Protein AF-A0A9Q1DG17-F1 (afdb_monomer_lite)

Sequence (621 aa):
MLDINISHFNMEKKSSQDHLMRNLKEKDRQLHSLRHVEMKLKMVTDSLADTQFQHNKVKSQRDAMPPRDEALQRRNELQKEVEHLRRNLMHEQSLTEEETRMVEQSQEQEHELMKESHHWRDELHHLICLTQIKADEKEQKSHELITAEQRYIRVKEELKGKALIILDHKKLSQEAQARLNVFAKLYDVIKGERNKCVNLIQMATQRTSEMREEWEILENDTEIIRNSVICKDKQLQKSRMKRVHSEYIRDSLKKDISKTLHTLHEMEEKRAEQNLKIGKLTSMINFNEENLLQLRKNYDNAVQSRNDRGVQLLERENEICIFHERVNVQEGLIQQGNMEIQAMEEEMGLLNMLATKEKREIELSRKLLPDKRDLEDQITTLQIQLSEGKDQRLTLEKAVEDQQSRVRRLEGTDPPPDQLVSKIEKLERSLADQEELLLEKELVYDQVSQLTQQISAKAEDGKEDTLNLAKKVNELQSQLKDTTRKLMSKVSEVSMEQAKVITLQQEVKDKEQHLDSCQRRLEQGLTPSEEMEQAWQRALKAEQQQLADQQEQEMRAEEEERSQLPNGGITTAEARPNAYVPENDPLPIPRPYGALAPFKPTELGSNIRHIRKPQPQPVEI

InterPro domains:
  IPR049270 Cilia- and flagella-associated protein 58, central coiled coil [PF21771] (76-361)

Structure (mmCIF, N/CA/C/O backbone):
data_AF-A0A9Q1DG17-F1
#
_entry.id   AF-A0A9Q1DG17-F1
#
loop_
_atom_site.group_PDB
_atom_site.id
_atom_site.type_symbol
_atom_site.label_atom_id
_atom_site.label_alt_id
_atom_site.label_comp_id
_atom_site.label_asym_id
_atom_site.label_entity_id
_atom_site.label_seq_id
_atom_site.pdbx_PDB_ins_code
_atom_site.Cartn_x
_atom_site.Cartn_y
_atom_site.Cartn_z
_atom_site.occupancy
_atom_site.B_iso_or_equiv
_atom_site.auth_seq_id
_atom_site.auth_comp_id
_atom_site.auth_asym_id
_atom_site.auth_atom_id
_atom_site.pdbx_PDB_model_num
ATOM 1 N N . MET A 1 1 ? 132.501 28.810 -78.915 1.00 54.75 1 MET A N 1
ATOM 2 C CA . MET A 1 1 ? 131.637 29.740 -79.676 1.00 54.75 1 MET A CA 1
ATOM 3 C C . MET A 1 1 ? 132.299 30.064 -81.014 1.00 54.75 1 MET A C 1
ATOM 5 O O . MET A 1 1 ? 132.751 31.185 -81.198 1.00 54.75 1 MET A O 1
ATOM 9 N N . LEU A 1 2 ? 132.413 29.086 -81.922 1.00 51.16 2 LEU A N 1
ATOM 10 C CA . LEU A 1 2 ? 133.073 29.286 -83.225 1.00 51.16 2 LEU A CA 1
ATOM 11 C C . LEU A 1 2 ? 132.225 28.792 -84.415 1.00 51.16 2 LEU A C 1
ATOM 13 O O . LEU A 1 2 ? 132.334 29.324 -85.514 1.00 51.16 2 LEU A O 1
ATOM 17 N N . ASP A 1 3 ? 131.340 27.823 -84.183 1.00 56.88 3 ASP A N 1
ATOM 18 C CA . ASP A 1 3 ? 130.780 26.977 -85.247 1.00 56.88 3 ASP A CA 1
ATOM 19 C C . ASP A 1 3 ? 129.475 27.503 -85.873 1.00 56.88 3 ASP A C 1
ATOM 21 O O . ASP A 1 3 ? 129.160 27.183 -87.017 1.00 56.88 3 ASP A O 1
ATOM 25 N N . ILE A 1 4 ? 128.720 28.350 -85.163 1.00 60.31 4 ILE A N 1
ATOM 26 C CA . ILE A 1 4 ? 127.399 28.824 -85.623 1.00 60.31 4 ILE A CA 1
ATOM 27 C C . ILE A 1 4 ? 127.520 29.835 -86.781 1.00 60.31 4 ILE A C 1
ATOM 29 O O . ILE A 1 4 ? 126.751 29.771 -87.740 1.00 60.31 4 ILE A O 1
ATOM 33 N N . ASN A 1 5 ? 128.521 30.724 -86.757 1.00 58.69 5 ASN A N 1
ATOM 34 C CA . ASN A 1 5 ? 128.671 31.772 -87.779 1.00 58.69 5 ASN A CA 1
ATOM 35 C C . ASN A 1 5 ? 129.196 31.247 -89.131 1.00 58.69 5 ASN A C 1
ATOM 37 O O . ASN A 1 5 ? 128.998 31.894 -90.158 1.00 58.69 5 ASN A O 1
ATOM 41 N N . ILE A 1 6 ? 129.843 30.076 -89.156 1.00 60.69 6 ILE A N 1
ATOM 42 C CA . ILE A 1 6 ? 130.453 29.507 -90.373 1.00 60.69 6 ILE A CA 1
ATOM 43 C C . ILE A 1 6 ? 129.383 28.981 -91.349 1.00 60.69 6 ILE A C 1
ATOM 45 O O . ILE A 1 6 ? 129.593 28.989 -92.564 1.00 60.69 6 ILE A O 1
ATOM 49 N N . SER A 1 7 ? 128.214 28.569 -90.847 1.00 60.41 7 SER A N 1
ATOM 50 C CA . SER A 1 7 ? 127.148 27.989 -91.676 1.00 60.41 7 SER A CA 1
ATOM 51 C C . SER A 1 7 ? 126.462 29.014 -92.595 1.00 60.41 7 SER A C 1
ATOM 53 O O . SER A 1 7 ? 126.209 28.727 -93.764 1.00 60.41 7 SER A O 1
ATOM 55 N N . HIS A 1 8 ? 126.213 30.239 -92.112 1.00 59.81 8 HIS A N 1
ATOM 56 C CA . HIS A 1 8 ? 125.411 31.228 -92.848 1.00 59.81 8 HIS A CA 1
ATOM 57 C C . HIS A 1 8 ? 126.124 31.763 -94.104 1.00 59.81 8 HIS A C 1
ATOM 59 O O . HIS A 1 8 ? 125.554 31.791 -95.194 1.00 59.81 8 HIS A O 1
ATOM 65 N N . PHE A 1 9 ? 127.397 32.150 -93.975 1.00 59.62 9 PHE A N 1
ATOM 66 C CA . PHE A 1 9 ? 128.129 32.857 -95.038 1.00 59.62 9 PHE A CA 1
ATOM 67 C C . PHE A 1 9 ? 128.473 31.973 -96.253 1.00 59.62 9 PHE A C 1
ATOM 69 O O . PHE A 1 9 ? 128.700 32.469 -97.357 1.00 59.62 9 PHE A O 1
ATOM 76 N N . ASN A 1 10 ? 128.502 30.649 -96.070 1.00 59.97 10 ASN A N 1
ATOM 77 C CA . ASN A 1 10 ? 128.794 29.702 -97.148 1.00 59.97 10 ASN A CA 1
ATOM 78 C C . ASN A 1 10 ? 127.627 29.521 -98.135 1.00 59.97 10 ASN A C 1
ATOM 80 O O . ASN A 1 10 ? 127.859 29.105 -99.271 1.00 59.97 10 ASN A O 1
ATOM 84 N N . MET A 1 11 ? 126.387 29.828 -97.734 1.00 60.34 11 MET A N 1
ATOM 85 C CA . MET A 1 11 ? 125.211 29.536 -98.560 1.00 60.34 11 MET A CA 1
ATOM 86 C C . MET A 1 11 ? 124.927 30.624 -99.608 1.00 60.34 11 MET A C 1
ATOM 88 O O . MET A 1 11 ? 124.597 30.297 -100.747 1.00 60.34 11 MET A O 1
ATOM 92 N N . GLU A 1 12 ? 125.140 31.903 -99.281 1.00 58.91 12 GLU A N 1
ATOM 93 C CA . GLU A 1 12 ? 124.903 33.019 -100.214 1.00 58.91 12 GLU A CA 1
ATOM 94 C C . GLU A 1 12 ? 125.887 33.020 -101.393 1.00 58.91 12 GLU A C 1
ATOM 96 O O . GLU A 1 12 ? 125.478 33.106 -102.553 1.00 58.91 12 GLU A O 1
ATOM 101 N N . LYS A 1 13 ? 127.193 32.858 -101.121 1.00 64.25 13 LYS A N 1
ATOM 102 C CA . LYS A 1 13 ? 128.251 32.975 -102.144 1.00 64.25 13 LYS A CA 1
ATOM 103 C C . LYS A 1 13 ? 128.091 31.983 -103.304 1.00 64.25 13 LYS A C 1
ATOM 105 O O . LYS A 1 13 ? 128.495 32.289 -104.424 1.00 64.25 13 LYS A O 1
ATOM 110 N N . LYS A 1 14 ? 127.503 30.808 -103.053 1.00 64.69 14 LYS A N 1
ATOM 111 C CA . LYS A 1 14 ? 127.316 29.762 -104.069 1.00 64.69 14 LYS A CA 1
ATOM 112 C C . LYS A 1 14 ? 126.234 30.118 -105.099 1.00 64.69 14 LYS A C 1
ATOM 114 O O . LYS A 1 14 ? 126.339 29.694 -106.243 1.00 64.69 14 LYS A O 1
ATOM 119 N N . SER A 1 15 ? 125.238 30.922 -104.718 1.00 61.06 15 SER A N 1
ATOM 120 C CA . SER A 1 15 ? 124.108 31.297 -105.582 1.00 61.06 15 SER A CA 1
ATOM 121 C C . SER A 1 15 ? 124.532 32.185 -106.761 1.00 61.06 15 SER A C 1
ATOM 123 O O . SER A 1 15 ? 124.166 31.941 -107.912 1.00 61.06 15 SER A O 1
ATOM 125 N N . SER A 1 16 ? 125.363 33.198 -106.498 1.00 63.41 16 SER A N 1
ATOM 126 C CA . SER A 1 16 ? 125.660 34.261 -107.469 1.00 63.41 16 SER A CA 1
ATOM 127 C C . SER A 1 16 ? 126.511 33.820 -108.666 1.00 63.41 16 SER A C 1
ATOM 129 O O . SER A 1 16 ? 126.499 34.487 -109.701 1.00 63.41 16 SER A O 1
ATOM 131 N N . GLN A 1 17 ? 127.275 32.729 -108.549 1.00 64.38 17 GLN A N 1
ATOM 132 C CA . GLN A 1 17 ? 128.297 32.375 -109.544 1.00 64.38 17 GLN A CA 1
ATOM 133 C C . GLN A 1 17 ? 127.750 31.523 -110.710 1.00 64.38 17 GLN A C 1
ATOM 135 O O . GLN A 1 17 ? 128.218 31.670 -111.841 1.00 64.38 17 GLN A O 1
ATOM 140 N N . ASP A 1 18 ? 126.693 30.732 -110.484 1.00 68.12 18 ASP A N 1
ATOM 141 C CA . ASP A 1 18 ? 126.030 29.902 -111.512 1.00 68.12 18 ASP A CA 1
ATOM 142 C C . ASP A 1 18 ? 125.244 30.716 -112.562 1.00 68.12 18 ASP A C 1
ATOM 144 O O . ASP A 1 18 ? 124.853 30.189 -113.612 1.00 68.12 18 ASP A O 1
ATOM 148 N N . HIS A 1 19 ? 124.991 32.000 -112.292 1.00 69.88 19 HIS A N 1
ATOM 149 C CA . HIS A 1 19 ? 124.203 32.868 -113.169 1.00 69.88 19 HIS A CA 1
ATOM 150 C C . HIS A 1 19 ? 125.014 33.390 -114.370 1.00 69.88 19 HIS A C 1
ATOM 152 O O . HIS A 1 19 ? 124.488 33.497 -115.476 1.00 69.88 19 HIS A O 1
ATOM 158 N N . LEU A 1 20 ? 126.310 33.672 -114.181 1.00 72.06 20 LEU A N 1
ATOM 159 C CA . LEU A 1 20 ? 127.132 34.391 -115.167 1.00 72.06 20 LEU A CA 1
ATOM 160 C C . LEU A 1 20 ? 127.433 33.565 -116.434 1.00 72.06 20 LEU A C 1
ATOM 162 O O . LEU A 1 20 ? 127.458 34.096 -117.543 1.00 72.06 20 LEU A O 1
ATOM 166 N N . MET A 1 21 ? 127.646 32.255 -116.280 1.00 70.12 21 MET A N 1
ATOM 167 C CA . MET A 1 21 ? 128.138 31.373 -117.354 1.00 70.12 21 MET A CA 1
ATOM 168 C C . MET A 1 21 ? 127.092 31.008 -118.420 1.00 70.12 21 MET A C 1
ATOM 170 O O . MET A 1 21 ? 127.452 30.448 -119.456 1.00 70.12 21 MET A O 1
ATOM 174 N N . ARG A 1 22 ? 125.804 31.305 -118.202 1.00 73.69 22 ARG A N 1
ATOM 175 C CA . ARG A 1 22 ? 124.733 30.975 -119.163 1.00 73.69 22 ARG A CA 1
ATOM 176 C C . ARG A 1 22 ? 124.756 31.916 -120.370 1.00 73.69 22 ARG A C 1
ATOM 178 O O . ARG A 1 22 ? 124.751 31.450 -121.508 1.00 73.69 22 ARG A O 1
ATOM 185 N N . ASN A 1 23 ? 124.894 33.218 -120.116 1.00 73.62 23 ASN A N 1
ATOM 186 C CA . ASN A 1 23 ? 124.793 34.282 -121.124 1.00 73.62 23 ASN A CA 1
ATOM 187 C C . ASN A 1 23 ? 125.866 34.192 -122.227 1.00 73.62 23 ASN A C 1
ATOM 189 O O . ASN A 1 23 ? 125.650 34.655 -123.345 1.00 73.62 23 ASN A O 1
ATOM 193 N N . LEU A 1 24 ? 127.015 33.570 -121.942 1.00 70.38 24 LEU A N 1
ATOM 194 C CA . LEU A 1 24 ? 128.126 33.446 -122.892 1.00 70.38 24 LEU A CA 1
ATOM 195 C C . LEU A 1 24 ? 127.821 32.519 -124.086 1.00 70.38 24 LEU A C 1
ATOM 197 O O . LEU A 1 24 ? 128.429 32.679 -125.139 1.00 70.38 24 LEU A O 1
ATOM 201 N N . LYS A 1 25 ? 126.874 31.576 -123.960 1.00 70.38 25 LYS A N 1
ATOM 202 C CA . LYS A 1 25 ? 126.554 30.597 -125.022 1.00 70.38 25 LYS A CA 1
ATOM 203 C C . LYS A 1 25 ? 125.602 31.109 -126.110 1.00 70.38 25 LYS A C 1
ATOM 205 O O . LYS A 1 25 ? 125.483 30.466 -127.150 1.00 70.38 25 LYS A O 1
ATOM 210 N N . GLU A 1 26 ? 124.917 32.228 -125.883 1.00 75.25 26 GLU A N 1
ATOM 211 C CA . GLU A 1 26 ? 123.878 32.738 -126.793 1.00 75.25 26 GLU A CA 1
ATOM 212 C C . GLU A 1 26 ? 124.485 33.476 -128.005 1.00 75.25 26 GLU A C 1
ATOM 214 O O . GLU A 1 26 ? 124.064 33.287 -129.147 1.00 75.25 26 GLU A O 1
ATOM 219 N N . LYS A 1 27 ? 125.520 34.293 -127.757 1.00 81.12 27 LYS A N 1
ATOM 220 C CA . LYS A 1 27 ? 126.036 35.301 -128.701 1.00 81.12 27 LYS A CA 1
ATOM 221 C C . LYS A 1 27 ? 126.651 34.707 -129.976 1.00 81.12 27 LYS A C 1
ATOM 223 O O . LYS A 1 27 ? 126.482 35.262 -131.058 1.00 81.12 27 LYS A O 1
ATOM 228 N N . ASP A 1 28 ? 127.374 33.592 -129.873 1.00 72.88 28 ASP A N 1
ATOM 229 C CA . ASP A 1 28 ? 128.158 33.062 -131.002 1.00 72.88 28 ASP A CA 1
ATOM 230 C C . ASP A 1 28 ? 127.306 32.350 -132.070 1.00 72.88 28 ASP A C 1
ATOM 232 O O . ASP A 1 28 ? 127.733 32.226 -133.218 1.00 72.88 28 ASP A O 1
ATOM 236 N N . ARG A 1 29 ? 126.062 31.957 -131.751 1.00 75.75 29 ARG A N 1
ATOM 237 C CA . ARG A 1 29 ? 125.137 31.347 -132.727 1.00 75.75 29 ARG A CA 1
ATOM 238 C C . ARG A 1 29 ? 124.710 32.307 -133.840 1.00 75.75 29 ARG A C 1
ATOM 240 O O . ARG A 1 29 ? 124.470 31.866 -134.961 1.00 75.75 29 ARG A O 1
ATOM 247 N N . GLN A 1 30 ? 124.614 33.605 -133.550 1.00 77.06 30 GLN A N 1
ATOM 248 C CA . GLN A 1 30 ? 124.063 34.597 -134.483 1.00 77.06 30 GLN A CA 1
ATOM 249 C C . GLN A 1 30 ? 125.034 34.988 -135.612 1.00 77.06 30 GLN A C 1
ATOM 251 O O . GLN A 1 30 ? 124.602 35.486 -136.647 1.00 77.06 30 GLN A O 1
ATOM 256 N N . LEU A 1 31 ? 126.340 34.742 -135.452 1.00 75.25 31 LEU A N 1
ATOM 257 C CA . LEU A 1 31 ? 127.375 35.234 -136.373 1.00 75.25 31 LEU A CA 1
ATOM 258 C C . LEU A 1 31 ? 127.535 34.395 -137.659 1.00 75.25 31 LEU A C 1
ATOM 260 O O . LEU A 1 31 ? 128.145 34.857 -138.623 1.00 75.25 31 LEU A O 1
ATOM 264 N N . HIS A 1 32 ? 127.009 33.166 -137.692 1.00 69.62 32 HIS A N 1
ATOM 265 C CA . HIS A 1 32 ? 127.260 32.225 -138.793 1.00 69.62 32 HIS A CA 1
ATOM 266 C C . HIS A 1 32 ? 126.271 32.302 -139.968 1.00 69.62 32 HIS A C 1
ATOM 268 O O . HIS A 1 32 ? 126.655 31.951 -141.083 1.00 69.62 32 HIS A O 1
ATOM 274 N N . SER A 1 33 ? 125.027 32.748 -139.764 1.00 65.12 33 SER A N 1
ATOM 275 C CA . SER A 1 33 ? 123.989 32.706 -140.811 1.00 65.12 33 SER A CA 1
ATOM 276 C C . SER A 1 33 ? 124.183 33.751 -141.917 1.00 65.12 33 SER A C 1
ATOM 278 O O . SER A 1 33 ? 123.910 33.467 -143.083 1.00 65.12 33 SER A O 1
ATOM 280 N N . LEU A 1 34 ? 124.684 34.942 -141.569 1.00 72.62 34 LEU A N 1
ATOM 281 C CA . LEU A 1 34 ? 124.719 36.110 -142.460 1.00 72.62 34 LEU A CA 1
ATOM 282 C C . LEU A 1 34 ? 125.520 35.868 -143.756 1.00 72.62 34 LEU A C 1
ATOM 284 O O . LEU A 1 34 ? 125.097 36.259 -144.840 1.00 72.62 34 LEU A O 1
ATOM 288 N N . ARG A 1 35 ? 126.664 35.177 -143.654 1.00 74.81 35 ARG A N 1
ATOM 289 C CA . ARG A 1 35 ? 127.659 35.046 -144.739 1.00 74.81 35 ARG A CA 1
ATOM 290 C C . ARG A 1 35 ? 127.235 34.159 -145.918 1.00 74.81 35 ARG A C 1
ATOM 292 O O . ARG A 1 35 ? 127.952 34.112 -146.912 1.00 74.81 35 ARG A O 1
ATOM 299 N N . HIS A 1 36 ? 126.126 33.421 -145.829 1.00 72.38 36 HIS A N 1
ATOM 300 C CA . HIS A 1 36 ? 125.742 32.476 -146.889 1.00 72.38 36 HIS A CA 1
ATOM 301 C C . HIS A 1 36 ? 124.964 33.123 -148.051 1.00 72.38 36 HIS A C 1
ATOM 303 O O . HIS A 1 36 ? 124.968 32.594 -149.163 1.00 72.38 36 HIS A O 1
ATOM 309 N N . VAL A 1 37 ? 124.287 34.252 -147.814 1.00 70.50 37 VAL A N 1
ATOM 310 C CA . VAL A 1 37 ? 123.297 34.804 -148.760 1.00 70.50 37 VAL A CA 1
ATOM 311 C C . VAL A 1 37 ? 123.941 35.640 -149.872 1.00 70.50 37 VAL A C 1
ATOM 313 O O . VAL A 1 37 ? 123.549 35.526 -151.033 1.00 70.50 37 VAL A O 1
ATOM 316 N N . GLU A 1 38 ? 124.959 36.439 -149.544 1.00 69.56 38 GLU A N 1
ATOM 317 C CA . GLU A 1 38 ? 125.523 37.471 -150.433 1.00 69.56 38 GLU A CA 1
ATOM 318 C C . GLU A 1 38 ? 126.141 36.913 -151.730 1.00 69.56 38 GLU A C 1
ATOM 320 O O . GLU A 1 38 ? 126.129 37.576 -152.767 1.00 69.56 38 GLU A O 1
ATOM 325 N N . MET A 1 39 ? 126.654 35.678 -151.708 1.00 75.69 39 MET A N 1
ATOM 326 C CA . MET A 1 39 ? 127.440 35.124 -152.819 1.00 75.69 39 MET A CA 1
ATOM 327 C C . MET A 1 39 ? 126.610 34.784 -154.071 1.00 75.69 39 MET A C 1
ATOM 329 O O . MET A 1 39 ? 127.155 34.763 -155.172 1.00 75.69 39 MET A O 1
ATOM 333 N N . LYS A 1 40 ? 125.300 34.525 -153.940 1.00 65.94 40 LYS A N 1
ATOM 334 C CA . LYS A 1 40 ? 124.466 34.035 -155.060 1.00 65.94 40 LYS A CA 1
ATOM 335 C C . LYS A 1 40 ? 124.055 35.112 -156.067 1.00 65.94 40 LYS A C 1
ATOM 337 O O . LYS A 1 40 ? 123.753 34.782 -157.209 1.00 65.94 40 LYS A O 1
ATOM 342 N N . LEU A 1 41 ? 124.031 36.385 -155.669 1.00 66.50 41 LEU A N 1
ATOM 343 C CA . LEU A 1 41 ? 123.426 37.456 -156.474 1.00 66.50 41 LEU A CA 1
ATOM 344 C C . LEU A 1 41 ? 124.308 37.899 -157.660 1.00 66.50 41 LEU A C 1
ATOM 346 O O . LEU A 1 41 ? 123.813 38.477 -158.622 1.00 66.50 41 LEU A O 1
ATOM 350 N N . LYS A 1 42 ? 125.612 37.599 -157.616 1.00 73.75 42 LYS A N 1
ATOM 351 C CA . LYS A 1 42 ? 126.627 38.186 -158.507 1.00 73.75 42 LYS A CA 1
ATOM 352 C C . LYS A 1 42 ? 126.834 37.476 -159.854 1.00 73.75 42 LYS A C 1
ATOM 354 O O . LYS A 1 42 ? 127.613 37.960 -160.659 1.00 73.75 42 LYS A O 1
ATOM 359 N N . MET A 1 43 ? 126.194 36.329 -160.096 1.00 67.94 43 MET A N 1
ATOM 360 C CA . MET A 1 43 ? 126.442 35.508 -161.300 1.00 67.94 43 MET A CA 1
ATOM 361 C C . MET A 1 43 ? 125.502 35.798 -162.483 1.00 67.94 43 MET A C 1
ATOM 363 O O . MET A 1 43 ? 125.731 35.288 -163.574 1.00 67.94 43 MET A O 1
ATOM 367 N N . VAL A 1 44 ? 124.425 36.562 -162.278 1.00 69.50 44 VAL A N 1
ATOM 368 C CA . VAL A 1 44 ? 123.348 36.714 -163.279 1.00 69.50 44 VAL A CA 1
ATOM 369 C C . VAL A 1 44 ? 123.602 37.881 -164.245 1.00 69.50 44 VAL A C 1
ATOM 371 O O . VAL A 1 44 ? 123.221 37.810 -165.413 1.00 69.50 44 VAL A O 1
ATOM 374 N N . THR A 1 45 ? 124.266 38.943 -163.781 1.00 69.06 45 THR A N 1
ATOM 375 C CA . THR A 1 45 ? 124.411 40.228 -164.492 1.00 69.06 45 THR A CA 1
ATOM 376 C C . THR A 1 45 ? 125.227 40.160 -165.778 1.00 69.06 45 THR A C 1
ATOM 378 O O . THR A 1 45 ? 124.941 40.890 -166.725 1.00 69.06 45 THR A O 1
ATOM 381 N N . ASP A 1 46 ? 126.232 39.291 -165.825 1.00 67.94 46 ASP A N 1
ATOM 382 C CA . ASP A 1 46 ? 127.335 39.434 -166.783 1.00 67.94 46 ASP A CA 1
ATOM 383 C C . ASP A 1 46 ? 127.006 38.817 -168.159 1.00 67.94 46 ASP A C 1
ATOM 385 O O . ASP A 1 46 ? 127.684 39.077 -169.149 1.00 67.94 46 ASP A O 1
ATOM 389 N N . SER A 1 47 ? 125.920 38.041 -168.242 1.00 62.16 47 SER A N 1
ATOM 390 C CA . SER A 1 47 ? 125.495 37.302 -169.443 1.00 62.16 47 SER A CA 1
ATOM 391 C C . SER A 1 47 ? 124.835 38.152 -170.542 1.00 62.16 47 SER A C 1
ATOM 393 O O . SER A 1 47 ? 124.666 37.681 -171.665 1.00 62.16 47 SER A O 1
ATOM 395 N N . LEU A 1 48 ? 124.447 39.398 -170.244 1.00 59.28 48 LEU A N 1
ATOM 396 C CA . LEU A 1 48 ? 123.592 40.209 -171.123 1.00 59.28 48 LEU A CA 1
ATOM 397 C C . LEU A 1 48 ? 124.365 41.031 -172.179 1.00 59.28 48 LEU A C 1
ATOM 399 O O . LEU A 1 48 ? 123.774 41.475 -173.164 1.00 59.28 48 LEU A O 1
ATOM 403 N N . ALA A 1 49 ? 125.671 41.248 -171.991 1.00 67.19 49 ALA A N 1
ATOM 404 C CA . ALA A 1 49 ? 126.436 42.251 -172.742 1.00 67.19 49 ALA A CA 1
ATOM 405 C C . ALA A 1 49 ? 126.797 41.852 -174.192 1.00 67.19 49 ALA A C 1
ATOM 407 O O . ALA A 1 49 ? 126.745 42.694 -175.089 1.00 67.19 49 ALA A O 1
ATOM 408 N N . ASP A 1 50 ? 127.135 40.582 -174.445 1.00 58.06 50 ASP A N 1
ATOM 409 C CA . ASP A 1 50 ? 127.751 40.147 -175.716 1.00 58.06 50 ASP A CA 1
ATOM 410 C C . ASP A 1 50 ? 126.841 40.285 -176.950 1.00 58.06 50 ASP A C 1
ATOM 412 O O . ASP A 1 50 ? 127.315 40.457 -178.077 1.00 58.06 50 ASP A O 1
ATOM 416 N N . THR A 1 51 ? 125.519 40.232 -176.769 1.00 57.47 51 THR A N 1
ATOM 417 C CA . THR A 1 51 ? 124.564 40.182 -177.893 1.00 57.47 51 THR A CA 1
ATOM 418 C C . THR A 1 51 ? 124.474 41.485 -178.696 1.00 57.47 51 THR A C 1
ATOM 420 O O . THR A 1 51 ? 124.082 41.458 -179.863 1.00 57.47 51 THR A O 1
ATOM 423 N N . GLN A 1 52 ? 124.873 42.626 -178.124 1.00 55.22 52 GLN A N 1
ATOM 424 C CA . GLN A 1 52 ? 124.687 43.943 -178.752 1.00 55.22 52 GLN A CA 1
ATOM 425 C C . GLN A 1 52 ? 125.747 44.289 -179.817 1.00 55.22 52 GLN A C 1
ATOM 427 O O . GLN A 1 52 ? 125.524 45.171 -180.647 1.00 55.22 52 GLN A O 1
ATOM 432 N N . PHE A 1 53 ? 126.890 43.593 -179.848 1.00 65.69 53 PHE A N 1
ATOM 433 C CA . PHE A 1 53 ? 128.021 43.946 -180.719 1.00 65.69 53 PHE A CA 1
ATOM 434 C C . PHE A 1 53 ? 127.807 43.604 -182.211 1.00 65.69 53 PHE A C 1
ATOM 436 O O . PHE A 1 53 ? 128.338 44.281 -183.092 1.00 65.69 53 PHE A O 1
ATOM 443 N N . GLN A 1 54 ? 127.012 42.572 -182.517 1.00 56.09 54 GLN A N 1
ATOM 444 C CA . GLN A 1 54 ? 126.901 41.988 -183.868 1.00 56.09 54 GLN A CA 1
ATOM 445 C C . GLN A 1 54 ? 126.244 42.917 -184.914 1.00 56.09 54 GLN A C 1
ATOM 447 O O . GLN A 1 54 ? 126.575 42.847 -186.099 1.00 56.09 54 GLN A O 1
ATOM 452 N N . HIS A 1 55 ? 125.315 43.792 -184.511 1.00 53.47 55 HIS A N 1
ATOM 453 C CA . HIS A 1 55 ? 124.412 44.480 -185.448 1.00 53.47 55 HIS A CA 1
ATOM 454 C C . HIS A 1 55 ? 125.090 45.557 -186.321 1.00 53.47 55 HIS A C 1
ATOM 456 O O . HIS A 1 55 ? 124.709 45.767 -187.473 1.00 53.47 55 HIS A O 1
ATOM 462 N N . ASN A 1 56 ? 126.130 46.227 -185.815 1.00 50.59 56 ASN A N 1
ATOM 463 C CA . ASN A 1 56 ? 126.691 47.431 -186.450 1.00 50.59 56 ASN A CA 1
ATOM 464 C C . ASN A 1 56 ? 127.510 47.178 -187.735 1.00 50.59 56 ASN A C 1
ATOM 466 O O . ASN A 1 56 ? 127.919 48.130 -188.397 1.00 50.59 56 ASN A O 1
ATOM 470 N N . LYS A 1 57 ? 127.762 45.918 -188.113 1.00 44.66 57 LYS A N 1
ATOM 471 C CA . LYS A 1 57 ? 128.722 45.563 -189.177 1.00 44.66 57 LYS A CA 1
ATOM 472 C C . LYS A 1 57 ? 128.183 45.685 -190.614 1.00 44.66 57 LYS A C 1
ATOM 474 O O . LYS A 1 57 ? 128.973 45.765 -191.548 1.00 44.66 57 LYS A O 1
ATOM 479 N N . VAL A 1 58 ? 126.861 45.683 -190.809 1.00 51.56 58 VAL A N 1
ATOM 480 C CA . VAL A 1 58 ? 126.232 45.455 -192.134 1.00 51.56 58 VAL A CA 1
ATOM 481 C C . VAL A 1 58 ? 125.928 46.748 -192.916 1.00 51.56 58 VAL A C 1
ATOM 483 O O . VAL A 1 58 ? 125.730 46.713 -194.127 1.00 51.56 58 VAL A O 1
ATOM 486 N N . LYS A 1 59 ? 125.910 47.917 -192.265 1.00 40.12 59 LYS A N 1
ATOM 487 C CA . LYS A 1 59 ? 125.319 49.147 -192.837 1.00 40.12 59 LYS A CA 1
ATOM 488 C C . LYS A 1 59 ? 126.217 49.930 -193.820 1.00 40.12 59 LYS A C 1
ATOM 490 O O . LYS A 1 59 ? 125.773 50.937 -194.361 1.00 40.12 59 LYS A O 1
ATOM 495 N N . SER A 1 60 ? 127.453 49.488 -194.064 1.00 40.22 60 SER A N 1
ATOM 496 C CA . SER A 1 60 ? 128.541 50.350 -194.577 1.00 40.22 60 SER A CA 1
ATOM 497 C C . SER A 1 60 ? 129.025 50.061 -196.012 1.00 40.22 60 SER A C 1
ATOM 499 O O . SER A 1 60 ? 130.136 50.454 -196.355 1.00 40.22 60 SER A O 1
ATOM 501 N N . GLN A 1 61 ? 128.259 49.342 -196.845 1.00 37.94 61 GLN A N 1
ATOM 502 C CA . GLN A 1 61 ? 128.738 48.811 -198.142 1.00 37.94 61 GLN A CA 1
ATOM 503 C C . GLN A 1 61 ? 127.812 49.097 -199.350 1.00 37.94 61 GLN A C 1
ATOM 505 O O . GLN A 1 61 ? 127.583 48.198 -200.158 1.00 37.94 61 GLN A O 1
ATOM 510 N N . ARG A 1 62 ? 127.225 50.302 -199.496 1.00 36.69 62 ARG A N 1
ATOM 511 C CA . ARG A 1 62 ? 126.194 50.526 -200.544 1.00 36.69 62 ARG A CA 1
ATOM 512 C C . ARG A 1 62 ? 126.209 51.847 -201.336 1.00 36.69 62 ARG A C 1
ATOM 514 O O . ARG A 1 62 ? 125.144 52.267 -201.797 1.00 36.69 62 ARG A O 1
ATOM 521 N N . ASP A 1 63 ? 127.382 52.446 -201.538 1.00 35.72 63 ASP A N 1
ATOM 522 C CA . ASP A 1 63 ? 127.568 53.675 -202.333 1.00 35.72 63 ASP A CA 1
ATOM 523 C C . ASP A 1 63 ? 128.336 53.466 -203.659 1.00 35.72 63 ASP A C 1
ATOM 525 O O . ASP A 1 63 ? 129.109 52.522 -203.802 1.00 35.72 63 ASP A O 1
ATOM 529 N N . ALA A 1 64 ? 128.155 54.439 -204.568 1.00 39.34 64 ALA A N 1
ATOM 530 C CA . ALA A 1 64 ? 128.927 54.756 -205.787 1.00 39.34 64 ALA A CA 1
ATOM 531 C C . ALA A 1 64 ? 128.738 53.917 -207.082 1.00 39.34 64 ALA A C 1
ATOM 533 O O . ALA A 1 64 ? 129.405 52.910 -207.295 1.00 39.34 64 ALA A O 1
ATOM 534 N N . MET A 1 65 ? 127.959 54.455 -208.040 1.00 33.50 65 MET A N 1
ATOM 535 C CA . MET A 1 65 ? 128.454 55.022 -209.325 1.00 33.50 65 MET A CA 1
ATOM 536 C C . MET A 1 65 ? 127.314 55.783 -210.085 1.00 33.50 65 MET A C 1
ATOM 538 O O . MET A 1 65 ? 126.148 55.580 -209.745 1.00 33.50 65 MET A O 1
ATOM 542 N N . PRO A 1 66 ? 127.604 56.708 -211.039 1.00 56.59 66 PRO A N 1
ATOM 543 C CA . PRO A 1 66 ? 126.675 57.776 -211.487 1.00 56.59 66 PRO A CA 1
ATOM 544 C C . PRO A 1 66 ? 126.539 57.867 -213.047 1.00 56.59 66 PRO A C 1
ATOM 546 O O . PRO A 1 66 ? 126.907 56.905 -213.717 1.00 56.59 66 PRO A O 1
ATOM 549 N N . PRO A 1 67 ? 126.179 59.008 -213.695 1.00 62.84 67 PRO A N 1
ATOM 550 C CA . PRO A 1 67 ? 125.023 59.915 -213.533 1.00 62.84 67 PRO A CA 1
ATOM 551 C C . PRO A 1 67 ? 124.242 60.218 -214.853 1.00 62.84 67 PRO A C 1
ATOM 553 O O . PRO A 1 67 ? 124.716 59.951 -215.952 1.00 62.84 67 PRO A O 1
ATOM 556 N N . ARG A 1 68 ? 123.160 61.010 -214.711 1.00 37.12 68 ARG A N 1
ATOM 557 C CA . ARG A 1 68 ? 122.567 61.948 -215.706 1.00 37.12 68 ARG A CA 1
ATOM 558 C C . ARG A 1 68 ? 121.719 61.383 -216.863 1.00 37.12 68 ARG A C 1
ATOM 560 O O . ARG A 1 68 ? 121.952 60.309 -217.398 1.00 37.12 68 ARG A O 1
ATOM 567 N N . ASP A 1 69 ? 120.762 62.216 -217.272 1.00 40.84 69 ASP A N 1
ATOM 568 C CA . ASP A 1 69 ? 119.984 62.149 -218.513 1.00 40.84 69 ASP A CA 1
ATOM 569 C C . ASP A 1 69 ? 119.795 63.608 -218.985 1.00 40.84 69 ASP A C 1
ATOM 571 O O . ASP A 1 69 ? 119.587 64.491 -218.147 1.00 40.84 69 ASP A O 1
ATOM 575 N N . GLU A 1 70 ? 119.876 63.888 -220.287 1.00 34.78 70 GLU A N 1
ATOM 576 C CA . GLU A 1 70 ? 119.336 65.124 -220.877 1.00 34.78 70 GLU A CA 1
ATOM 577 C C . GLU A 1 70 ? 118.185 64.709 -221.796 1.00 34.78 70 GLU A C 1
ATOM 579 O O . GLU A 1 70 ? 118.350 63.917 -222.724 1.00 34.78 70 GLU A O 1
ATOM 584 N N . ALA A 1 71 ? 116.975 65.133 -221.433 1.00 57.59 71 ALA A N 1
ATOM 585 C CA . ALA A 1 71 ? 115.773 64.387 -221.775 1.00 57.59 71 ALA A CA 1
ATOM 586 C C . ALA A 1 71 ? 115.172 64.776 -223.131 1.00 57.59 71 ALA A C 1
ATOM 588 O O . ALA A 1 71 ? 114.950 65.955 -223.394 1.00 57.59 71 ALA A O 1
ATOM 589 N N . LEU A 1 72 ? 114.765 63.763 -223.911 1.00 44.94 72 LEU A N 1
ATOM 590 C CA . LEU A 1 72 ? 113.588 63.859 -224.797 1.00 44.94 72 LEU A CA 1
ATOM 591 C C . LEU A 1 72 ? 112.995 62.510 -225.263 1.00 44.94 72 LEU A C 1
ATOM 593 O O . LEU A 1 72 ? 111.873 62.502 -225.759 1.00 44.94 72 LEU A O 1
ATOM 597 N N . GLN A 1 73 ? 113.669 61.366 -225.061 1.00 50.47 73 GLN A N 1
ATOM 598 C CA . GLN A 1 73 ? 113.123 60.036 -225.420 1.00 50.47 73 GLN A CA 1
ATOM 599 C C . GLN A 1 73 ? 112.786 59.115 -224.228 1.00 50.47 73 GLN A C 1
ATOM 601 O O . GLN A 1 73 ? 112.011 58.174 -224.382 1.00 50.47 73 GLN A O 1
ATOM 606 N N . ARG A 1 74 ? 113.286 59.384 -223.015 1.00 52.62 74 ARG A N 1
ATOM 607 C CA . ARG A 1 74 ? 113.304 58.405 -221.905 1.00 52.62 74 ARG A CA 1
ATOM 608 C C . ARG A 1 74 ? 112.027 58.282 -221.056 1.00 52.62 74 ARG A C 1
ATOM 610 O O . ARG A 1 74 ? 112.061 57.725 -219.963 1.00 52.62 74 ARG A O 1
ATOM 617 N N . ARG A 1 75 ? 110.889 58.809 -221.527 1.00 49.69 75 ARG A N 1
ATOM 618 C CA . ARG A 1 75 ? 109.672 58.984 -220.702 1.00 49.69 75 ARG A CA 1
ATOM 619 C C . ARG A 1 75 ? 108.695 57.797 -220.702 1.00 49.69 75 ARG A C 1
ATOM 621 O O . ARG A 1 75 ? 107.856 57.728 -219.812 1.00 49.69 75 ARG A O 1
ATOM 628 N N . ASN A 1 76 ? 108.764 56.888 -221.677 1.00 54.06 76 ASN A N 1
ATOM 629 C CA . ASN A 1 76 ? 107.641 55.980 -221.972 1.00 54.06 76 ASN A CA 1
ATOM 630 C C . ASN A 1 76 ? 107.787 54.530 -221.460 1.00 54.06 76 ASN A C 1
ATOM 632 O O . ASN A 1 76 ? 106.817 53.778 -221.535 1.00 54.06 76 ASN A O 1
ATOM 636 N N . GLU A 1 77 ? 108.951 54.117 -220.949 1.00 57.66 77 GLU A N 1
ATOM 637 C CA . GLU A 1 77 ? 109.206 52.703 -220.594 1.00 57.66 77 GLU A CA 1
ATOM 638 C C . GLU A 1 77 ? 109.086 52.418 -219.085 1.00 57.66 77 GLU A C 1
ATOM 640 O O . GLU A 1 77 ? 108.499 51.408 -218.696 1.00 57.66 77 GLU A O 1
ATOM 645 N N . LEU A 1 78 ? 109.507 53.356 -218.226 1.00 52.44 78 LEU A N 1
ATOM 646 C CA . LEU A 1 78 ? 109.461 53.226 -216.756 1.00 52.44 78 LEU A CA 1
ATOM 647 C C . LEU A 1 78 ? 108.045 53.098 -216.157 1.00 52.44 78 LEU A C 1
ATOM 649 O O . LEU A 1 78 ? 107.900 52.785 -2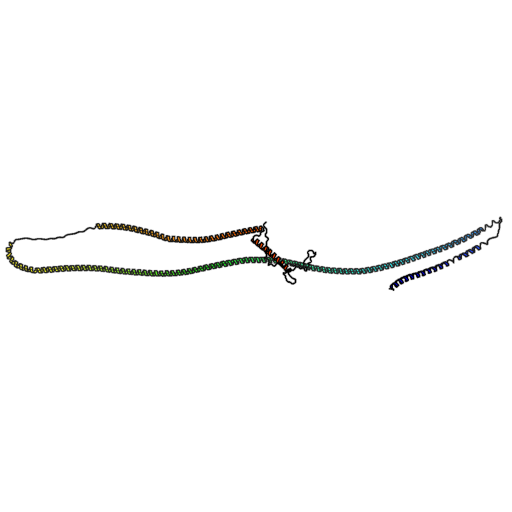14.977 1.00 52.44 78 LEU A O 1
ATOM 653 N N . GLN A 1 79 ? 106.986 53.320 -216.939 1.00 55.12 79 GLN A N 1
ATOM 654 C CA . GLN A 1 79 ? 105.608 53.259 -216.442 1.00 55.12 79 GLN A CA 1
ATOM 655 C C . GLN A 1 79 ? 105.066 51.820 -216.294 1.00 55.12 79 GLN A C 1
ATOM 657 O O . GLN A 1 79 ? 104.010 51.641 -215.693 1.00 55.12 79 GLN A O 1
ATOM 662 N N . LYS A 1 80 ? 105.766 50.787 -216.797 1.00 58.56 80 LYS A N 1
ATOM 663 C CA . LYS A 1 80 ? 105.273 49.391 -216.785 1.00 58.56 80 LYS A CA 1
ATOM 664 C C . LYS A 1 80 ? 105.757 48.518 -215.621 1.00 58.56 80 LYS A C 1
ATOM 666 O O . LYS A 1 80 ? 105.064 47.571 -215.263 1.00 58.56 80 LYS A O 1
ATOM 671 N N . GLU A 1 81 ? 106.898 48.814 -214.999 1.00 57.44 81 GLU A N 1
ATOM 672 C CA . GLU A 1 81 ? 107.440 47.960 -213.921 1.00 57.44 81 GLU A CA 1
ATOM 673 C C . GLU A 1 81 ? 106.708 48.150 -212.576 1.00 57.44 81 GLU A C 1
ATOM 675 O O . GLU A 1 81 ? 106.584 47.216 -211.780 1.00 57.44 81 GLU A O 1
ATOM 680 N N . VAL A 1 82 ? 106.136 49.338 -212.349 1.00 58.50 82 VAL A N 1
ATOM 681 C CA . VAL A 1 82 ? 105.442 49.715 -211.100 1.00 58.50 82 VAL A CA 1
ATOM 682 C C . VAL A 1 82 ? 104.188 48.861 -210.829 1.00 58.50 82 VAL A C 1
ATOM 684 O O . VAL A 1 82 ? 103.816 48.648 -209.673 1.00 58.50 82 VAL A O 1
ATOM 687 N N . GLU A 1 83 ? 103.544 48.320 -211.867 1.00 60.72 83 GLU A N 1
ATOM 688 C CA . GLU A 1 83 ? 102.303 47.535 -211.743 1.00 60.72 83 GLU A CA 1
ATOM 689 C C . GLU A 1 83 ? 102.519 46.049 -211.403 1.00 60.72 83 GLU A C 1
ATOM 691 O O . GLU A 1 83 ? 101.555 45.334 -211.098 1.00 60.72 83 GLU A O 1
ATOM 696 N N . HIS A 1 84 ? 103.762 45.553 -211.438 1.00 60.25 84 HIS A N 1
ATOM 697 C CA . HIS A 1 84 ? 104.048 44.162 -211.081 1.00 60.25 84 HIS A CA 1
ATOM 698 C C . HIS A 1 84 ? 104.228 43.982 -209.567 1.00 60.25 84 HIS A C 1
ATOM 700 O O . HIS A 1 84 ? 103.590 43.106 -208.978 1.00 60.25 84 HIS A O 1
ATOM 706 N N . LEU A 1 85 ? 105.032 44.842 -208.930 1.00 59.06 85 LEU A N 1
ATOM 707 C CA . LEU A 1 85 ? 105.402 44.728 -207.510 1.00 59.06 85 LEU A CA 1
ATOM 708 C C . LEU A 1 85 ? 104.213 44.865 -206.544 1.00 59.06 85 LEU A C 1
ATOM 710 O O . LEU A 1 85 ? 104.241 44.304 -205.451 1.00 59.06 85 LEU A O 1
ATOM 714 N N . ARG A 1 86 ? 103.137 45.556 -206.944 1.00 59.22 86 ARG A N 1
ATOM 715 C CA . ARG A 1 86 ? 101.943 45.759 -206.102 1.00 59.22 86 ARG A CA 1
ATOM 716 C C . ARG A 1 86 ? 101.128 44.496 -205.799 1.00 59.22 86 ARG A C 1
ATOM 718 O O . ARG A 1 86 ? 100.322 44.539 -204.877 1.00 59.22 86 ARG A O 1
ATOM 725 N N . ARG A 1 87 ? 101.290 43.400 -206.551 1.00 61.22 87 ARG A N 1
ATOM 726 C CA . ARG A 1 87 ? 100.453 42.193 -206.384 1.00 61.22 87 ARG A CA 1
ATOM 727 C C . ARG A 1 87 ? 100.957 41.206 -205.331 1.00 61.22 87 ARG A C 1
ATOM 729 O O . ARG A 1 87 ? 100.135 40.536 -204.720 1.00 61.22 87 ARG A O 1
ATOM 736 N N . ASN A 1 88 ? 102.264 41.143 -205.079 1.00 59.38 88 ASN A N 1
ATOM 737 C CA . ASN A 1 88 ? 102.827 40.110 -204.200 1.00 59.38 88 ASN A CA 1
ATOM 738 C C . ASN A 1 88 ? 102.542 40.370 -202.706 1.00 59.38 88 ASN A C 1
ATOM 740 O O . ASN A 1 88 ? 102.437 39.423 -201.937 1.00 59.38 88 ASN A O 1
ATOM 744 N N . LEU A 1 89 ? 102.353 41.634 -202.305 1.00 56.91 89 LEU A N 1
ATOM 745 C CA . LEU A 1 89 ? 102.159 42.027 -200.900 1.00 56.91 89 LEU A CA 1
ATOM 746 C C . LEU A 1 89 ? 100.822 41.547 -200.292 1.00 56.91 89 LEU A C 1
ATOM 748 O O . LEU A 1 89 ? 100.715 41.410 -199.080 1.00 56.91 89 LEU A O 1
ATOM 752 N N . MET A 1 90 ? 99.806 41.285 -201.121 1.00 58.72 90 MET A N 1
ATOM 753 C CA . MET A 1 90 ? 98.461 40.895 -200.665 1.00 58.72 90 MET A CA 1
ATOM 754 C C . MET A 1 90 ? 98.362 39.442 -200.173 1.00 58.72 90 MET A C 1
ATOM 756 O O . MET A 1 90 ? 97.385 39.104 -199.512 1.00 58.72 90 MET A O 1
ATOM 760 N N . HIS A 1 91 ? 99.309 38.560 -200.517 1.00 58.38 91 HIS A N 1
ATOM 761 C CA . HIS A 1 91 ? 99.145 37.126 -200.247 1.00 58.38 91 HIS A CA 1
ATOM 762 C C . HIS A 1 91 ? 99.568 36.725 -198.825 1.00 58.38 91 HIS A C 1
ATOM 764 O O . HIS A 1 91 ? 98.877 35.927 -198.189 1.00 58.38 91 HIS A O 1
ATOM 770 N N . GLU A 1 92 ? 100.655 37.302 -198.304 1.00 56.34 92 GLU A N 1
ATOM 771 C CA . GLU A 1 92 ? 101.233 36.905 -197.008 1.00 56.34 92 GLU A CA 1
ATOM 772 C C . GLU A 1 92 ? 100.355 37.284 -195.803 1.00 56.34 92 GLU A C 1
ATOM 774 O O . GLU A 1 92 ? 100.421 36.622 -194.773 1.00 56.34 92 GLU A O 1
ATOM 779 N N . GLN A 1 93 ? 99.476 38.287 -195.930 1.00 58.19 93 GLN A N 1
ATOM 780 C CA . GLN A 1 93 ? 98.622 38.742 -194.821 1.00 58.19 93 GLN A CA 1
ATOM 781 C C . GLN A 1 93 ? 97.546 37.721 -194.405 1.00 58.19 93 GLN A C 1
ATOM 783 O O . GLN A 1 93 ? 97.125 37.718 -193.253 1.00 58.19 93 GLN A O 1
ATOM 788 N N . SER A 1 94 ? 97.119 36.842 -195.319 1.00 58.84 94 SER A N 1
ATOM 789 C CA . SER A 1 94 ? 96.039 35.873 -195.059 1.00 58.84 94 SER A CA 1
ATOM 790 C C . SER A 1 94 ? 96.442 34.669 -194.198 1.00 58.84 94 SER A C 1
ATOM 792 O O . SER A 1 94 ? 95.577 34.034 -193.608 1.00 58.84 94 SER A O 1
ATOM 794 N N . LEU A 1 95 ? 97.739 34.354 -194.097 1.00 56.50 95 LEU A N 1
ATOM 795 C CA . LEU A 1 95 ? 98.218 33.175 -193.360 1.00 56.50 95 LEU A CA 1
ATOM 796 C C . LEU A 1 95 ? 98.299 33.407 -191.843 1.00 56.50 95 LEU A C 1
ATOM 798 O O . LEU A 1 95 ? 98.118 32.477 -191.064 1.00 56.50 95 LEU A O 1
ATOM 802 N N . THR A 1 96 ? 98.527 34.648 -191.410 1.00 60.06 96 THR A N 1
ATOM 803 C CA . THR A 1 96 ? 98.706 34.995 -189.990 1.00 60.06 96 THR A CA 1
ATOM 804 C C . THR A 1 96 ? 97.414 35.071 -189.170 1.00 60.06 96 THR A C 1
ATOM 806 O O . THR A 1 96 ? 97.485 35.095 -187.944 1.00 60.06 96 THR A O 1
ATOM 809 N N . GLU A 1 97 ? 96.238 35.113 -189.805 1.00 60.78 97 GLU A N 1
ATOM 810 C CA . GLU A 1 97 ? 94.946 35.168 -189.095 1.00 60.78 97 GLU A CA 1
ATOM 811 C C . GLU A 1 97 ? 94.421 33.782 -188.676 1.00 60.78 97 GLU A C 1
ATOM 813 O O . GLU A 1 97 ? 93.539 33.689 -187.824 1.00 60.78 97 GLU A O 1
ATOM 818 N N . GLU A 1 98 ? 94.950 32.697 -189.253 1.00 60.03 98 GLU A N 1
ATOM 819 C CA . GLU A 1 98 ? 94.429 31.342 -189.026 1.00 60.03 98 GLU A CA 1
ATOM 820 C C . GLU A 1 98 ? 95.157 30.607 -187.880 1.00 60.03 98 GLU A C 1
ATOM 822 O O . GLU A 1 98 ? 94.545 29.804 -187.171 1.00 60.03 98 GLU A O 1
ATOM 827 N N . GLU A 1 99 ? 96.429 30.939 -187.619 1.00 60.78 99 GLU A N 1
ATOM 828 C CA . GLU A 1 99 ? 97.216 30.368 -186.512 1.00 60.78 99 GLU A CA 1
ATOM 829 C C . GLU A 1 99 ? 96.759 30.864 -185.126 1.00 60.78 99 GLU A C 1
ATOM 831 O O . GLU A 1 99 ? 96.746 30.094 -184.163 1.00 60.78 99 GLU A O 1
ATOM 836 N N . THR A 1 100 ? 96.345 32.130 -185.005 1.00 61.47 100 THR A N 1
ATOM 837 C CA . THR A 1 100 ? 95.935 32.735 -183.722 1.00 61.47 100 THR A CA 1
ATOM 838 C C . THR A 1 100 ? 94.692 32.064 -183.137 1.00 61.47 100 THR A C 1
ATOM 840 O O . THR A 1 100 ? 94.674 31.721 -181.953 1.00 61.47 100 THR A O 1
ATOM 843 N N . ARG A 1 101 ? 93.684 31.790 -183.977 1.00 68.38 101 ARG A N 1
ATOM 844 C CA . ARG A 1 101 ? 92.397 31.203 -183.564 1.00 68.38 101 ARG A CA 1
ATOM 845 C C . ARG A 1 101 ? 92.526 29.791 -182.978 1.00 68.38 101 ARG A C 1
ATOM 847 O O . ARG A 1 101 ? 91.654 29.356 -182.230 1.00 68.38 101 ARG A O 1
ATOM 854 N N . MET A 1 102 ? 93.591 29.059 -183.311 1.00 62.12 102 MET A N 1
ATOM 855 C CA . MET A 1 102 ? 93.849 27.730 -182.742 1.00 62.12 102 MET A CA 1
ATOM 856 C C . MET A 1 102 ? 94.332 27.801 -181.286 1.00 62.12 102 MET A C 1
ATOM 858 O O . MET A 1 102 ? 93.990 26.928 -180.491 1.00 62.12 102 MET A O 1
ATOM 862 N N . VAL A 1 103 ? 95.090 28.841 -180.920 1.00 65.06 103 VAL A N 1
ATOM 863 C CA . VAL A 1 103 ? 95.656 28.996 -179.567 1.00 65.06 103 VAL A CA 1
ATOM 864 C C . VAL A 1 103 ? 94.562 29.306 -178.541 1.00 65.06 103 VAL A C 1
ATOM 866 O O . VAL A 1 103 ? 94.551 28.723 -177.454 1.00 65.06 103 VAL A O 1
ATOM 869 N N . GLU A 1 104 ? 93.611 30.171 -178.899 1.00 68.44 104 GLU A N 1
ATOM 870 C CA . GLU A 1 104 ? 92.487 30.561 -178.034 1.00 68.44 104 GLU A CA 1
ATOM 871 C C . GLU A 1 104 ? 91.638 29.344 -177.623 1.00 68.44 104 GLU A C 1
ATOM 873 O O . GLU A 1 104 ? 91.351 29.158 -176.439 1.00 68.44 104 GLU A O 1
ATOM 878 N N . GLN A 1 105 ? 91.333 28.446 -178.570 1.00 72.50 105 GLN A N 1
ATOM 879 C CA . GLN A 1 105 ? 90.547 27.233 -178.307 1.00 72.50 105 GLN A CA 1
ATOM 880 C C . GLN A 1 105 ? 91.222 26.283 -177.305 1.00 72.50 105 GLN A C 1
ATOM 882 O O . GLN A 1 105 ? 90.539 25.678 -176.479 1.00 72.50 105 GLN A O 1
ATOM 887 N N . SER A 1 106 ? 92.555 26.169 -177.331 1.00 67.12 106 SER A N 1
ATOM 888 C CA . SER A 1 106 ? 93.289 25.369 -176.339 1.00 67.12 106 SER A CA 1
ATOM 889 C C . SER A 1 106 ? 93.297 25.988 -174.934 1.00 67.12 106 SER A C 1
ATOM 891 O O . SER A 1 106 ? 93.241 25.248 -173.953 1.00 67.12 106 SER A O 1
ATOM 893 N N . GLN A 1 107 ? 93.315 27.321 -174.811 1.00 70.75 107 GLN A N 1
ATOM 894 C CA . GLN A 1 107 ? 93.283 27.987 -173.501 1.00 70.75 107 GLN A CA 1
ATOM 895 C C . GLN A 1 107 ? 91.923 27.842 -172.808 1.00 70.75 107 GLN A C 1
ATOM 897 O O . GLN A 1 107 ? 91.865 27.661 -171.591 1.00 70.75 107 GLN A O 1
ATOM 902 N N . GLU A 1 108 ? 90.826 27.889 -173.566 1.00 74.12 108 GLU A N 1
ATOM 903 C CA . GLU A 1 108 ? 89.481 27.769 -172.998 1.00 74.12 108 GLU A CA 1
ATOM 904 C C . GLU A 1 108 ? 89.236 26.365 -172.406 1.00 74.12 108 GLU A C 1
ATOM 906 O O . GLU A 1 108 ? 88.709 26.252 -171.298 1.00 74.12 108 GLU A O 1
ATOM 911 N N . GLN A 1 109 ? 89.748 25.308 -173.055 1.00 76.75 109 GLN A N 1
ATOM 912 C CA . GLN A 1 109 ? 89.672 23.922 -172.564 1.00 76.75 109 GLN A CA 1
ATOM 913 C C . GLN A 1 109 ? 90.453 23.688 -171.257 1.00 76.75 109 GLN A C 1
ATOM 915 O O . GLN A 1 109 ? 89.923 23.063 -170.335 1.00 76.75 109 GLN A O 1
ATOM 920 N N . GLU A 1 110 ? 91.680 24.215 -171.120 1.00 71.31 110 GLU A N 1
ATOM 921 C CA . GLU A 1 110 ? 92.390 24.178 -169.827 1.00 71.31 110 GLU A CA 1
ATOM 922 C C . GLU A 1 110 ? 91.595 24.910 -168.737 1.00 71.31 110 GLU A C 1
ATOM 924 O O . GLU A 1 110 ? 91.526 24.458 -167.587 1.00 71.31 110 GLU A O 1
ATOM 929 N N . HIS A 1 111 ? 90.955 26.028 -169.091 1.00 77.94 111 HIS A N 1
ATOM 930 C CA . HIS A 1 111 ? 90.210 26.826 -168.131 1.00 77.94 111 HIS A CA 1
ATOM 931 C C . HIS A 1 111 ? 88.920 26.137 -167.650 1.00 77.94 111 HIS A C 1
ATOM 933 O O . HIS A 1 111 ? 88.510 26.367 -166.509 1.00 77.94 111 HIS A O 1
ATOM 939 N N . GLU A 1 112 ? 88.293 25.283 -168.464 1.00 79.75 112 GLU A N 1
ATOM 940 C CA . GLU A 1 112 ? 87.175 24.423 -168.048 1.00 79.75 112 GLU A CA 1
ATOM 941 C C . GLU A 1 112 ? 87.626 23.270 -167.145 1.00 79.75 112 GLU A C 1
ATOM 943 O O . GLU A 1 112 ? 87.101 23.136 -166.037 1.00 79.75 112 GLU A O 1
ATOM 948 N N . LEU A 1 113 ? 88.667 22.523 -167.530 1.00 78.75 113 LEU A N 1
ATOM 949 C CA . LEU A 1 113 ? 89.224 21.434 -166.710 1.00 78.75 113 LEU A CA 1
ATOM 950 C C . LEU A 1 113 ? 89.693 21.922 -165.328 1.00 78.75 113 LEU A C 1
ATOM 952 O O . LEU A 1 113 ? 89.545 21.224 -164.321 1.00 78.75 113 LEU A O 1
ATOM 956 N N . MET A 1 114 ? 90.206 23.153 -165.242 1.00 78.19 114 MET A N 1
ATOM 957 C CA . MET A 1 114 ? 90.521 23.786 -163.960 1.00 78.19 114 MET A CA 1
ATOM 958 C C . MET A 1 114 ? 89.273 24.049 -163.104 1.00 78.19 114 MET A C 1
ATOM 960 O O . MET A 1 114 ? 89.325 23.809 -161.897 1.00 78.19 114 MET A O 1
ATOM 964 N N . LYS A 1 115 ? 88.143 24.483 -163.686 1.00 82.62 115 LYS A N 1
ATOM 965 C CA . LYS A 1 115 ? 86.878 24.678 -162.943 1.00 82.62 115 LYS A CA 1
ATOM 966 C C . LYS A 1 115 ? 86.368 23.351 -162.375 1.00 82.62 115 LYS A C 1
ATOM 968 O O . LYS A 1 115 ? 86.041 23.299 -161.192 1.00 82.62 115 LYS A O 1
ATOM 973 N N . GLU A 1 116 ? 86.382 22.275 -163.165 1.00 83.56 116 GLU A N 1
ATOM 974 C CA . GLU A 1 116 ? 86.022 20.929 -162.688 1.00 83.56 116 GLU A CA 1
ATOM 975 C C . GLU A 1 116 ? 86.955 20.458 -161.564 1.00 83.56 116 GLU A C 1
ATOM 977 O O . GLU A 1 116 ? 86.505 20.006 -160.512 1.00 83.56 116 GLU A O 1
ATOM 982 N N . SER A 1 117 ? 88.269 20.632 -161.739 1.00 80.00 117 SER A N 1
ATOM 983 C CA . SER A 1 117 ? 89.272 20.281 -160.728 1.00 80.00 117 SER A CA 1
ATOM 984 C C . SER A 1 117 ? 89.076 21.034 -159.405 1.00 80.00 117 SER A C 1
ATOM 986 O O . SER A 1 117 ? 89.386 20.492 -158.342 1.00 80.00 117 SER A O 1
ATOM 988 N N . HIS A 1 118 ? 88.574 22.271 -159.442 1.00 82.69 118 HIS A N 1
ATOM 989 C CA . HIS A 1 118 ? 88.182 23.018 -158.246 1.00 82.69 118 HIS A CA 1
ATOM 990 C C . HIS A 1 118 ? 86.864 22.500 -157.649 1.00 82.69 118 HIS A C 1
ATOM 992 O O . HIS A 1 118 ? 86.834 22.197 -156.458 1.00 82.69 118 HIS A O 1
ATOM 998 N N . HIS A 1 119 ? 85.830 22.285 -158.466 1.00 85.44 119 HIS A N 1
ATOM 999 C CA . HIS A 1 119 ? 84.536 21.748 -158.028 1.00 85.44 119 HIS A CA 1
ATOM 1000 C C . HIS A 1 119 ? 84.676 20.418 -157.265 1.00 85.44 119 HIS A C 1
ATOM 1002 O O . HIS A 1 119 ? 84.161 20.299 -156.153 1.00 85.44 119 HIS A O 1
ATOM 1008 N N . TRP A 1 120 ? 85.443 19.455 -157.792 1.00 86.19 120 TRP A N 1
ATOM 1009 C CA . TRP A 1 120 ? 85.687 18.172 -157.118 1.00 86.19 120 TRP A CA 1
ATOM 1010 C C . TRP A 1 120 ? 86.500 18.303 -155.818 1.00 86.19 120 TRP A C 1
ATOM 1012 O O . TRP A 1 120 ? 86.347 17.485 -154.909 1.00 86.19 120 TRP A O 1
ATOM 1022 N N . ARG A 1 121 ? 87.356 19.329 -155.693 1.00 85.00 121 ARG A N 1
ATOM 1023 C CA . ARG A 1 121 ? 88.081 19.627 -154.443 1.00 85.00 121 ARG A CA 1
ATOM 1024 C C . ARG A 1 121 ? 87.154 20.216 -153.380 1.00 85.00 121 ARG A C 1
ATOM 1026 O O . ARG A 1 121 ? 87.257 19.819 -152.219 1.00 85.00 121 ARG A O 1
ATOM 1033 N N . ASP A 1 122 ? 86.234 21.091 -153.774 1.00 86.06 122 ASP A N 1
ATOM 1034 C CA . ASP A 1 122 ? 85.244 21.680 -152.870 1.00 86.06 122 ASP A CA 1
ATOM 1035 C C . ASP A 1 122 ? 84.214 20.633 -152.405 1.00 86.06 122 ASP A C 1
ATOM 1037 O O . ASP A 1 122 ? 83.888 20.581 -151.218 1.00 86.06 122 ASP A O 1
ATOM 1041 N N . GLU A 1 123 ? 83.774 19.724 -153.286 1.00 88.19 123 GLU A N 1
ATOM 1042 C CA . GLU A 1 123 ? 82.929 18.584 -152.895 1.00 88.19 123 GLU A CA 1
ATOM 1043 C C . GLU A 1 123 ? 83.648 17.614 -151.951 1.00 88.19 123 GLU A C 1
ATOM 1045 O O . GLU A 1 123 ? 83.078 17.209 -150.936 1.00 88.19 123 GLU A O 1
ATOM 1050 N N . LEU A 1 124 ? 84.913 17.273 -152.225 1.00 86.81 124 LEU A N 1
ATOM 1051 C CA . LEU A 1 124 ? 85.708 16.431 -151.328 1.00 86.81 124 LEU A CA 1
ATOM 1052 C C . LEU A 1 124 ? 85.868 17.085 -149.946 1.00 86.81 124 LEU A C 1
ATOM 1054 O O . LEU A 1 124 ? 85.734 16.406 -148.926 1.00 86.81 124 LEU A O 1
ATOM 1058 N N . HIS A 1 125 ? 86.104 18.399 -149.893 1.00 88.69 125 HIS A N 1
ATOM 1059 C CA . HIS A 1 125 ? 86.160 19.140 -148.634 1.00 88.69 125 HIS A CA 1
ATOM 1060 C C . HIS A 1 125 ? 84.807 19.132 -147.904 1.00 88.69 125 HIS A C 1
ATOM 1062 O O . HIS A 1 125 ? 84.763 18.842 -146.707 1.00 88.69 125 HIS A O 1
ATOM 1068 N N . HIS A 1 126 ? 83.700 19.358 -148.619 1.00 89.75 126 HIS A N 1
ATOM 1069 C CA . HIS A 1 126 ? 82.349 19.302 -148.059 1.00 89.75 126 HIS A CA 1
ATOM 1070 C C . HIS A 1 126 ? 82.020 17.919 -147.475 1.00 89.75 126 HIS A C 1
ATOM 1072 O O . HIS A 1 126 ? 81.527 17.828 -146.349 1.00 89.75 126 HIS A O 1
ATOM 1078 N N . LEU A 1 127 ? 82.353 16.839 -148.191 1.00 90.25 127 LEU A N 1
ATOM 1079 C CA . LEU A 1 127 ? 82.183 15.464 -147.717 1.00 90.25 127 LEU A CA 1
ATOM 1080 C C . LEU A 1 127 ? 83.034 15.181 -146.472 1.00 90.25 127 LEU A C 1
ATOM 1082 O O . LEU A 1 127 ? 82.521 14.605 -145.514 1.00 90.25 127 LEU A O 1
ATOM 1086 N N . ILE A 1 128 ? 84.293 15.634 -146.432 1.00 87.81 128 ILE A N 1
ATOM 1087 C CA . ILE A 1 128 ? 85.152 15.510 -145.243 1.00 87.81 128 ILE A CA 1
ATOM 1088 C C . ILE A 1 128 ? 84.513 16.227 -144.045 1.00 87.81 128 ILE A C 1
ATOM 1090 O O . ILE A 1 128 ? 84.307 15.600 -143.004 1.00 87.81 128 ILE A O 1
ATOM 1094 N N . CYS A 1 129 ? 84.109 17.492 -144.195 1.00 90.50 129 CYS A N 1
ATOM 1095 C CA . CYS A 1 129 ? 83.425 18.243 -143.138 1.00 90.50 129 CYS A CA 1
ATOM 1096 C C . CYS A 1 129 ? 82.134 17.556 -142.669 1.00 90.50 129 CYS A C 1
ATOM 1098 O O . CYS A 1 129 ? 81.890 17.467 -141.466 1.00 90.50 129 CYS A O 1
ATOM 1100 N N . LEU A 1 130 ? 81.329 17.019 -143.590 1.00 92.56 130 LEU A N 1
ATOM 1101 C CA . LEU A 1 130 ? 80.095 16.312 -143.252 1.00 92.56 130 LEU A CA 1
ATOM 1102 C C . LEU A 1 130 ? 80.371 14.988 -142.519 1.00 92.56 130 LEU A C 1
ATOM 1104 O O . LEU A 1 130 ? 79.669 14.673 -141.559 1.00 92.56 130 LEU A O 1
ATOM 1108 N N . THR A 1 131 ? 81.417 14.240 -142.893 1.00 87.81 131 THR A N 1
ATOM 1109 C CA . THR A 1 131 ? 81.826 13.038 -142.142 1.00 87.81 131 THR A CA 1
ATOM 1110 C C . THR A 1 131 ? 82.345 13.362 -140.742 1.00 87.81 131 THR A C 1
ATOM 1112 O O . THR A 1 131 ? 82.009 12.629 -139.814 1.00 87.81 131 THR A O 1
ATOM 1115 N N . GLN A 1 132 ? 83.067 14.476 -140.555 1.00 90.94 132 GLN A N 1
ATOM 1116 C CA . GLN A 1 132 ? 83.480 14.934 -139.225 1.00 90.94 132 GLN A CA 1
ATOM 1117 C C . GLN A 1 132 ? 82.262 15.306 -138.371 1.00 90.94 132 GLN A C 1
ATOM 1119 O O . GLN A 1 132 ? 82.100 14.757 -137.288 1.00 90.94 132 GLN A O 1
ATOM 1124 N N . ILE A 1 133 ? 81.336 16.120 -138.893 1.00 90.81 133 ILE A N 1
ATOM 1125 C CA . ILE A 1 133 ? 80.096 16.483 -138.184 1.00 90.81 133 ILE A CA 1
ATOM 1126 C C . ILE A 1 133 ? 79.294 15.230 -137.786 1.00 90.81 133 ILE A C 1
ATOM 1128 O O . ILE A 1 133 ? 78.750 15.172 -136.686 1.00 90.81 133 ILE A O 1
ATOM 1132 N N . LYS A 1 134 ? 79.242 14.189 -138.632 1.00 92.25 134 LYS A N 1
ATOM 1133 C CA . LYS A 1 134 ? 78.571 12.922 -138.285 1.00 92.25 134 LYS A CA 1
ATOM 1134 C C . LYS A 1 134 ? 79.362 12.021 -137.329 1.00 92.25 134 LYS A C 1
ATOM 1136 O O . LYS A 1 134 ? 78.743 11.200 -136.650 1.00 92.25 134 LYS A O 1
ATOM 1141 N N . ALA A 1 135 ? 80.680 12.179 -137.219 1.00 89.75 135 ALA A N 1
ATOM 1142 C CA . ALA A 1 135 ? 81.465 11.579 -136.142 1.00 89.75 135 ALA A CA 1
ATOM 1143 C C . ALA A 1 135 ? 81.195 12.297 -134.807 1.00 89.75 135 ALA A C 1
ATOM 1145 O O . ALA A 1 135 ? 80.841 11.637 -133.830 1.00 89.75 135 ALA A O 1
ATOM 1146 N N . ASP A 1 136 ? 81.245 13.631 -134.803 1.00 91.25 136 ASP A N 1
ATOM 1147 C CA . ASP A 1 136 ? 81.012 14.480 -133.630 1.00 91.25 136 ASP A CA 1
ATOM 1148 C C . ASP A 1 136 ? 79.580 14.309 -133.086 1.00 91.25 136 ASP A C 1
ATOM 1150 O O . ASP A 1 136 ? 79.386 14.093 -131.890 1.00 91.25 136 ASP A O 1
ATOM 1154 N N . GLU A 1 137 ? 78.562 14.301 -133.961 1.00 91.81 137 GLU A N 1
ATOM 1155 C CA . GLU A 1 137 ? 77.172 13.985 -133.594 1.00 91.81 137 GLU A CA 1
ATOM 1156 C C . GLU A 1 137 ? 77.061 12.604 -132.933 1.00 91.81 137 GLU A C 1
ATOM 1158 O O . GLU A 1 137 ? 76.361 12.448 -131.931 1.00 91.81 137 GLU A O 1
ATOM 1163 N N . LYS A 1 138 ? 77.742 11.588 -133.476 1.00 92.94 138 LYS A N 1
ATOM 1164 C CA . LYS A 1 138 ? 77.711 10.221 -132.940 1.00 92.94 138 LYS A CA 1
ATOM 1165 C C . LYS A 1 138 ? 78.384 10.143 -131.569 1.00 92.94 138 LYS A C 1
ATOM 1167 O O . LYS A 1 138 ? 77.853 9.479 -130.678 1.00 92.94 138 LYS A O 1
ATOM 1172 N N . GLU A 1 139 ? 79.521 10.807 -131.383 1.00 90.00 139 GLU A N 1
ATOM 1173 C CA . GLU A 1 139 ? 80.228 10.849 -130.100 1.00 90.00 139 GLU A CA 1
ATOM 1174 C C . GLU A 1 139 ? 79.428 11.634 -129.051 1.00 90.00 139 GLU A C 1
ATOM 1176 O O . GLU A 1 139 ? 79.203 11.128 -127.948 1.00 90.00 139 GLU A O 1
ATOM 1181 N N . GLN A 1 140 ? 78.858 12.788 -129.417 1.00 91.50 140 GLN A N 1
ATOM 1182 C CA . GLN A 1 140 ? 77.941 13.530 -128.552 1.00 91.50 140 GLN A CA 1
ATOM 1183 C C . GLN A 1 140 ? 76.728 12.675 -128.153 1.00 91.50 140 GLN A C 1
ATOM 1185 O O . GLN A 1 140 ? 76.394 12.610 -126.970 1.00 91.50 140 GLN A O 1
ATOM 1190 N N . LYS A 1 141 ? 76.078 11.975 -129.095 1.00 93.44 141 LYS A N 1
ATOM 1191 C CA . LYS A 1 141 ? 74.927 11.109 -128.781 1.00 93.44 141 LYS A CA 1
ATOM 1192 C C . LYS A 1 141 ? 75.312 9.888 -127.943 1.00 93.44 141 LYS A C 1
ATOM 1194 O O . LYS A 1 141 ? 74.523 9.477 -127.096 1.00 93.44 141 LYS A O 1
ATOM 1199 N N . SER A 1 142 ? 76.527 9.364 -128.099 1.00 91.50 142 SER A N 1
ATOM 1200 C CA . SER A 1 142 ? 77.089 8.334 -127.216 1.00 91.50 142 SER A CA 1
ATOM 1201 C C . SER A 1 142 ? 77.279 8.858 -125.784 1.00 91.50 142 SER A C 1
ATOM 1203 O O . SER A 1 142 ? 76.852 8.217 -124.824 1.00 91.50 142 SER A O 1
ATOM 1205 N N . HIS A 1 143 ? 77.834 10.062 -125.613 1.00 92.94 143 HIS A N 1
ATOM 1206 C CA . HIS A 1 143 ? 77.970 10.693 -124.296 1.00 92.94 143 HIS A CA 1
ATOM 1207 C C . HIS A 1 143 ? 76.619 11.067 -123.663 1.00 92.94 143 HIS A C 1
ATOM 1209 O O . HIS A 1 143 ? 76.426 10.859 -122.462 1.00 92.94 143 HIS A O 1
ATOM 1215 N N . GLU A 1 144 ? 75.659 11.571 -124.441 1.00 92.56 144 GLU A N 1
ATOM 1216 C CA . GLU A 1 144 ? 74.286 11.808 -123.979 1.00 92.56 144 GLU A CA 1
ATOM 1217 C C . GLU A 1 144 ? 73.620 10.503 -123.511 1.00 92.56 144 GLU A C 1
ATOM 1219 O O . GLU A 1 144 ? 73.025 10.485 -122.434 1.00 92.56 144 GLU A O 1
ATOM 1224 N N . LEU A 1 145 ? 73.784 9.398 -124.251 1.00 93.69 145 LEU A N 1
ATOM 1225 C CA . LEU A 1 145 ? 73.278 8.080 -123.859 1.00 93.69 145 LEU A CA 1
ATOM 1226 C C . LEU A 1 145 ? 73.922 7.592 -122.554 1.00 93.69 145 LEU A C 1
ATOM 1228 O O . LEU A 1 145 ? 73.207 7.324 -121.593 1.00 93.69 145 LEU A O 1
ATOM 1232 N N . ILE A 1 146 ? 75.255 7.555 -122.473 1.00 93.38 146 ILE A N 1
ATOM 1233 C CA . ILE A 1 146 ? 75.982 7.078 -121.282 1.00 93.38 146 ILE A CA 1
ATOM 1234 C C . ILE A 1 146 ? 75.641 7.930 -120.048 1.00 93.38 146 ILE A C 1
ATOM 1236 O O . ILE A 1 146 ? 75.444 7.403 -118.951 1.00 93.38 146 ILE A O 1
ATOM 1240 N N . THR A 1 147 ? 75.529 9.255 -120.195 1.00 93.56 147 THR A N 1
ATOM 1241 C CA . THR A 1 147 ? 75.138 10.123 -119.072 1.00 93.56 147 THR A CA 1
ATOM 1242 C C . THR A 1 147 ? 73.661 9.976 -118.692 1.00 93.56 147 THR A C 1
ATOM 1244 O O . THR A 1 147 ? 73.340 10.075 -117.504 1.00 93.56 147 THR A O 1
ATOM 1247 N N . ALA A 1 148 ? 72.765 9.673 -119.636 1.00 93.00 148 ALA A N 1
ATOM 1248 C CA . ALA A 1 148 ? 71.376 9.316 -119.346 1.00 93.00 148 ALA A CA 1
ATOM 1249 C C . ALA A 1 148 ? 71.260 7.953 -118.637 1.00 93.00 148 ALA A C 1
ATOM 1251 O O . ALA A 1 148 ? 70.536 7.847 -117.647 1.00 93.00 148 ALA A O 1
ATOM 1252 N N . GLU A 1 149 ? 72.018 6.940 -119.063 1.00 92.88 149 GLU A N 1
ATOM 1253 C CA . GLU A 1 149 ? 72.081 5.620 -118.423 1.00 92.88 149 GLU A CA 1
ATOM 1254 C C . GLU A 1 149 ? 72.607 5.713 -116.986 1.00 92.88 149 GLU A C 1
ATOM 1256 O O . GLU A 1 149 ? 71.980 5.191 -116.062 1.00 92.88 149 GLU A O 1
ATOM 1261 N N . GLN A 1 150 ? 73.698 6.452 -116.755 1.00 93.81 150 GLN A N 1
ATOM 1262 C CA . GLN A 1 150 ? 74.219 6.692 -115.405 1.00 93.81 150 GLN A CA 1
ATOM 1263 C C . GLN A 1 150 ? 73.207 7.424 -114.510 1.00 93.81 150 GLN A C 1
ATOM 1265 O O . GLN A 1 150 ? 73.073 7.085 -113.332 1.00 93.81 150 GLN A O 1
ATOM 1270 N N . ARG A 1 151 ? 72.463 8.403 -115.047 1.00 93.06 151 ARG A N 1
ATOM 1271 C CA . ARG A 1 151 ? 71.367 9.071 -114.319 1.00 93.06 151 ARG A CA 1
ATOM 1272 C C . ARG A 1 151 ? 70.234 8.093 -114.000 1.00 93.06 151 ARG A C 1
ATOM 1274 O O . ARG A 1 151 ? 69.776 8.064 -112.861 1.00 93.06 151 ARG A O 1
ATOM 1281 N N . TYR A 1 152 ? 69.822 7.264 -114.959 1.00 93.31 152 TYR A N 1
ATOM 1282 C CA . TYR A 1 152 ? 68.792 6.241 -114.764 1.00 93.31 152 TYR A CA 1
ATOM 1283 C C . TYR A 1 152 ? 69.188 5.223 -113.686 1.00 93.31 152 TYR A C 1
ATOM 1285 O O . TYR A 1 152 ? 68.372 4.920 -112.816 1.00 93.31 152 TYR A O 1
ATOM 1293 N N . ILE A 1 153 ? 70.435 4.738 -113.687 1.00 93.81 153 ILE A N 1
ATOM 1294 C CA . ILE A 1 153 ? 70.948 3.805 -112.671 1.00 93.81 153 ILE A CA 1
ATOM 1295 C C . ILE A 1 153 ? 70.893 4.446 -111.278 1.00 93.81 153 ILE A C 1
ATOM 1297 O O . ILE A 1 153 ? 70.273 3.871 -110.383 1.00 93.81 153 ILE A O 1
ATOM 1301 N N . ARG A 1 154 ? 71.420 5.669 -111.111 1.00 93.94 154 ARG A N 1
ATOM 1302 C CA . ARG A 1 154 ? 71.373 6.395 -109.825 1.00 93.94 154 ARG A CA 1
ATOM 1303 C C . ARG A 1 154 ? 69.940 6.610 -109.333 1.00 93.94 154 ARG A C 1
ATOM 1305 O O . ARG A 1 154 ? 69.635 6.295 -108.189 1.00 93.94 154 ARG A O 1
ATOM 1312 N N . VAL A 1 155 ? 69.030 7.064 -110.200 1.00 93.38 155 VAL A N 1
ATOM 1313 C CA . VAL A 1 155 ? 67.610 7.259 -109.846 1.00 93.38 155 VAL A CA 1
ATOM 1314 C C . VAL A 1 155 ? 66.930 5.930 -109.489 1.00 93.38 155 VAL A C 1
ATOM 1316 O O . VAL A 1 155 ? 66.116 5.882 -108.570 1.00 93.38 155 VAL A O 1
ATOM 1319 N N . LYS A 1 156 ? 67.284 4.825 -110.155 1.00 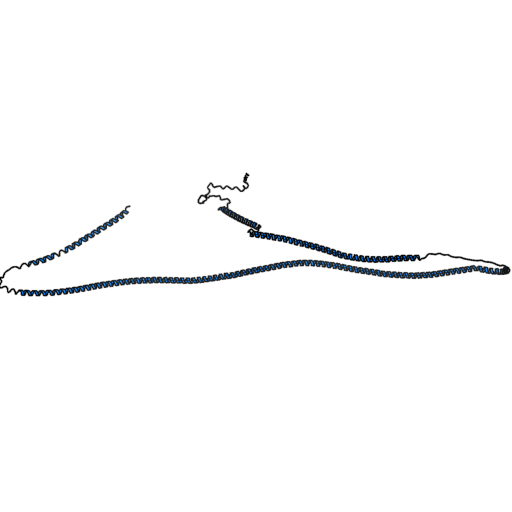94.25 156 LYS A N 1
ATOM 1320 C CA . LYS A 1 156 ? 66.784 3.473 -109.854 1.00 94.25 156 LYS A CA 1
ATOM 1321 C C . LYS A 1 156 ? 67.302 2.941 -108.514 1.00 94.25 156 LYS A C 1
ATOM 1323 O O . LYS A 1 156 ? 66.578 2.221 -107.828 1.00 94.25 156 LYS A O 1
ATOM 1328 N N . GLU A 1 157 ? 68.520 3.297 -108.123 1.00 93.06 157 GLU A N 1
ATOM 1329 C CA . GLU A 1 157 ? 69.101 2.976 -106.814 1.00 93.06 157 GLU A CA 1
ATOM 1330 C C . GLU A 1 157 ? 68.505 3.847 -105.700 1.00 93.06 157 GLU A C 1
ATOM 1332 O O . GLU A 1 157 ? 68.073 3.312 -104.678 1.00 93.06 157 GLU A O 1
ATOM 1337 N N . GLU A 1 158 ? 68.340 5.151 -105.933 1.00 93.38 158 GLU A N 1
ATOM 1338 C CA . GLU A 1 158 ? 67.590 6.041 -105.040 1.00 93.38 158 GLU A CA 1
ATOM 1339 C C . GLU A 1 158 ? 66.144 5.576 -104.835 1.00 93.38 158 GLU A C 1
ATOM 1341 O O . GLU A 1 158 ? 65.649 5.613 -103.711 1.00 93.38 158 GLU A O 1
ATOM 1346 N N . LEU A 1 159 ? 65.457 5.122 -105.890 1.00 93.88 159 LEU A N 1
ATOM 1347 C CA . LEU A 1 159 ? 64.097 4.585 -105.793 1.00 93.88 159 LEU A CA 1
ATOM 1348 C C . LEU A 1 159 ? 64.045 3.311 -104.942 1.00 93.88 159 LEU A C 1
ATOM 1350 O O . LEU A 1 159 ? 63.129 3.175 -104.134 1.00 93.88 159 LEU A O 1
ATOM 1354 N N . LYS A 1 160 ? 65.035 2.412 -105.051 1.00 94.50 160 LYS A N 1
ATOM 1355 C CA . LYS A 1 160 ? 65.159 1.251 -104.147 1.00 94.50 160 LYS A CA 1
ATOM 1356 C C . LYS A 1 160 ? 65.370 1.697 -102.696 1.00 94.50 160 LYS A C 1
ATOM 1358 O O . LYS A 1 160 ? 64.674 1.206 -101.812 1.00 94.50 160 LYS A O 1
ATOM 1363 N N . GLY A 1 161 ? 66.279 2.644 -102.450 1.00 93.19 161 GLY A N 1
ATOM 1364 C CA . GLY A 1 161 ? 66.538 3.180 -101.108 1.00 93.19 161 GLY A CA 1
ATOM 1365 C C . GLY A 1 161 ? 65.302 3.842 -100.491 1.00 93.19 161 GLY A C 1
ATOM 1366 O O . GLY A 1 161 ? 64.908 3.515 -99.374 1.00 93.19 161 GLY A O 1
ATOM 1367 N N . LYS A 1 162 ? 64.620 4.704 -101.253 1.00 93.69 162 LYS A N 1
ATOM 1368 C CA . LYS A 1 162 ? 63.366 5.359 -100.847 1.00 93.69 162 LYS A CA 1
ATOM 1369 C C . LYS A 1 162 ? 62.241 4.342 -100.617 1.00 93.69 162 LYS A C 1
ATOM 1371 O O . LYS A 1 162 ? 61.492 4.494 -99.658 1.00 93.69 162 LYS A O 1
ATOM 1376 N N . ALA A 1 163 ? 62.150 3.275 -101.415 1.00 93.81 163 ALA A N 1
ATOM 1377 C CA . ALA A 1 163 ? 61.181 2.197 -101.199 1.00 93.81 163 ALA A CA 1
ATOM 1378 C C . ALA A 1 163 ? 61.432 1.412 -99.896 1.00 93.81 163 ALA A C 1
ATOM 1380 O O . ALA A 1 163 ? 60.470 1.071 -99.209 1.00 93.81 163 ALA A O 1
ATOM 1381 N N . LEU A 1 164 ? 62.695 1.172 -99.518 1.00 94.50 164 LEU A N 1
ATOM 1382 C CA . LEU A 1 164 ? 63.043 0.570 -98.222 1.00 94.50 164 LEU A CA 1
ATOM 1383 C C . LEU A 1 164 ? 62.675 1.498 -97.053 1.00 94.50 164 LEU A C 1
ATOM 1385 O O . LEU A 1 164 ? 62.016 1.059 -96.115 1.00 94.50 164 LEU A O 1
ATOM 1389 N N . ILE A 1 165 ? 62.990 2.793 -97.151 1.00 95.19 165 ILE A N 1
ATOM 1390 C CA . ILE A 1 165 ? 62.618 3.802 -96.141 1.00 95.19 165 ILE A CA 1
ATOM 1391 C C . ILE A 1 165 ? 61.088 3.878 -95.964 1.00 95.19 165 ILE A C 1
ATOM 1393 O O . ILE A 1 165 ? 60.589 3.900 -94.840 1.00 95.19 165 ILE A O 1
ATOM 1397 N N . ILE A 1 166 ? 60.322 3.850 -97.061 1.00 94.38 166 ILE A N 1
ATOM 1398 C CA . ILE A 1 166 ? 58.849 3.802 -97.025 1.00 94.38 166 ILE A CA 1
ATOM 1399 C C . ILE A 1 166 ? 58.350 2.504 -96.371 1.00 94.38 166 ILE A C 1
ATOM 1401 O O . ILE A 1 166 ? 57.395 2.542 -95.593 1.00 94.38 166 ILE A O 1
ATOM 1405 N N . LEU A 1 167 ? 58.985 1.360 -96.650 1.00 95.75 167 LEU A N 1
ATOM 1406 C CA . LEU A 1 167 ? 58.637 0.079 -96.033 1.00 95.75 167 LEU A CA 1
ATOM 1407 C C . LEU A 1 167 ? 58.873 0.098 -94.515 1.00 95.75 167 LEU A C 1
ATOM 1409 O O . LEU A 1 167 ? 58.012 -0.363 -93.766 1.00 95.75 167 LEU A O 1
ATOM 1413 N N . ASP A 1 168 ? 59.989 0.659 -94.052 1.00 94.31 168 ASP A N 1
ATOM 1414 C CA . ASP A 1 168 ? 60.317 0.713 -92.625 1.00 94.31 168 ASP A CA 1
ATOM 1415 C C . ASP A 1 168 ? 59.468 1.746 -91.869 1.00 94.31 168 ASP A C 1
ATOM 1417 O O . ASP A 1 168 ? 58.945 1.433 -90.799 1.00 94.31 168 ASP A O 1
ATOM 1421 N N . HIS A 1 169 ? 59.182 2.916 -92.451 1.00 94.88 169 HIS A N 1
ATOM 1422 C CA . HIS A 1 169 ? 58.176 3.827 -91.890 1.00 94.88 169 HIS A CA 1
ATOM 1423 C C . HIS A 1 169 ? 56.774 3.197 -91.842 1.00 94.88 169 HIS A C 1
ATOM 1425 O O . HIS A 1 169 ? 56.037 3.419 -90.879 1.00 94.88 169 HIS A O 1
ATOM 1431 N N . LYS A 1 170 ? 56.407 2.361 -92.825 1.00 95.69 170 LYS A N 1
ATOM 1432 C CA . LYS A 1 170 ? 55.142 1.612 -92.803 1.00 95.69 170 LYS A CA 1
ATOM 1433 C C . LYS A 1 170 ? 55.108 0.580 -91.669 1.00 95.69 170 LYS A C 1
ATOM 1435 O O . LYS A 1 170 ? 54.087 0.504 -90.987 1.00 95.69 170 LYS A O 1
ATOM 1440 N N . LYS A 1 171 ? 56.203 -0.150 -91.411 1.00 95.81 171 LYS A N 1
ATOM 1441 C CA . LYS A 1 171 ? 56.326 -1.044 -90.239 1.00 95.81 171 LYS A CA 1
ATOM 1442 C C . LYS A 1 171 ? 56.178 -0.263 -88.932 1.00 95.81 171 LYS A C 1
ATOM 1444 O O . LYS A 1 171 ? 55.333 -0.610 -88.117 1.00 95.81 171 LYS A O 1
ATOM 1449 N N . LEU A 1 172 ? 56.926 0.832 -88.765 1.00 95.75 172 LEU A N 1
ATOM 1450 C CA . LEU A 1 172 ? 56.875 1.675 -87.563 1.00 95.75 172 LEU A CA 1
ATOM 1451 C C . LEU A 1 172 ? 55.472 2.256 -87.317 1.00 95.75 172 LEU A C 1
ATOM 1453 O O . LEU A 1 172 ? 55.007 2.287 -86.180 1.00 95.75 172 LEU A O 1
ATOM 1457 N N . SER A 1 173 ? 54.763 2.658 -88.377 1.00 93.56 173 SER A N 1
ATOM 1458 C CA . SER A 1 173 ? 53.363 3.094 -88.300 1.00 93.56 173 SER A CA 1
ATOM 1459 C C . SER A 1 173 ? 52.421 1.956 -87.880 1.00 93.56 173 SER A C 1
ATOM 1461 O O . SER A 1 173 ? 51.569 2.155 -87.012 1.00 93.56 173 SER A O 1
ATOM 1463 N N . GLN A 1 174 ? 52.600 0.747 -88.424 1.00 95.56 174 GLN A N 1
ATOM 1464 C CA . GLN A 1 174 ? 51.829 -0.438 -88.035 1.00 95.56 174 GLN A CA 1
ATOM 1465 C C . GLN A 1 174 ? 52.097 -0.855 -86.580 1.00 95.56 174 GLN A C 1
ATOM 1467 O O . GLN A 1 174 ? 51.154 -1.168 -85.856 1.00 95.56 174 GLN A O 1
ATOM 1472 N N . GLU A 1 175 ? 53.348 -0.796 -86.117 1.00 94.38 175 GLU A N 1
ATOM 1473 C CA . GLU A 1 175 ? 53.707 -1.023 -84.714 1.00 94.38 175 GLU A CA 1
ATOM 1474 C C . GLU A 1 175 ? 53.102 0.030 -83.782 1.00 94.38 175 GLU A C 1
ATOM 1476 O O . GLU A 1 175 ? 52.550 -0.322 -82.739 1.00 94.38 175 GLU A O 1
ATOM 1481 N N . ALA A 1 176 ? 53.169 1.313 -84.146 1.00 93.69 176 ALA A N 1
ATOM 1482 C CA . ALA A 1 176 ? 52.569 2.392 -83.368 1.00 93.69 176 ALA A CA 1
ATOM 1483 C C . ALA A 1 176 ? 51.046 2.215 -83.253 1.00 93.69 176 ALA A C 1
ATOM 1485 O O . ALA A 1 176 ? 50.502 2.304 -82.151 1.00 93.69 176 ALA A O 1
ATOM 1486 N N . GLN A 1 177 ? 50.366 1.870 -84.353 1.00 94.88 177 GLN A N 1
ATOM 1487 C CA . GLN A 1 177 ? 48.933 1.571 -84.342 1.00 94.88 177 GLN A CA 1
ATOM 1488 C C . GLN A 1 177 ? 48.610 0.319 -83.512 1.00 94.88 177 GLN A C 1
ATOM 1490 O O . GLN A 1 177 ? 47.630 0.315 -82.770 1.00 94.88 177 GLN A O 1
ATOM 1495 N N . ALA A 1 178 ? 49.432 -0.733 -83.582 1.00 94.62 178 ALA A N 1
ATOM 1496 C CA . ALA A 1 178 ? 49.256 -1.931 -82.763 1.00 94.62 178 ALA A CA 1
ATOM 1497 C C . ALA A 1 178 ? 49.393 -1.620 -81.262 1.00 94.62 178 ALA A C 1
ATOM 1499 O O . ALA A 1 178 ? 48.543 -2.035 -80.473 1.00 94.62 178 ALA A O 1
ATOM 1500 N N . ARG A 1 179 ? 50.401 -0.827 -80.869 1.00 94.94 179 ARG A N 1
ATOM 1501 C CA . ARG A 1 179 ? 50.582 -0.354 -79.484 1.00 94.94 179 ARG A CA 1
ATOM 1502 C C . ARG A 1 179 ? 49.401 0.514 -79.034 1.00 94.94 179 ARG A C 1
ATOM 1504 O O . ARG A 1 179 ? 48.864 0.283 -77.955 1.00 94.94 179 ARG A O 1
ATOM 1511 N N . LEU A 1 180 ? 48.938 1.448 -79.868 1.00 94.81 180 LEU A N 1
ATOM 1512 C CA . LEU A 1 180 ? 47.776 2.296 -79.574 1.00 94.81 180 LEU A CA 1
ATOM 1513 C C . LEU A 1 180 ? 46.489 1.469 -79.400 1.00 94.81 180 LEU A C 1
ATOM 1515 O O . LEU A 1 180 ? 45.735 1.703 -78.460 1.00 94.81 180 LEU A O 1
ATOM 1519 N N . ASN A 1 181 ? 46.280 0.440 -80.227 1.00 95.25 181 ASN A N 1
ATOM 1520 C CA . ASN A 1 181 ? 45.156 -0.492 -80.093 1.00 95.25 181 ASN A CA 1
ATOM 1521 C C . ASN A 1 181 ? 45.222 -1.325 -78.794 1.00 95.25 181 ASN A C 1
ATOM 1523 O O . ASN A 1 181 ? 44.179 -1.685 -78.247 1.00 95.25 181 ASN A O 1
ATOM 1527 N N . VAL A 1 182 ? 46.422 -1.636 -78.287 1.00 95.06 182 VAL A N 1
ATOM 1528 C CA . VAL A 1 182 ? 46.607 -2.284 -76.974 1.00 95.06 182 VAL A CA 1
ATOM 1529 C C . VAL A 1 182 ? 46.304 -1.305 -75.835 1.00 95.06 182 VAL A C 1
ATOM 1531 O O . VAL A 1 182 ? 45.562 -1.663 -74.921 1.00 95.06 182 VAL A O 1
ATOM 1534 N N . PHE A 1 183 ? 46.789 -0.062 -75.909 1.00 94.62 183 PHE A N 1
ATOM 1535 C CA . PHE A 1 183 ? 46.484 0.966 -74.906 1.00 94.62 183 PHE A CA 1
ATOM 1536 C C . PHE A 1 183 ? 44.992 1.324 -74.850 1.00 94.62 183 PHE A C 1
ATOM 1538 O O . PHE A 1 183 ? 44.466 1.495 -73.754 1.00 94.62 183 PHE A O 1
ATOM 1545 N N . ALA A 1 184 ? 44.290 1.365 -75.987 1.00 94.56 184 ALA A N 1
ATOM 1546 C CA . ALA A 1 184 ? 42.841 1.571 -76.023 1.00 94.56 184 ALA A CA 1
ATOM 1547 C C . ALA A 1 184 ? 42.089 0.462 -75.261 1.00 94.56 184 ALA A C 1
ATOM 1549 O O . ALA A 1 184 ? 41.285 0.753 -74.379 1.00 94.56 184 ALA A O 1
ATOM 1550 N N . LYS A 1 185 ? 42.427 -0.811 -75.516 1.00 95.81 185 LYS A N 1
ATOM 1551 C CA . LYS A 1 185 ? 41.852 -1.955 -74.785 1.00 95.81 185 LYS A CA 1
ATOM 1552 C C . LYS A 1 185 ? 42.151 -1.901 -73.285 1.00 95.81 185 LYS A C 1
ATOM 1554 O O . LYS A 1 185 ? 41.266 -2.177 -72.481 1.00 95.81 185 LYS A O 1
ATOM 1559 N N . LEU A 1 186 ? 43.377 -1.534 -72.903 1.00 95.06 186 LEU A N 1
ATOM 1560 C CA . LEU A 1 186 ? 43.758 -1.379 -71.497 1.00 95.06 186 LEU A CA 1
ATOM 1561 C C . LEU A 1 186 ? 42.976 -0.240 -70.820 1.00 95.06 186 LEU A C 1
ATOM 1563 O O . LEU A 1 186 ? 42.514 -0.400 -69.694 1.00 95.06 186 LEU A O 1
ATOM 1567 N N . TYR A 1 187 ? 42.774 0.881 -71.517 1.00 96.00 187 TYR A N 1
ATOM 1568 C CA . TYR A 1 187 ? 41.956 1.991 -71.033 1.00 96.00 187 TYR A 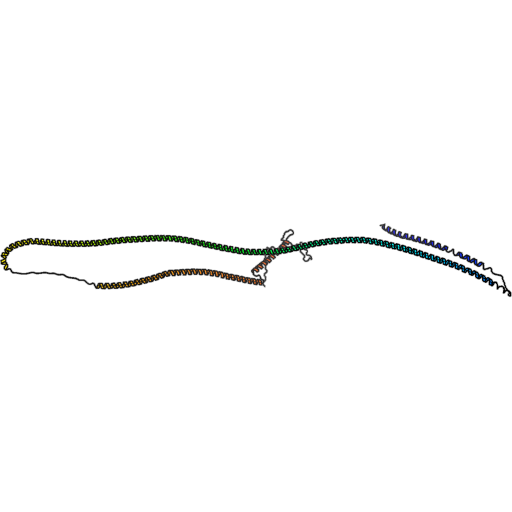CA 1
ATOM 1569 C C . TYR A 1 187 ? 40.492 1.582 -70.821 1.00 96.00 187 TYR A C 1
ATOM 1571 O O . TYR A 1 187 ? 39.920 1.922 -69.788 1.00 96.00 187 TYR A O 1
ATOM 1579 N N . ASP A 1 188 ? 39.894 0.812 -71.736 1.00 95.31 188 ASP A N 1
ATOM 1580 C CA . ASP A 1 188 ? 38.521 0.318 -71.569 1.00 95.31 188 ASP A CA 1
ATOM 1581 C C . ASP A 1 188 ? 38.382 -0.652 -70.381 1.00 95.31 188 ASP A C 1
ATOM 1583 O O . ASP A 1 188 ? 37.393 -0.575 -69.648 1.00 95.31 188 ASP A O 1
ATOM 1587 N N . VAL A 1 189 ? 39.390 -1.497 -70.118 1.00 96.38 189 VAL A N 1
ATOM 1588 C CA . VAL A 1 189 ? 39.447 -2.333 -68.901 1.00 96.38 189 VAL A CA 1
ATOM 1589 C C . VAL A 1 189 ? 39.507 -1.460 -67.644 1.00 96.38 189 VAL A C 1
ATOM 1591 O O . VAL A 1 189 ? 38.638 -1.584 -66.782 1.00 96.38 189 VAL A O 1
ATOM 1594 N N . ILE A 1 190 ? 40.452 -0.515 -67.568 1.00 95.88 190 ILE A N 1
ATOM 1595 C CA . ILE A 1 190 ? 40.613 0.398 -66.418 1.00 95.88 190 ILE A CA 1
ATOM 1596 C C . ILE A 1 190 ? 39.344 1.239 -66.191 1.00 95.88 190 ILE A C 1
ATOM 1598 O O . ILE A 1 190 ? 38.933 1.472 -65.057 1.00 95.88 190 ILE A O 1
ATOM 1602 N N . LYS A 1 191 ? 38.674 1.673 -67.262 1.00 96.00 191 LYS A N 1
ATOM 1603 C CA . LYS A 1 191 ? 37.393 2.393 -67.219 1.00 96.00 191 LYS A CA 1
ATOM 1604 C C . LYS A 1 191 ? 36.257 1.508 -66.695 1.00 96.00 191 LYS A C 1
ATOM 1606 O O . LYS A 1 191 ? 35.430 1.988 -65.917 1.00 96.00 191 LYS A O 1
ATOM 1611 N N . GLY A 1 192 ? 36.230 0.230 -67.075 1.00 95.88 192 GLY A N 1
ATOM 1612 C CA . GLY A 1 192 ? 35.318 -0.776 -66.528 1.00 95.88 192 GLY A CA 1
ATOM 1613 C C . GLY A 1 192 ? 35.542 -1.018 -65.033 1.00 95.88 192 GLY A C 1
ATOM 1614 O O . GLY A 1 192 ? 34.589 -0.970 -64.255 1.00 95.88 192 GLY A O 1
ATOM 1615 N N . GLU A 1 193 ? 36.795 -1.190 -64.612 1.00 95.31 193 GLU A N 1
ATOM 1616 C CA . GLU A 1 193 ? 37.174 -1.345 -63.201 1.00 95.31 193 GLU A CA 1
ATOM 1617 C C . GLU A 1 193 ? 36.843 -0.096 -62.379 1.00 95.31 193 GLU A C 1
ATOM 1619 O O . GLU A 1 193 ? 36.200 -0.206 -61.338 1.00 95.31 193 GLU A O 1
ATOM 1624 N N . ARG A 1 194 ? 37.163 1.104 -62.882 1.00 96.19 194 ARG A N 1
ATOM 1625 C CA . ARG A 1 194 ? 36.772 2.381 -62.268 1.00 96.19 194 ARG A CA 1
ATOM 1626 C C . ARG A 1 194 ? 35.261 2.453 -62.052 1.00 96.19 194 ARG A C 1
ATOM 1628 O O . ARG A 1 194 ? 34.822 2.807 -60.963 1.00 96.19 194 ARG A O 1
ATOM 1635 N N . ASN A 1 195 ? 34.464 2.107 -63.064 1.00 96.19 195 ASN A N 1
ATOM 1636 C CA . ASN A 1 195 ? 33.003 2.114 -62.953 1.00 96.19 195 ASN A CA 1
ATOM 1637 C C . ASN A 1 195 ? 32.504 1.071 -61.937 1.00 96.19 195 ASN A C 1
ATOM 1639 O O . ASN A 1 195 ? 31.620 1.374 -61.142 1.00 96.19 195 ASN A O 1
ATOM 1643 N N . LYS A 1 196 ? 33.107 -0.124 -61.895 1.00 96.88 196 LYS A N 1
ATOM 1644 C CA . LYS A 1 196 ? 32.815 -1.143 -60.875 1.00 96.88 196 LYS A CA 1
ATOM 1645 C C . LYS A 1 196 ? 33.125 -0.633 -59.462 1.00 96.88 196 LYS A C 1
ATOM 1647 O O . LYS A 1 196 ? 32.303 -0.811 -58.569 1.00 96.88 196 LYS A O 1
ATOM 1652 N N . CYS A 1 197 ? 34.260 0.037 -59.263 1.00 96.25 197 CYS A N 1
ATOM 1653 C CA . CYS A 1 197 ? 34.624 0.646 -57.984 1.00 96.25 197 CYS A CA 1
ATOM 1654 C C . CYS A 1 197 ? 33.672 1.785 -57.590 1.00 96.25 197 CYS A C 1
ATOM 1656 O O . CYS A 1 197 ? 33.240 1.822 -56.444 1.00 96.25 197 CYS A O 1
ATOM 1658 N N . VAL A 1 198 ? 33.278 2.661 -58.522 1.00 97.44 198 VAL A N 1
ATOM 1659 C CA . VAL A 1 198 ? 32.276 3.716 -58.270 1.00 97.44 198 VAL A CA 1
ATOM 1660 C C . VAL A 1 198 ? 30.930 3.116 -57.855 1.00 97.44 198 VAL A C 1
ATOM 1662 O O . VAL A 1 198 ? 30.360 3.556 -56.861 1.00 97.44 198 VAL A O 1
ATOM 1665 N N . ASN A 1 199 ? 30.457 2.068 -58.536 1.00 97.00 199 ASN A N 1
ATOM 1666 C CA . ASN A 1 199 ? 29.214 1.385 -58.167 1.00 97.00 199 ASN A CA 1
ATOM 1667 C C . ASN A 1 199 ? 29.313 0.730 -56.776 1.00 97.00 199 ASN A C 1
ATOM 1669 O O . ASN A 1 199 ? 28.380 0.832 -55.984 1.00 97.00 199 ASN A O 1
ATOM 1673 N N . LEU A 1 200 ? 30.445 0.091 -56.451 1.00 97.50 200 LEU A N 1
ATOM 1674 C CA . LEU A 1 200 ? 30.682 -0.491 -55.124 1.00 97.50 200 LEU A CA 1
ATOM 1675 C C . LEU A 1 200 ? 30.735 0.578 -54.023 1.00 97.50 200 LEU A C 1
ATOM 1677 O O . LEU A 1 200 ? 30.173 0.358 -52.953 1.00 97.50 200 LEU A O 1
ATOM 1681 N N . ILE A 1 201 ? 31.349 1.735 -54.291 1.00 96.62 201 ILE A N 1
ATOM 1682 C CA . ILE A 1 201 ? 31.343 2.891 -53.384 1.00 96.62 201 ILE A CA 1
ATOM 1683 C C . ILE A 1 201 ? 29.909 3.386 -53.183 1.00 96.62 201 ILE A C 1
ATOM 1685 O O . ILE A 1 201 ? 29.481 3.498 -52.043 1.00 96.62 201 ILE A O 1
ATOM 1689 N N . GLN A 1 202 ? 29.136 3.597 -54.254 1.00 97.19 202 GLN A N 1
ATOM 1690 C CA . GLN A 1 202 ? 27.743 4.045 -54.157 1.00 97.19 202 GLN A CA 1
ATOM 1691 C C . GLN A 1 202 ? 26.879 3.069 -53.340 1.00 97.19 202 GLN A C 1
ATOM 1693 O O . GLN A 1 202 ? 26.155 3.502 -52.446 1.00 97.19 202 GLN A O 1
ATOM 1698 N N . MET A 1 203 ? 26.994 1.759 -53.585 1.00 97.31 203 MET A N 1
ATOM 1699 C CA . MET A 1 203 ? 26.289 0.731 -52.807 1.00 97.31 203 MET A CA 1
ATOM 1700 C C . MET A 1 203 ? 26.730 0.698 -51.337 1.00 97.31 203 MET A C 1
ATOM 1702 O O . MET A 1 203 ? 25.902 0.477 -50.455 1.00 97.31 203 MET A O 1
ATOM 1706 N N . ALA A 1 204 ? 28.018 0.916 -51.054 1.00 96.75 204 ALA A N 1
ATOM 1707 C CA . ALA A 1 204 ? 28.515 1.002 -49.685 1.00 96.75 204 ALA A CA 1
ATOM 1708 C C . ALA A 1 204 ? 27.995 2.267 -48.981 1.00 96.75 204 ALA A C 1
ATOM 1710 O O . ALA A 1 204 ? 27.511 2.175 -47.855 1.00 96.75 204 ALA A O 1
ATOM 1711 N N . THR A 1 205 ? 28.020 3.426 -49.647 1.00 97.00 205 THR A N 1
ATOM 1712 C CA . THR A 1 205 ? 27.469 4.687 -49.128 1.00 97.00 205 THR A CA 1
ATOM 1713 C C . THR A 1 205 ? 25.974 4.563 -48.846 1.00 97.00 205 THR A C 1
ATOM 1715 O O . THR A 1 205 ? 25.559 4.942 -47.756 1.00 97.00 205 THR A O 1
ATOM 1718 N N . GLN A 1 206 ? 25.199 3.966 -49.759 1.00 97.19 206 GLN A N 1
ATOM 1719 C CA . GLN A 1 206 ? 23.763 3.727 -49.582 1.00 97.19 206 GLN A CA 1
ATOM 1720 C C . GLN A 1 206 ? 23.478 2.836 -48.361 1.00 97.19 206 GLN A C 1
ATOM 1722 O O . GLN A 1 206 ? 22.728 3.246 -47.480 1.00 97.19 206 GLN A O 1
ATOM 1727 N N . ARG A 1 207 ? 24.155 1.686 -48.220 1.00 97.25 207 ARG A N 1
ATOM 1728 C CA . ARG A 1 207 ? 24.032 0.868 -46.996 1.00 97.25 207 ARG A CA 1
ATOM 1729 C C . ARG A 1 207 ? 24.447 1.618 -45.732 1.00 97.25 207 ARG A C 1
ATOM 1731 O O . ARG A 1 207 ? 23.942 1.332 -44.656 1.00 97.25 207 ARG A O 1
ATOM 1738 N N . THR A 1 208 ? 25.375 2.567 -45.845 1.00 97.12 208 THR A N 1
ATOM 1739 C CA . THR A 1 208 ? 25.853 3.377 -44.713 1.00 97.12 208 THR A CA 1
ATOM 1740 C C . THR A 1 208 ? 24.902 4.536 -44.376 1.00 97.12 208 THR A C 1
ATOM 1742 O O . THR A 1 208 ? 25.068 5.152 -43.324 1.00 97.12 208 THR A O 1
ATOM 1745 N N . SER A 1 209 ? 23.923 4.876 -45.225 1.00 97.00 209 SER A N 1
ATOM 1746 C CA . SER A 1 209 ? 22.757 5.690 -44.839 1.00 97.00 209 SER A CA 1
ATOM 1747 C C . SER A 1 209 ? 21.617 4.817 -44.313 1.00 97.00 209 SER A C 1
ATOM 1749 O O . SER A 1 209 ? 21.141 5.091 -43.221 1.00 97.00 209 SER A O 1
ATOM 1751 N N . GLU A 1 210 ? 21.285 3.712 -44.990 1.00 97.00 210 GLU A N 1
ATOM 1752 C CA . GLU A 1 210 ? 20.243 2.758 -44.559 1.00 97.00 210 GLU A CA 1
ATOM 1753 C C . GLU A 1 210 ? 20.496 2.261 -43.119 1.00 97.00 210 GLU A C 1
ATOM 1755 O O . GLU A 1 210 ? 19.654 2.423 -42.245 1.00 97.00 210 GLU A O 1
ATOM 1760 N N . MET A 1 211 ? 21.713 1.787 -42.824 1.00 96.44 211 MET A N 1
ATOM 1761 C CA . MET A 1 211 ? 22.140 1.352 -41.482 1.00 96.44 211 MET A CA 1
ATOM 1762 C C . MET A 1 211 ? 22.181 2.491 -40.441 1.00 96.44 211 MET A C 1
ATOM 1764 O O . MET A 1 211 ? 22.206 2.230 -39.241 1.00 96.44 211 MET A O 1
ATOM 1768 N N . ARG A 1 212 ? 22.217 3.760 -40.873 1.00 97.19 212 ARG A N 1
ATOM 1769 C CA . ARG A 1 212 ? 22.136 4.926 -39.974 1.00 97.19 212 ARG A CA 1
ATOM 1770 C C . ARG A 1 212 ? 20.691 5.259 -39.633 1.00 97.19 212 ARG A C 1
ATOM 1772 O O . ARG A 1 212 ? 20.403 5.475 -38.467 1.00 97.19 212 ARG A O 1
ATOM 1779 N N . GLU A 1 213 ? 19.799 5.219 -40.616 1.00 96.62 213 GLU A N 1
ATOM 1780 C CA . GLU A 1 213 ? 18.355 5.361 -40.410 1.00 96.62 213 GLU A CA 1
ATOM 1781 C C . GLU A 1 213 ? 17.824 4.221 -39.518 1.00 96.62 213 GLU A C 1
ATOM 1783 O O . GLU A 1 213 ? 17.102 4.477 -38.557 1.00 96.62 213 GLU A O 1
ATOM 1788 N N . GLU A 1 214 ? 18.268 2.975 -39.740 1.00 97.94 214 GLU A N 1
ATOM 1789 C CA . GLU A 1 214 ? 17.996 1.842 -38.837 1.00 97.94 214 GLU A CA 1
ATOM 1790 C C . GLU A 1 214 ? 18.531 2.082 -37.413 1.00 97.94 214 GLU A C 1
ATOM 1792 O O . GLU A 1 214 ? 17.841 1.786 -36.435 1.00 97.94 214 GLU A O 1
ATOM 1797 N N . TRP A 1 215 ? 19.739 2.641 -37.270 1.00 96.56 215 TRP A N 1
ATOM 1798 C CA . TRP A 1 215 ? 20.327 2.953 -35.963 1.00 96.56 215 TRP A CA 1
ATOM 1799 C C . TRP A 1 215 ? 19.586 4.085 -35.233 1.00 96.56 215 TRP A C 1
ATOM 1801 O O . TRP A 1 215 ? 19.318 3.952 -34.041 1.00 96.56 215 TRP A O 1
ATOM 1811 N N . GLU A 1 216 ? 19.187 5.149 -35.934 1.00 98.19 216 GLU A N 1
ATOM 1812 C CA . GLU A 1 216 ? 18.390 6.251 -35.376 1.00 98.19 216 GLU A CA 1
ATOM 1813 C C . GLU A 1 216 ? 16.999 5.765 -34.931 1.00 98.19 216 GLU A C 1
ATOM 1815 O O . GLU A 1 216 ? 16.533 6.134 -33.850 1.00 98.19 216 GLU A O 1
ATOM 1820 N N . ILE A 1 217 ? 16.348 4.881 -35.698 1.00 97.88 217 ILE A N 1
ATOM 1821 C CA . ILE A 1 217 ? 15.084 4.238 -35.295 1.00 97.88 217 ILE A CA 1
ATOM 1822 C C . ILE A 1 217 ? 15.287 3.400 -34.024 1.00 97.88 217 ILE A C 1
ATOM 1824 O O . ILE A 1 217 ? 14.524 3.542 -33.067 1.00 97.88 217 ILE A O 1
ATOM 1828 N N . LEU A 1 218 ? 16.337 2.573 -33.974 1.00 97.38 218 LEU A N 1
ATOM 1829 C CA . LEU A 1 218 ? 16.647 1.757 -32.798 1.00 97.38 218 LEU A CA 1
ATOM 1830 C C . LEU A 1 218 ? 17.005 2.606 -31.569 1.00 97.38 218 LEU A C 1
ATOM 1832 O O . LEU A 1 218 ? 16.617 2.249 -30.457 1.00 97.38 218 LEU A O 1
ATOM 1836 N N . GLU A 1 219 ? 17.700 3.735 -31.728 1.00 97.69 219 GLU A N 1
ATOM 1837 C CA . GLU A 1 219 ? 17.983 4.650 -30.617 1.00 97.69 219 GLU A CA 1
ATOM 1838 C C . GLU A 1 219 ? 16.683 5.235 -30.042 1.00 97.69 219 GLU A C 1
ATOM 1840 O O . GLU A 1 219 ? 16.463 5.133 -28.828 1.00 97.69 219 GLU A O 1
ATOM 1845 N N . ASN A 1 220 ? 15.781 5.725 -30.904 1.00 97.94 220 ASN A N 1
ATOM 1846 C CA . ASN A 1 220 ? 14.446 6.192 -30.515 1.00 97.94 220 ASN A CA 1
ATOM 1847 C C . ASN A 1 220 ? 13.642 5.097 -29.788 1.00 97.94 220 ASN A C 1
ATOM 1849 O O . ASN A 1 220 ? 13.098 5.350 -28.710 1.00 97.94 220 ASN A O 1
ATOM 1853 N N . ASP A 1 221 ? 13.620 3.865 -30.307 1.00 97.88 221 ASP A N 1
ATOM 1854 C CA . ASP A 1 221 ? 12.967 2.727 -29.646 1.00 97.88 221 ASP A CA 1
ATOM 1855 C C . ASP A 1 221 ? 13.581 2.438 -28.264 1.00 97.88 221 ASP A C 1
ATOM 1857 O O . ASP A 1 221 ? 12.847 2.201 -27.297 1.00 97.88 221 ASP A O 1
ATOM 1861 N N . THR A 1 222 ? 14.912 2.522 -28.107 1.00 97.69 222 THR A N 1
ATOM 1862 C CA . THR A 1 222 ? 15.526 2.378 -26.776 1.00 97.69 222 THR A CA 1
ATOM 1863 C C . THR A 1 222 ? 15.115 3.498 -25.825 1.00 97.69 222 THR A C 1
ATOM 1865 O O . THR A 1 222 ? 14.933 3.226 -24.636 1.00 97.69 222 THR A O 1
ATOM 1868 N N . GLU A 1 223 ? 14.920 4.734 -26.295 1.00 98.00 223 GLU A N 1
ATOM 1869 C CA . GLU A 1 223 ? 14.440 5.822 -25.439 1.00 98.00 223 GLU A CA 1
ATOM 1870 C C . GLU A 1 223 ? 12.963 5.652 -25.059 1.00 98.00 223 GLU A C 1
ATOM 1872 O O . GLU A 1 223 ? 12.612 5.787 -23.884 1.00 98.00 223 GLU A O 1
ATOM 1877 N N . ILE A 1 224 ? 12.103 5.257 -26.002 1.00 98.25 224 ILE A N 1
ATOM 1878 C CA . ILE A 1 224 ? 10.694 4.925 -25.743 1.00 98.25 224 ILE A CA 1
ATOM 1879 C C . ILE A 1 224 ? 10.596 3.806 -24.693 1.00 98.25 224 ILE A C 1
ATOM 1881 O O . ILE A 1 224 ? 9.823 3.912 -23.734 1.00 98.25 224 ILE A O 1
ATOM 1885 N N . ILE A 1 225 ? 11.427 2.764 -24.807 1.00 97.75 225 ILE A N 1
ATOM 1886 C CA . ILE A 1 225 ? 11.492 1.666 -23.835 1.00 97.75 225 ILE A CA 1
ATOM 1887 C C . ILE A 1 225 ? 12.020 2.154 -22.475 1.00 97.75 225 ILE A C 1
ATOM 1889 O O . ILE A 1 225 ? 11.398 1.852 -21.454 1.00 97.75 225 ILE A O 1
ATOM 1893 N N . ARG A 1 226 ? 13.098 2.955 -22.423 1.00 98.06 226 ARG A N 1
ATOM 1894 C CA . ARG A 1 226 ? 13.615 3.562 -21.173 1.00 98.06 226 ARG A CA 1
ATOM 1895 C C . ARG A 1 226 ? 12.541 4.403 -20.475 1.00 98.06 226 ARG A C 1
ATOM 1897 O O . ARG A 1 226 ? 12.297 4.219 -19.282 1.00 98.06 226 ARG A O 1
ATOM 1904 N N . ASN A 1 227 ? 11.852 5.272 -21.211 1.00 98.00 227 ASN A N 1
ATOM 1905 C CA . ASN A 1 227 ? 10.775 6.116 -20.692 1.00 98.00 227 ASN A CA 1
ATOM 1906 C C . ASN A 1 227 ? 9.575 5.282 -20.204 1.00 98.00 227 ASN A C 1
ATOM 1908 O O . ASN A 1 227 ? 9.006 5.572 -19.146 1.00 98.00 227 ASN A O 1
ATOM 1912 N N . SER A 1 228 ? 9.235 4.194 -20.903 1.00 98.25 228 SER A N 1
ATOM 1913 C CA . SER A 1 228 ? 8.222 3.224 -20.466 1.00 98.25 228 SER A CA 1
ATOM 1914 C C . SER A 1 228 ? 8.614 2.539 -19.149 1.00 98.25 228 SER A C 1
ATOM 1916 O O . SER A 1 228 ? 7.815 2.527 -18.207 1.00 98.25 228 SER A O 1
ATOM 1918 N N . VAL A 1 229 ? 9.859 2.058 -19.024 1.00 98.19 229 VAL A N 1
ATOM 1919 C CA . VAL A 1 229 ? 10.403 1.466 -17.785 1.00 98.19 229 VAL A CA 1
ATOM 1920 C C . VAL A 1 229 ? 10.356 2.469 -16.631 1.00 98.19 229 VAL A C 1
ATOM 1922 O O . VAL A 1 229 ? 9.781 2.161 -15.589 1.00 98.19 229 VAL A O 1
ATOM 1925 N N . ILE A 1 230 ? 10.833 3.702 -16.827 1.00 98.44 230 ILE A N 1
ATOM 1926 C CA . ILE A 1 230 ? 10.794 4.768 -15.810 1.00 98.44 230 ILE A CA 1
ATOM 1927 C C . ILE A 1 230 ? 9.352 5.067 -15.362 1.00 98.44 230 ILE A C 1
ATOM 1929 O O . ILE A 1 230 ? 9.088 5.273 -14.173 1.00 98.44 230 ILE A O 1
ATOM 1933 N N . CYS A 1 231 ? 8.387 5.071 -16.284 1.00 97.94 231 CYS A N 1
ATOM 1934 C CA . CYS A 1 231 ? 6.969 5.222 -15.955 1.00 97.94 231 CYS A CA 1
ATOM 1935 C C . CYS A 1 231 ? 6.409 4.017 -15.179 1.00 97.94 231 CYS A C 1
ATOM 1937 O O . CYS A 1 231 ? 5.627 4.211 -14.241 1.00 97.94 231 CYS A O 1
ATOM 1939 N N . LYS A 1 232 ? 6.825 2.788 -15.508 1.00 97.94 232 LYS A N 1
ATOM 1940 C CA . LYS A 1 232 ? 6.448 1.572 -14.769 1.00 97.94 232 LYS A CA 1
ATOM 1941 C C . LYS A 1 232 ? 7.064 1.529 -13.373 1.00 97.94 232 LYS A C 1
ATOM 1943 O O . LYS A 1 232 ? 6.337 1.226 -12.430 1.00 97.94 232 LYS A O 1
ATOM 1948 N N . ASP A 1 233 ? 8.316 1.938 -13.197 1.00 97.81 233 ASP A N 1
ATOM 1949 C CA . ASP A 1 233 ? 8.945 2.046 -11.877 1.00 97.81 233 ASP A CA 1
ATOM 1950 C C . ASP A 1 233 ? 8.281 3.121 -11.010 1.00 97.81 233 ASP A C 1
ATOM 1952 O O . ASP A 1 233 ? 7.982 2.872 -9.841 1.00 97.81 233 ASP A O 1
ATOM 1956 N N . LYS A 1 234 ? 7.917 4.278 -11.581 1.00 97.81 234 LYS A N 1
ATOM 1957 C CA . LYS A 1 234 ? 7.114 5.299 -10.879 1.00 97.81 234 LYS A CA 1
ATOM 1958 C C . LYS A 1 234 ? 5.732 4.766 -10.461 1.00 97.81 234 LYS A C 1
ATOM 1960 O O . LYS A 1 234 ? 5.240 5.117 -9.386 1.00 97.81 234 LYS A O 1
ATOM 1965 N N . GLN A 1 235 ? 5.095 3.905 -11.263 1.00 97.94 235 GLN A N 1
ATOM 1966 C CA . GLN A 1 235 ? 3.848 3.215 -10.887 1.00 97.94 235 GLN A CA 1
ATOM 1967 C C . GLN A 1 235 ? 4.086 2.165 -9.784 1.00 97.94 235 GLN A C 1
ATOM 1969 O O . GLN A 1 235 ? 3.345 2.120 -8.797 1.00 97.94 235 GLN A O 1
ATOM 1974 N N . LEU A 1 236 ? 5.152 1.370 -9.898 1.00 97.88 236 LEU A N 1
ATOM 1975 C CA . LEU A 1 236 ? 5.537 0.337 -8.938 1.00 97.88 236 LEU A CA 1
ATOM 1976 C C . LEU A 1 236 ? 5.903 0.940 -7.575 1.00 97.88 236 LEU A C 1
ATOM 1978 O O . LEU A 1 236 ? 5.408 0.465 -6.556 1.00 97.88 236 LEU A O 1
ATOM 1982 N N . GLN A 1 237 ? 6.670 2.031 -7.538 1.00 98.12 237 GLN A N 1
ATOM 1983 C CA . GLN A 1 237 ? 7.001 2.773 -6.319 1.00 98.12 237 GLN A CA 1
ATOM 1984 C C . GLN A 1 237 ? 5.736 3.314 -5.635 1.00 98.12 237 GLN A C 1
ATOM 1986 O O . GLN A 1 237 ? 5.563 3.119 -4.432 1.00 98.12 237 GLN A O 1
ATOM 1991 N N . LYS A 1 238 ? 4.796 3.902 -6.395 1.00 97.94 238 LYS A N 1
ATOM 1992 C CA . LYS A 1 238 ? 3.488 4.337 -5.865 1.00 97.94 238 LYS A CA 1
ATOM 1993 C C . LYS A 1 238 ? 2.685 3.166 -5.281 1.00 97.94 238 LYS A C 1
ATOM 1995 O O . LYS A 1 238 ? 2.077 3.322 -4.224 1.00 97.94 238 LYS A O 1
ATOM 2000 N N . SER A 1 239 ? 2.703 1.990 -5.916 1.00 96.00 239 SER A N 1
ATOM 2001 C CA . SER A 1 239 ? 2.028 0.794 -5.384 1.00 96.00 239 SER A CA 1
ATOM 2002 C C . SER A 1 239 ? 2.707 0.236 -4.122 1.00 96.00 239 SER A C 1
ATOM 2004 O O . SER A 1 239 ? 2.016 -0.095 -3.161 1.00 96.00 239 SER A O 1
ATOM 2006 N N . ARG A 1 240 ? 4.049 0.227 -4.069 1.00 97.75 240 ARG A N 1
ATOM 2007 C CA . ARG A 1 240 ? 4.839 -0.167 -2.889 1.00 97.75 240 ARG A CA 1
ATOM 2008 C C . ARG A 1 240 ? 4.549 0.750 -1.699 1.00 97.75 240 ARG A C 1
ATOM 2010 O O . ARG A 1 240 ? 4.258 0.243 -0.622 1.00 97.75 240 ARG A O 1
ATOM 2017 N N . MET A 1 241 ? 4.527 2.071 -1.901 1.00 97.12 241 MET A N 1
ATOM 2018 C CA . MET A 1 241 ? 4.170 3.036 -0.849 1.00 97.12 241 MET A CA 1
ATOM 2019 C C . MET A 1 241 ? 2.735 2.835 -0.341 1.00 97.12 241 MET A C 1
ATOM 2021 O O . MET A 1 241 ? 2.517 2.786 0.869 1.00 97.12 241 MET A O 1
ATOM 2025 N N . LYS A 1 242 ? 1.758 2.634 -1.241 1.00 97.69 242 LYS A N 1
ATOM 2026 C CA . LYS A 1 242 ? 0.378 2.288 -0.849 1.00 97.69 242 LYS A CA 1
ATOM 2027 C C . LYS A 1 242 ? 0.313 0.990 -0.039 1.00 97.69 242 LYS A C 1
ATOM 2029 O O . LYS A 1 242 ? -0.438 0.932 0.934 1.00 97.69 242 LYS A O 1
ATOM 2034 N N . ARG A 1 243 ? 1.101 -0.032 -0.402 1.00 97.50 243 ARG A N 1
ATOM 2035 C CA . ARG A 1 243 ? 1.168 -1.300 0.340 1.00 97.50 243 ARG A CA 1
ATOM 2036 C C . ARG A 1 243 ? 1.719 -1.090 1.750 1.00 97.50 243 ARG A C 1
ATOM 2038 O O . ARG A 1 243 ? 1.029 -1.450 2.693 1.00 97.50 243 ARG A O 1
ATOM 2045 N N . VAL A 1 244 ? 2.869 -0.428 1.896 1.00 98.12 244 VAL A N 1
ATOM 2046 C CA . VAL A 1 244 ? 3.497 -0.148 3.205 1.00 98.12 244 VAL A CA 1
ATOM 2047 C C . VAL A 1 244 ? 2.580 0.680 4.111 1.00 98.12 244 VAL A C 1
ATOM 2049 O O . VAL A 1 244 ? 2.437 0.379 5.293 1.00 98.12 244 VAL A O 1
ATOM 2052 N N . HIS A 1 245 ? 1.879 1.674 3.560 1.00 98.06 245 HIS A N 1
ATOM 2053 C CA . HIS A 1 245 ? 0.884 2.445 4.309 1.00 98.06 245 HIS A CA 1
ATOM 2054 C C . HIS A 1 245 ? -0.317 1.587 4.757 1.00 98.06 245 HIS A C 1
ATOM 2056 O O . HIS A 1 245 ? -0.764 1.693 5.898 1.00 98.06 245 HIS A O 1
ATOM 2062 N N . SER A 1 246 ? -0.797 0.682 3.897 1.00 97.50 246 SER A N 1
ATOM 2063 C CA . SER A 1 246 ? -1.875 -0.263 4.233 1.00 97.50 246 SER A CA 1
ATOM 2064 C C . SER A 1 246 ? -1.433 -1.303 5.272 1.00 97.50 246 SER A C 1
ATOM 2066 O O . SER A 1 246 ? -2.214 -1.679 6.142 1.00 97.50 246 SER A O 1
ATOM 2068 N N . GLU A 1 247 ? -0.176 -1.751 5.203 1.00 97.75 247 GLU A N 1
ATOM 2069 C CA . GLU A 1 247 ? 0.460 -2.647 6.175 1.00 97.75 247 GLU A CA 1
ATOM 2070 C C . GLU A 1 247 ? 0.530 -1.970 7.556 1.00 97.75 247 GLU A C 1
ATOM 2072 O O . GLU A 1 247 ? 0.061 -2.548 8.536 1.00 97.75 247 GLU A O 1
ATOM 2077 N N . TYR A 1 248 ? 0.981 -0.711 7.615 1.00 98.31 248 TYR A N 1
ATOM 2078 C CA . TYR A 1 248 ? 0.992 0.106 8.835 1.00 98.31 248 TYR A CA 1
ATOM 2079 C C . TYR A 1 248 ? -0.409 0.301 9.441 1.00 98.31 248 TYR A C 1
ATOM 2081 O O . TYR A 1 248 ? -0.597 0.052 10.632 1.00 98.31 248 TYR A O 1
ATOM 2089 N N . ILE A 1 249 ? -1.410 0.688 8.636 1.00 97.50 249 ILE A N 1
ATOM 2090 C CA . ILE A 1 249 ? -2.798 0.854 9.111 1.00 97.50 249 ILE A CA 1
ATOM 2091 C C . ILE A 1 249 ? -3.334 -0.463 9.676 1.00 97.50 249 ILE A C 1
ATOM 2093 O O . ILE A 1 249 ? -3.845 -0.490 10.795 1.00 97.50 249 ILE A O 1
ATOM 2097 N N . ARG A 1 250 ? -3.187 -1.568 8.934 1.00 98.12 250 ARG A N 1
ATOM 2098 C CA . ARG A 1 250 ? -3.630 -2.904 9.357 1.00 98.12 250 ARG A CA 1
ATOM 2099 C C . ARG A 1 250 ? -3.007 -3.306 10.690 1.00 98.12 250 ARG A C 1
ATOM 2101 O O . ARG A 1 250 ? -3.707 -3.838 11.547 1.00 98.12 250 ARG A O 1
ATOM 2108 N N . ASP A 1 251 ? -1.708 -3.091 10.865 1.00 97.50 251 ASP A N 1
ATOM 2109 C CA . ASP A 1 251 ? -1.007 -3.563 12.057 1.00 97.50 251 ASP A CA 1
ATOM 2110 C C . ASP A 1 251 ? -1.200 -2.617 13.261 1.00 97.50 251 ASP A C 1
ATOM 2112 O O . ASP A 1 251 ? -1.209 -3.088 14.400 1.00 97.50 251 ASP A O 1
ATOM 2116 N N . SER A 1 252 ? -1.517 -1.333 13.032 1.00 97.75 252 SER A N 1
ATOM 2117 C CA . SER A 1 252 ? -2.082 -0.464 14.079 1.00 97.75 252 SER A CA 1
ATOM 2118 C C . SER A 1 252 ? -3.484 -0.919 14.495 1.00 97.75 252 SER A C 1
ATOM 2120 O O . SER A 1 252 ? -3.735 -1.095 15.684 1.00 97.75 252 SER A O 1
ATOM 2122 N N . LEU A 1 253 ? -4.376 -1.202 13.538 1.00 97.25 253 LEU A N 1
ATOM 2123 C CA . LEU A 1 253 ? -5.719 -1.713 13.837 1.00 97.25 253 LEU A CA 1
ATOM 2124 C C . LEU A 1 253 ? -5.658 -3.044 14.598 1.00 97.25 253 LEU A C 1
ATOM 2126 O O . LEU A 1 253 ? -6.382 -3.211 15.574 1.00 97.25 253 LEU A O 1
ATOM 2130 N N . LYS A 1 254 ? -4.750 -3.965 14.238 1.00 98.06 254 LYS A N 1
ATOM 2131 C CA . LYS A 1 254 ? -4.496 -5.183 15.032 1.00 98.06 254 LYS A CA 1
ATOM 2132 C C . LYS A 1 254 ? -4.088 -4.859 16.467 1.00 98.06 254 LYS A C 1
ATOM 2134 O O . LYS A 1 254 ? -4.620 -5.472 17.384 1.00 98.06 254 LYS A O 1
ATOM 2139 N N . LYS A 1 255 ? -3.172 -3.905 16.674 1.00 97.94 255 LYS A N 1
ATOM 2140 C CA . LYS A 1 255 ? -2.735 -3.487 18.016 1.00 97.94 255 LYS A CA 1
ATOM 2141 C C . LYS A 1 255 ? -3.908 -2.966 18.850 1.00 97.94 255 LYS A C 1
ATOM 2143 O O . LYS A 1 255 ? -3.998 -3.291 20.030 1.00 97.94 255 LYS A O 1
ATOM 2148 N N . ASP A 1 256 ? -4.814 -2.201 18.249 1.00 97.31 256 ASP A N 1
ATOM 2149 C CA . ASP A 1 256 ? -5.989 -1.660 18.937 1.00 97.31 256 ASP A CA 1
ATOM 2150 C C . ASP A 1 256 ? -7.082 -2.724 19.173 1.00 97.31 256 ASP A C 1
ATOM 2152 O O . ASP A 1 256 ? -7.684 -2.762 20.249 1.00 97.31 256 ASP A O 1
ATOM 2156 N N . ILE A 1 257 ? -7.254 -3.678 18.252 1.00 97.88 257 ILE A N 1
ATOM 2157 C CA . ILE A 1 257 ? -8.058 -4.893 18.471 1.00 97.88 257 ILE A CA 1
ATOM 2158 C C . ILE A 1 257 ? -7.491 -5.703 19.650 1.00 97.88 257 ILE A C 1
ATOM 2160 O O . ILE A 1 257 ? -8.231 -6.056 20.560 1.00 97.88 257 ILE A O 1
ATOM 2164 N N . SER A 1 258 ? -6.176 -5.937 19.716 1.00 97.62 258 SER A N 1
ATOM 2165 C CA . SER A 1 258 ? -5.556 -6.652 20.842 1.00 97.62 258 SER A CA 1
ATOM 2166 C C . SER A 1 258 ? -5.739 -5.933 22.185 1.00 97.62 258 SER A C 1
ATOM 2168 O O . SER A 1 258 ? -5.987 -6.602 23.185 1.00 97.62 258 SER A O 1
ATOM 2170 N N . LYS A 1 259 ? -5.686 -4.590 22.226 1.00 98.12 259 LYS A N 1
ATOM 2171 C CA . LYS A 1 259 ? -6.037 -3.823 23.439 1.00 98.12 259 LYS A CA 1
ATOM 2172 C C . LYS A 1 259 ? -7.491 -4.063 23.851 1.00 98.12 259 LYS A C 1
ATOM 2174 O O . LYS A 1 259 ? -7.743 -4.352 25.014 1.00 98.12 259 LYS A O 1
ATOM 2179 N N . THR A 1 260 ? -8.432 -3.935 22.913 1.00 97.00 260 THR A N 1
ATOM 2180 C CA . THR A 1 260 ? -9.872 -4.065 23.208 1.00 97.00 260 THR A CA 1
ATOM 2181 C C . THR A 1 260 ? -10.267 -5.487 23.602 1.00 97.00 260 THR A C 1
ATOM 2183 O O . THR A 1 260 ? -11.114 -5.652 24.471 1.00 97.00 260 THR A O 1
ATOM 2186 N N . LEU A 1 261 ? -9.615 -6.512 23.046 1.00 97.81 261 LEU A N 1
ATOM 2187 C CA . LEU A 1 261 ? -9.769 -7.900 23.491 1.00 97.81 261 LEU A CA 1
ATOM 2188 C C . LEU A 1 261 ? -9.219 -8.117 24.908 1.00 97.81 261 LEU A C 1
ATOM 2190 O O . LEU A 1 261 ? -9.859 -8.795 25.706 1.00 97.81 261 LEU A O 1
ATOM 2194 N N . HIS A 1 262 ? -8.074 -7.518 25.250 1.00 97.81 262 HIS A N 1
ATOM 2195 C CA . HIS A 1 262 ? -7.521 -7.613 26.603 1.00 97.81 262 HIS A CA 1
ATOM 2196 C C . HIS A 1 262 ? -8.432 -6.938 27.640 1.00 97.81 262 HIS A C 1
ATOM 2198 O O . HIS A 1 262 ? -8.750 -7.552 28.657 1.00 97.81 262 HIS A O 1
ATOM 2204 N N . THR A 1 263 ? -8.927 -5.726 27.358 1.00 97.38 263 THR A N 1
ATOM 2205 C CA . THR A 1 263 ? -9.868 -5.038 28.257 1.00 97.38 263 THR A CA 1
ATOM 2206 C C . THR A 1 263 ? -11.238 -5.709 28.309 1.00 97.38 263 THR A C 1
ATOM 2208 O O . THR A 1 263 ? -11.885 -5.651 29.350 1.00 97.38 263 THR A O 1
ATOM 2211 N N . LEU A 1 264 ? -11.691 -6.369 27.237 1.00 97.50 264 LEU A N 1
ATOM 2212 C CA . LEU A 1 264 ? -12.889 -7.211 27.272 1.00 97.50 264 LEU A CA 1
ATOM 2213 C C . LEU A 1 264 ? -12.685 -8.392 28.229 1.00 97.50 264 LEU A C 1
ATOM 2215 O O . LEU A 1 264 ? -13.515 -8.592 29.112 1.00 97.50 264 LEU A O 1
ATOM 2219 N N . HIS A 1 265 ? -11.559 -9.100 28.118 1.00 97.12 265 HIS A N 1
ATOM 2220 C CA . HIS A 1 265 ? -11.256 -10.248 28.970 1.00 97.12 265 HIS A CA 1
ATOM 2221 C C . HIS A 1 265 ? -11.173 -9.869 30.457 1.00 97.12 265 HIS A C 1
ATOM 2223 O O . HIS A 1 265 ? -11.823 -10.502 31.284 1.00 97.12 265 HIS A O 1
ATOM 2229 N N . GLU A 1 266 ? -10.509 -8.756 30.797 1.00 97.62 266 GLU A N 1
ATOM 2230 C CA . GLU A 1 266 ? -10.524 -8.222 32.169 1.00 97.62 266 GLU A CA 1
ATOM 2231 C C . GLU A 1 266 ? -11.952 -7.987 32.706 1.00 97.62 266 GLU A C 1
ATOM 2233 O O . GLU A 1 266 ? -12.209 -8.120 33.904 1.00 97.62 266 GLU A O 1
ATOM 2238 N N . MET A 1 267 ? -12.887 -7.561 31.850 1.00 96.06 267 MET A N 1
ATOM 2239 C CA . MET A 1 267 ? -14.277 -7.300 32.243 1.00 96.06 267 MET A CA 1
ATOM 2240 C C . MET A 1 267 ? -15.106 -8.588 32.324 1.00 96.06 267 MET A C 1
ATOM 2242 O O . MET A 1 267 ? -16.047 -8.651 33.117 1.00 96.06 267 MET A O 1
ATOM 2246 N N . GLU A 1 268 ? -14.750 -9.625 31.564 1.00 96.62 268 GLU A N 1
ATOM 2247 C CA . GLU A 1 268 ? -15.293 -10.980 31.710 1.00 96.62 268 GLU A CA 1
ATOM 2248 C C . GLU A 1 268 ? -14.838 -11.620 33.028 1.00 96.62 268 GLU A C 1
ATOM 2250 O O . GLU A 1 268 ? -15.678 -12.142 33.761 1.00 96.62 268 GLU A O 1
ATOM 2255 N N . GLU A 1 269 ? -13.558 -11.498 33.392 1.00 97.12 269 GLU A N 1
ATOM 2256 C CA . GLU A 1 269 ? -13.025 -11.941 34.690 1.00 97.12 269 GLU A CA 1
ATOM 2257 C C . GLU A 1 269 ? -13.716 -11.216 35.855 1.00 97.12 269 GLU A C 1
ATOM 2259 O O . GLU A 1 269 ? -14.254 -11.855 36.764 1.00 97.12 269 GLU A O 1
ATOM 2264 N N . LYS A 1 270 ? -13.813 -9.878 35.797 1.00 96.75 270 LYS A N 1
ATOM 2265 C CA . LYS A 1 270 ? -14.525 -9.071 36.809 1.00 96.75 270 LYS A CA 1
ATOM 2266 C C . LYS A 1 270 ? -16.010 -9.448 36.904 1.00 96.75 270 LYS A C 1
ATOM 2268 O O . LYS A 1 270 ? -16.559 -9.476 38.007 1.00 96.75 270 LYS A O 1
ATOM 2273 N N . ARG A 1 271 ? -16.662 -9.794 35.786 1.00 96.44 271 ARG A N 1
ATOM 2274 C CA . ARG A 1 271 ? -18.042 -10.314 35.769 1.00 96.44 271 ARG A CA 1
ATOM 2275 C C . ARG A 1 271 ? -18.132 -11.712 36.389 1.00 96.44 271 ARG A C 1
ATOM 2277 O O . ARG A 1 271 ? -19.065 -11.969 37.145 1.00 96.44 271 ARG A O 1
ATOM 2284 N N . ALA A 1 272 ? -17.179 -12.602 36.120 1.00 96.69 272 ALA A N 1
ATOM 2285 C CA . ALA A 1 272 ? -17.127 -13.934 36.723 1.00 96.69 272 ALA A CA 1
ATOM 2286 C C . ALA A 1 272 ? -16.931 -13.857 38.249 1.00 96.69 272 ALA A C 1
ATOM 2288 O O . ALA A 1 272 ? -17.654 -14.519 38.996 1.00 96.69 272 ALA A O 1
ATOM 2289 N N . GLU A 1 273 ? -16.044 -12.977 38.728 1.00 96.75 273 GLU A N 1
ATOM 2290 C CA . GLU A 1 273 ? -15.917 -12.665 40.155 1.00 96.75 273 GLU A CA 1
ATOM 2291 C C . GLU A 1 273 ? -17.227 -12.147 40.763 1.00 96.75 273 GLU A C 1
ATOM 2293 O O . GLU A 1 273 ? -17.606 -12.562 41.859 1.00 96.75 273 GLU A O 1
ATOM 2298 N N . GLN A 1 274 ? -17.906 -11.212 40.089 1.00 95.81 274 GLN A N 1
ATOM 2299 C CA . GLN A 1 274 ? -19.174 -10.650 40.559 1.00 95.81 274 GLN A CA 1
ATOM 2300 C C . GLN A 1 274 ? -20.267 -11.721 40.629 1.00 95.81 274 GLN A C 1
ATOM 2302 O O . GLN A 1 274 ? -20.933 -11.824 41.655 1.00 95.81 274 GLN A O 1
ATOM 2307 N N . ASN A 1 275 ? -20.383 -12.584 39.619 1.00 97.12 275 ASN A N 1
ATOM 2308 C CA . ASN A 1 275 ? -21.305 -13.721 39.631 1.00 97.12 275 ASN A CA 1
ATOM 2309 C C . ASN A 1 275 ? -21.009 -14.690 40.791 1.00 97.12 275 ASN A C 1
ATOM 2311 O O . ASN A 1 275 ? -21.933 -15.155 41.457 1.00 97.12 275 ASN A O 1
ATOM 2315 N N . LEU A 1 276 ? -19.733 -14.950 41.097 1.00 97.19 276 LEU A N 1
ATOM 2316 C CA . LEU A 1 276 ? -19.336 -15.791 42.233 1.00 97.19 276 LEU A CA 1
ATOM 2317 C C . LEU A 1 276 ? -19.613 -15.120 43.594 1.00 97.19 276 LEU A C 1
ATOM 2319 O O . LEU A 1 276 ? -19.959 -15.802 44.560 1.00 97.19 276 LEU A O 1
ATOM 2323 N N . LYS A 1 277 ? -19.504 -13.788 43.683 1.00 96.88 277 LYS A N 1
ATOM 2324 C CA . LYS A 1 277 ? -19.907 -13.003 44.865 1.00 96.88 277 LYS A CA 1
ATOM 2325 C C . LYS A 1 277 ? -21.432 -13.025 45.046 1.00 96.88 277 LYS A C 1
ATOM 2327 O O . LYS A 1 277 ? -21.890 -13.274 46.157 1.00 96.88 277 LYS A O 1
ATOM 2332 N N . ILE A 1 278 ? -22.202 -12.868 43.965 1.00 96.81 278 ILE A N 1
ATOM 2333 C CA . ILE A 1 278 ? -23.669 -12.992 43.959 1.00 96.81 278 ILE A CA 1
ATOM 2334 C C . ILE A 1 278 ? -24.087 -14.391 44.423 1.00 96.81 278 ILE A C 1
ATOM 2336 O O . ILE A 1 278 ? -24.840 -14.493 45.383 1.00 96.81 278 ILE A O 1
ATOM 2340 N N . GLY A 1 279 ? -23.538 -15.463 43.84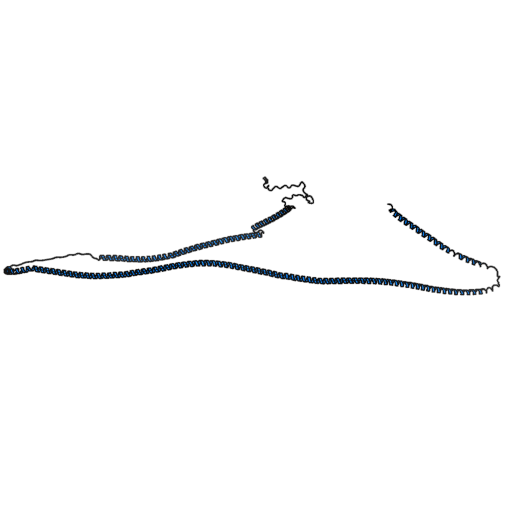2 1.00 97.56 279 GLY A N 1
ATOM 2341 C CA . GLY A 1 279 ? -23.878 -16.838 44.233 1.00 97.56 279 GLY A CA 1
ATOM 2342 C C . GLY A 1 279 ? -23.622 -17.135 45.717 1.00 97.56 279 GLY A C 1
ATOM 2343 O O . GLY A 1 279 ? -24.438 -17.787 46.361 1.00 97.56 279 GLY A O 1
ATOM 2344 N N . LYS A 1 280 ? -22.540 -16.595 46.298 1.00 97.31 280 LYS A N 1
ATOM 2345 C CA . LYS A 1 280 ? -22.278 -16.684 47.748 1.00 97.31 280 LYS A CA 1
ATOM 2346 C C . LYS A 1 280 ? -23.326 -15.941 48.584 1.00 97.31 280 LYS A C 1
ATOM 2348 O O . LYS A 1 280 ? -23.750 -16.465 49.611 1.00 97.31 280 LYS A O 1
ATOM 2353 N N . LEU A 1 281 ? -23.741 -14.748 48.153 1.00 96.81 281 LEU A N 1
ATOM 2354 C CA . LEU A 1 281 ? -24.783 -13.969 48.827 1.00 96.81 281 LEU A CA 1
ATOM 2355 C C . LEU A 1 281 ? -26.153 -14.650 48.723 1.00 96.81 281 LEU A C 1
ATOM 2357 O O . LEU A 1 281 ? -26.836 -14.757 49.734 1.00 96.81 281 LEU A O 1
ATOM 2361 N N . THR A 1 282 ? -26.525 -15.193 47.560 1.00 97.75 282 THR A N 1
ATOM 2362 C CA . THR A 1 282 ? -27.757 -15.981 47.390 1.00 97.75 282 THR A CA 1
ATOM 2363 C C . THR A 1 282 ? -27.769 -17.201 48.312 1.00 97.75 282 THR A C 1
ATOM 2365 O O . THR A 1 282 ? -28.742 -17.402 49.029 1.00 97.75 282 THR A O 1
ATOM 2368 N N . SER A 1 283 ? -26.676 -17.968 48.397 1.00 97.50 283 SER A N 1
ATOM 2369 C CA . SER A 1 283 ? -26.590 -19.098 49.338 1.00 97.50 283 SER A CA 1
ATOM 2370 C C . SER A 1 283 ? -26.741 -18.672 50.805 1.00 97.50 283 SER A C 1
ATOM 2372 O O . SER A 1 283 ? -27.355 -19.391 51.591 1.00 97.50 283 SER A O 1
ATOM 2374 N N . MET A 1 284 ? -26.214 -17.501 51.181 1.00 97.44 284 MET A N 1
ATOM 2375 C CA . MET A 1 284 ? -26.370 -16.939 52.528 1.00 97.44 284 MET A CA 1
ATOM 2376 C C . MET A 1 284 ? -27.805 -16.462 52.802 1.00 97.44 284 MET A C 1
ATOM 2378 O O . MET A 1 284 ? -28.307 -16.663 53.905 1.00 97.44 284 MET A O 1
ATOM 2382 N N . ILE A 1 285 ? -28.474 -15.864 51.810 1.00 96.56 285 ILE A N 1
ATOM 2383 C CA . ILE A 1 285 ? -29.888 -15.472 51.893 1.00 96.56 285 ILE A CA 1
ATOM 2384 C C . ILE A 1 285 ? -30.753 -16.717 52.102 1.00 96.56 285 ILE A C 1
ATOM 2386 O O . ILE A 1 285 ? -31.450 -16.784 53.108 1.00 96.56 285 ILE A O 1
ATOM 2390 N N . ASN A 1 286 ? -30.616 -17.737 51.250 1.00 97.50 286 ASN A N 1
ATOM 2391 C CA . ASN A 1 286 ? -31.381 -18.984 51.353 1.00 97.50 286 ASN A CA 1
ATOM 2392 C C . ASN A 1 286 ? -31.211 -19.659 52.731 1.00 97.50 286 ASN A C 1
ATOM 2394 O O . ASN A 1 286 ? -32.185 -20.113 53.325 1.00 97.50 286 ASN A O 1
ATOM 2398 N N . PHE A 1 287 ? -29.986 -19.690 53.272 1.00 97.62 287 PHE A N 1
ATOM 2399 C CA . PHE A 1 287 ? -29.714 -20.220 54.615 1.00 97.62 287 PHE A CA 1
ATOM 2400 C C . PHE A 1 287 ? -30.395 -19.394 55.720 1.00 97.62 287 PHE A C 1
ATOM 2402 O O . PHE A 1 287 ? -30.968 -19.950 56.656 1.00 97.62 287 PHE A O 1
ATOM 2409 N N . ASN A 1 288 ? -30.377 -18.064 55.616 1.00 96.44 288 ASN A N 1
ATOM 2410 C CA . ASN A 1 288 ? -31.054 -17.185 56.571 1.00 96.44 288 ASN A CA 1
ATOM 2411 C C . ASN A 1 288 ? -32.587 -17.281 56.472 1.00 96.44 288 ASN A C 1
ATOM 2413 O O . ASN A 1 288 ? -33.261 -17.225 57.500 1.00 96.44 288 ASN A O 1
ATOM 2417 N N . GLU A 1 289 ? -33.137 -17.473 55.272 1.00 96.19 289 GLU A N 1
ATOM 2418 C CA . GLU A 1 289 ? -34.561 -17.743 55.052 1.00 96.19 289 GLU A CA 1
ATOM 2419 C C . GLU A 1 289 ? -34.979 -19.087 55.662 1.00 96.19 289 GLU A C 1
ATOM 2421 O O . GLU A 1 289 ? -35.992 -19.146 56.359 1.00 96.19 289 GLU A O 1
ATOM 2426 N N . GLU A 1 290 ? -34.177 -20.146 55.495 1.00 97.31 290 GLU A N 1
ATOM 2427 C CA . GLU A 1 290 ? -34.427 -21.439 56.141 1.00 97.31 290 GLU A CA 1
ATOM 2428 C C . GLU A 1 290 ? -34.403 -21.318 57.673 1.00 97.31 290 GLU A C 1
ATOM 2430 O O . GLU A 1 290 ? -35.344 -21.752 58.341 1.00 97.31 290 GLU A O 1
ATOM 2435 N N . ASN A 1 291 ? -33.393 -20.649 58.240 1.00 97.06 291 ASN A N 1
ATOM 2436 C CA . ASN A 1 291 ? -33.323 -20.378 59.681 1.00 97.06 291 ASN A CA 1
ATOM 2437 C C . ASN A 1 291 ? -34.541 -19.578 60.181 1.00 97.06 291 ASN A C 1
ATOM 2439 O O . ASN A 1 291 ? -35.060 -19.848 61.265 1.00 97.06 291 ASN A O 1
ATOM 2443 N N . LEU A 1 292 ? -35.036 -18.615 59.395 1.00 96.12 292 LEU A N 1
ATOM 2444 C CA . LEU A 1 292 ? -36.212 -17.811 59.734 1.00 96.12 292 LEU A CA 1
ATOM 2445 C C . LEU A 1 292 ? -37.518 -18.622 59.646 1.00 96.12 292 LEU A C 1
ATOM 2447 O O . LEU A 1 292 ? -38.408 -18.431 60.476 1.00 96.12 292 LEU A O 1
ATOM 2451 N N . LEU A 1 293 ? -37.628 -19.563 58.703 1.00 97.06 293 LEU A N 1
ATOM 2452 C CA . LEU A 1 293 ? -38.734 -20.525 58.633 1.00 97.06 293 LEU A CA 1
ATOM 2453 C C . LEU A 1 293 ? -38.713 -21.505 59.817 1.00 97.06 293 LEU A C 1
ATOM 2455 O O . LEU A 1 293 ? -39.758 -21.753 60.423 1.00 97.06 293 LEU A O 1
ATOM 2459 N N . GLN A 1 294 ? -37.536 -22.013 60.198 1.00 97.12 294 GLN A N 1
ATOM 2460 C CA . GLN A 1 294 ? -37.372 -22.844 61.396 1.00 97.12 294 GLN A CA 1
ATOM 2461 C C . GLN A 1 294 ? -37.740 -22.065 62.672 1.00 97.12 294 GLN A C 1
ATOM 2463 O O . GLN A 1 294 ? -38.469 -22.582 63.520 1.00 97.12 294 GLN A O 1
ATOM 2468 N N . LEU A 1 295 ? -37.314 -20.801 62.791 1.00 96.31 295 LEU A N 1
ATOM 2469 C CA . LEU A 1 295 ? -37.644 -19.941 63.930 1.00 96.31 295 LEU A CA 1
ATOM 2470 C C . LEU A 1 295 ? -39.149 -19.643 64.023 1.00 96.31 295 LEU A C 1
ATOM 2472 O O . LEU A 1 295 ? -39.705 -19.730 65.117 1.00 96.31 295 LEU A O 1
ATOM 2476 N N . ARG A 1 296 ? -39.820 -19.358 62.895 1.00 97.12 296 ARG A N 1
ATOM 2477 C CA . ARG A 1 296 ? -41.288 -19.219 62.841 1.00 97.12 296 ARG A CA 1
ATOM 2478 C C . ARG A 1 296 ? -41.978 -20.485 63.339 1.00 97.12 296 ARG A C 1
ATOM 2480 O O . ARG A 1 296 ? -42.738 -20.411 64.292 1.00 97.12 296 ARG A O 1
ATOM 2487 N N . LYS A 1 297 ? -41.618 -21.654 62.798 1.00 97.62 297 LYS A N 1
ATOM 2488 C CA . LYS A 1 297 ? -42.188 -22.942 63.224 1.00 97.62 297 LYS A CA 1
ATOM 2489 C C . LYS A 1 297 ? -41.991 -23.207 64.723 1.00 97.62 297 LYS A C 1
ATOM 2491 O O . LYS A 1 297 ? -42.895 -23.710 65.383 1.00 97.62 297 LYS A O 1
ATOM 2496 N N . ASN A 1 298 ? -40.833 -22.850 65.278 1.00 97.06 298 ASN A N 1
ATOM 2497 C CA . ASN A 1 298 ? -40.566 -22.971 66.713 1.00 97.06 298 ASN A CA 1
ATOM 2498 C C . ASN A 1 298 ? -41.419 -22.003 67.554 1.00 97.06 298 ASN A C 1
ATOM 2500 O O . ASN A 1 298 ? -41.883 -22.385 68.627 1.00 97.06 298 ASN A O 1
ATOM 2504 N N . TYR A 1 299 ? -41.660 -20.784 67.064 1.00 96.69 299 TYR A N 1
ATOM 2505 C CA . TYR A 1 299 ? -42.572 -19.825 67.690 1.00 96.69 299 TYR A CA 1
ATOM 2506 C C . TYR A 1 299 ? -44.029 -20.307 67.637 1.00 96.69 299 TYR A C 1
ATOM 2508 O O . TYR A 1 299 ? -44.701 -20.309 68.665 1.00 96.69 299 TYR A O 1
ATOM 2516 N N . ASP A 1 300 ? -44.493 -20.793 66.483 1.00 96.56 300 ASP A N 1
ATOM 2517 C CA . ASP A 1 300 ? -45.851 -21.314 66.296 1.00 96.56 300 ASP A CA 1
ATOM 2518 C C . ASP A 1 300 ? -46.113 -22.513 67.229 1.00 96.56 300 ASP A C 1
ATOM 2520 O O . ASP A 1 300 ? -47.118 -22.538 67.939 1.00 96.56 300 ASP A O 1
ATOM 2524 N N . ASN A 1 301 ? -45.154 -23.445 67.333 1.00 97.19 301 ASN A N 1
ATOM 2525 C CA . ASN A 1 301 ? -45.189 -24.551 68.299 1.00 97.19 301 ASN A CA 1
ATOM 2526 C C . ASN A 1 301 ? -45.277 -24.058 69.759 1.00 97.19 301 ASN A C 1
ATOM 2528 O O . ASN A 1 301 ? -46.001 -24.638 70.569 1.00 97.19 301 ASN A O 1
ATOM 2532 N N . ALA A 1 302 ? -44.542 -22.997 70.116 1.00 97.00 302 ALA A N 1
ATOM 2533 C CA . ALA A 1 302 ? -44.556 -22.431 71.466 1.00 97.00 302 ALA A CA 1
ATOM 2534 C C . ALA A 1 302 ? -45.877 -21.704 71.779 1.00 97.00 302 ALA A C 1
ATOM 2536 O O . ALA A 1 302 ? -46.401 -21.830 72.887 1.00 97.00 302 ALA A O 1
ATOM 2537 N N . VAL A 1 303 ? -46.453 -20.993 70.804 1.00 97.19 303 VAL A N 1
ATOM 2538 C CA . VAL A 1 303 ? -47.790 -20.390 70.910 1.00 97.19 303 VAL A CA 1
ATOM 2539 C C . VAL A 1 303 ? -48.856 -21.473 71.050 1.00 97.19 303 VAL A C 1
ATOM 2541 O O . VAL A 1 303 ? -49.723 -21.343 71.913 1.00 97.19 303 VAL A O 1
ATOM 2544 N N . GLN A 1 304 ? -48.775 -22.557 70.273 1.00 97.06 304 GLN A N 1
ATOM 2545 C CA . GLN A 1 304 ? -49.696 -23.685 70.392 1.00 97.06 304 GLN A CA 1
ATOM 2546 C C . GLN A 1 304 ? -49.588 -24.341 71.775 1.00 97.06 304 GLN A C 1
ATOM 2548 O O . GLN A 1 304 ? -50.582 -24.382 72.490 1.00 97.06 304 GLN A O 1
ATOM 2553 N N . SER A 1 305 ? -48.384 -24.706 72.229 1.00 97.00 305 SER A N 1
ATOM 2554 C CA . SER A 1 305 ? -48.178 -25.280 73.568 1.00 97.00 305 SER A CA 1
ATOM 2555 C C . SER A 1 305 ? -48.660 -24.361 74.703 1.00 97.00 305 SER A C 1
ATOM 2557 O O . SER A 1 305 ? -49.207 -24.847 75.696 1.00 97.00 305 SER A O 1
ATOM 2559 N N . ARG A 1 306 ? -48.509 -23.036 74.563 1.00 97.19 306 ARG A N 1
ATOM 2560 C CA . ARG A 1 306 ? -49.073 -22.047 75.496 1.00 97.19 306 ARG A CA 1
ATOM 2561 C C . ARG A 1 306 ? -50.604 -22.061 75.473 1.00 97.19 306 ARG A C 1
ATOM 2563 O O . ARG A 1 306 ? -51.217 -22.001 76.534 1.00 97.19 306 ARG A O 1
ATOM 2570 N N . ASN A 1 307 ? -51.215 -22.122 74.292 1.00 96.44 307 ASN A N 1
ATOM 2571 C CA . ASN A 1 307 ? -52.670 -22.150 74.137 1.00 96.44 307 ASN A CA 1
ATOM 2572 C C . ASN A 1 307 ? -53.259 -23.448 74.708 1.00 96.44 307 ASN A C 1
ATOM 2574 O O . ASN A 1 307 ? -54.183 -23.378 75.512 1.00 96.44 307 ASN A O 1
ATOM 2578 N N . ASP A 1 308 ? -52.667 -24.602 74.390 1.00 97.12 308 ASP A N 1
ATOM 2579 C CA . ASP A 1 308 ? -53.043 -25.913 74.934 1.00 97.12 308 ASP A CA 1
ATOM 2580 C C . ASP A 1 308 ? -52.963 -25.912 76.471 1.00 97.12 308 ASP A C 1
ATOM 2582 O O . ASP A 1 308 ? -53.854 -26.409 77.162 1.00 97.12 308 ASP A O 1
ATOM 2586 N N . ARG A 1 309 ? -51.920 -25.283 77.035 1.00 96.12 309 ARG A N 1
ATOM 2587 C CA . ARG A 1 309 ? -51.783 -25.121 78.488 1.00 96.12 309 ARG A CA 1
ATOM 2588 C C . ARG A 1 309 ? -52.792 -24.133 79.083 1.00 96.12 309 ARG A C 1
ATOM 2590 O O . ARG A 1 309 ? -53.200 -24.319 80.226 1.00 96.12 309 ARG A O 1
ATOM 2597 N N . GLY A 1 310 ? -53.205 -23.118 78.326 1.00 96.75 310 GLY A N 1
ATOM 2598 C CA . GLY A 1 310 ? -54.293 -22.209 78.690 1.00 96.75 310 GLY A CA 1
ATOM 2599 C C . GLY A 1 310 ? -55.647 -22.918 78.749 1.00 96.75 310 GLY A C 1
ATOM 2600 O O . GLY A 1 310 ? -56.381 -22.730 79.713 1.00 96.75 310 GLY A O 1
ATOM 2601 N N . VAL A 1 311 ? -55.938 -23.803 77.788 1.00 96.50 311 VAL A N 1
ATOM 2602 C CA . VAL A 1 311 ? -57.141 -24.656 77.808 1.00 96.50 311 VAL A CA 1
ATOM 2603 C C . VAL A 1 311 ? -57.140 -25.558 79.045 1.00 96.50 311 VAL A C 1
ATOM 2605 O O . VAL A 1 311 ? -58.100 -25.523 79.804 1.00 96.50 311 VAL A O 1
ATOM 2608 N N . GLN A 1 312 ? -56.035 -26.256 79.334 1.00 96.31 312 GLN A N 1
ATOM 2609 C CA . GLN A 1 312 ? -55.899 -27.076 80.554 1.00 96.31 312 GLN A CA 1
ATOM 2610 C C . GLN A 1 312 ? -56.072 -26.283 81.860 1.00 96.31 312 GLN A C 1
ATOM 2612 O O . GLN A 1 312 ? -56.480 -26.839 82.880 1.00 96.31 312 GLN A O 1
ATOM 2617 N N . LEU A 1 313 ? -55.707 -24.997 81.864 1.00 96.62 313 LEU A N 1
ATOM 2618 C CA . LEU A 1 313 ? -55.875 -24.129 83.025 1.00 96.62 313 LEU A CA 1
ATOM 2619 C C . LEU A 1 313 ? -57.342 -23.713 83.186 1.00 96.62 313 LEU A C 1
ATOM 2621 O O . LEU A 1 313 ? -57.867 -23.831 84.286 1.00 96.62 313 LEU A O 1
ATOM 2625 N N . LEU A 1 314 ? -58.026 -23.353 82.096 1.00 96.19 314 LEU A N 1
ATOM 2626 C CA . LEU A 1 314 ? -59.469 -23.087 82.097 1.00 96.19 314 LEU A CA 1
ATOM 2627 C C . LEU A 1 314 ? -60.284 -24.337 82.470 1.00 96.19 314 LEU A C 1
ATOM 2629 O O . LEU A 1 314 ? -61.256 -24.236 83.209 1.00 96.19 314 LEU A O 1
ATOM 2633 N N . GLU A 1 315 ? -59.894 -25.529 82.012 1.00 96.31 315 GLU A N 1
ATOM 2634 C CA . GLU A 1 315 ? -60.487 -26.803 82.449 1.00 96.31 315 GLU A CA 1
ATOM 2635 C C . GLU A 1 315 ? -60.359 -26.975 83.972 1.00 96.31 315 GLU A C 1
ATOM 2637 O O . GLU A 1 315 ? -61.341 -27.293 84.643 1.00 96.31 315 GLU A O 1
ATOM 2642 N N . ARG A 1 316 ? -59.183 -26.675 84.540 1.00 95.75 316 ARG A N 1
ATOM 2643 C CA . ARG A 1 316 ? -58.930 -26.733 85.990 1.00 95.75 316 ARG A CA 1
ATOM 2644 C C . ARG A 1 316 ? -59.665 -25.659 86.788 1.00 95.75 316 ARG A C 1
ATOM 2646 O O . ARG A 1 316 ? -60.133 -25.948 87.885 1.00 95.75 316 ARG A O 1
ATOM 2653 N N . GLU A 1 317 ? -59.800 -24.448 86.262 1.00 94.81 317 GLU A N 1
ATOM 2654 C CA . GLU A 1 317 ? -60.614 -23.398 86.883 1.00 94.81 317 GLU A CA 1
ATOM 2655 C C . GLU A 1 317 ? -62.101 -23.776 86.870 1.00 94.81 317 GLU A C 1
ATOM 2657 O O . GLU A 1 317 ? -62.775 -23.623 87.886 1.00 94.81 317 GLU A O 1
ATOM 2662 N N . ASN A 1 318 ? -62.599 -24.382 85.786 1.00 95.81 318 ASN A N 1
ATOM 2663 C CA . ASN A 1 318 ? -63.957 -24.928 85.730 1.00 95.81 318 ASN A CA 1
ATOM 2664 C C . ASN A 1 318 ? -64.165 -26.092 86.720 1.00 95.81 318 ASN A C 1
ATOM 2666 O O . ASN A 1 318 ? -65.177 -26.103 87.421 1.00 95.81 318 ASN A O 1
ATOM 2670 N N . GLU A 1 319 ? -63.214 -27.031 86.844 1.00 95.31 319 GLU A N 1
ATOM 2671 C CA . GLU A 1 319 ? -63.232 -28.065 87.898 1.00 95.31 319 GLU A CA 1
ATOM 2672 C C . GLU A 1 319 ? -63.347 -27.425 89.299 1.00 95.31 319 GLU A C 1
ATOM 2674 O O . GLU A 1 319 ? -64.177 -27.840 90.109 1.00 95.31 319 GLU A O 1
ATOM 2679 N N . ILE A 1 320 ? -62.562 -26.377 89.577 1.00 95.00 320 ILE A N 1
ATOM 2680 C CA . ILE A 1 320 ? -62.568 -25.648 90.857 1.00 95.00 320 ILE A CA 1
ATOM 2681 C C . ILE A 1 320 ? -63.898 -24.914 91.093 1.00 95.00 320 ILE A C 1
ATOM 2683 O O . ILE A 1 320 ? -64.429 -24.978 92.200 1.00 95.00 320 ILE A O 1
ATOM 2687 N N . CYS A 1 321 ? -64.480 -24.269 90.080 1.00 95.69 321 CYS A N 1
ATOM 2688 C CA . CYS A 1 321 ? -65.806 -23.649 90.178 1.00 95.69 321 CYS A CA 1
ATOM 2689 C C . CYS A 1 321 ? -66.903 -24.682 90.486 1.00 95.69 321 CYS A C 1
ATOM 2691 O O . CYS A 1 321 ? -67.732 -24.450 91.364 1.00 95.69 321 CYS A O 1
ATOM 2693 N N . ILE A 1 322 ? -66.867 -25.852 89.838 1.00 96.00 322 ILE A N 1
ATOM 2694 C CA . ILE A 1 322 ? -67.785 -26.968 90.119 1.00 96.00 322 ILE A CA 1
ATOM 2695 C C . ILE A 1 322 ? -67.599 -27.484 91.557 1.00 96.00 322 ILE A C 1
ATOM 2697 O O . ILE A 1 322 ? -68.581 -27.814 92.226 1.00 96.00 322 ILE A O 1
ATOM 2701 N N . PHE A 1 323 ? -66.363 -27.537 92.068 1.00 95.88 323 PHE A N 1
ATOM 2702 C CA . PHE A 1 323 ? -66.115 -27.915 93.460 1.00 95.88 323 PHE A CA 1
ATOM 2703 C C . PHE A 1 323 ? -66.602 -26.865 94.462 1.00 95.88 323 PHE A C 1
ATOM 2705 O O . PHE A 1 323 ? -67.217 -27.263 95.449 1.00 95.88 323 PHE A O 1
ATOM 2712 N N . HIS A 1 324 ? -66.393 -25.567 94.217 1.00 96.44 324 HIS A N 1
ATOM 2713 C CA . HIS A 1 324 ? -66.941 -24.507 95.070 1.00 96.44 324 HIS A CA 1
ATOM 2714 C C . HIS A 1 324 ? -68.468 -24.564 95.117 1.00 96.44 324 HIS A C 1
ATOM 2716 O O . HIS A 1 324 ? -69.030 -24.579 96.205 1.00 96.44 324 HIS A O 1
ATOM 2722 N N . GLU A 1 325 ? -69.142 -24.706 93.974 1.00 94.75 325 GLU A N 1
ATOM 2723 C CA . GLU A 1 325 ? -70.605 -24.797 93.952 1.00 94.75 325 GLU A CA 1
ATOM 2724 C C . GLU A 1 325 ? -71.117 -26.048 94.683 1.00 94.75 325 GLU A C 1
ATOM 2726 O O . GLU A 1 325 ? -72.073 -25.985 95.456 1.00 94.75 325 GLU A O 1
ATOM 2731 N N . ARG A 1 326 ? -70.425 -27.187 94.542 1.00 96.69 326 ARG A N 1
ATOM 2732 C CA . ARG A 1 326 ? -70.749 -28.394 95.315 1.00 96.69 326 ARG A CA 1
ATOM 2733 C C . ARG A 1 326 ? -70.532 -28.203 96.821 1.00 96.69 326 ARG A C 1
ATOM 2735 O O . ARG A 1 326 ? -71.302 -28.762 97.599 1.00 96.69 326 ARG A O 1
ATOM 2742 N N . VAL A 1 327 ? -69.515 -27.442 97.234 1.00 96.12 327 VAL A N 1
ATOM 2743 C CA . VAL A 1 327 ? -69.283 -27.091 98.646 1.00 96.12 327 VAL A CA 1
ATOM 2744 C C . VAL A 1 327 ? -70.373 -26.146 99.151 1.00 96.12 327 VAL A C 1
ATOM 2746 O O . VAL A 1 327 ? -70.941 -26.438 100.195 1.00 96.12 327 VAL A O 1
ATOM 2749 N N . ASN A 1 328 ? -70.754 -25.113 98.393 1.00 95.88 328 ASN A N 1
ATOM 2750 C CA . ASN A 1 328 ? -71.852 -24.199 98.737 1.00 95.88 328 ASN A CA 1
ATOM 2751 C C . ASN A 1 328 ? -73.167 -24.963 98.980 1.00 95.88 328 ASN A C 1
ATOM 2753 O O . ASN A 1 328 ? -73.841 -24.755 99.988 1.00 95.88 328 ASN A O 1
ATOM 2757 N N . VAL A 1 329 ? -73.512 -25.901 98.087 1.00 95.31 329 VAL A N 1
ATOM 2758 C CA . VAL A 1 329 ? -74.699 -26.761 98.231 1.00 95.31 329 VAL A CA 1
ATOM 2759 C C . VAL A 1 329 ? -74.591 -27.673 99.460 1.00 95.31 329 VAL A C 1
ATOM 2761 O O . VAL A 1 329 ? -75.570 -27.845 100.184 1.00 95.31 329 VAL A O 1
ATOM 2764 N N . GLN A 1 330 ? -73.413 -28.242 99.734 1.00 94.31 330 GLN A N 1
ATOM 2765 C CA . GLN A 1 330 ? -73.189 -29.063 100.930 1.00 94.31 330 GLN A CA 1
ATOM 2766 C C . GLN A 1 330 ? -73.258 -28.243 102.225 1.00 94.31 330 GLN A C 1
ATOM 2768 O O . GLN A 1 330 ? -73.829 -28.715 103.204 1.00 94.31 330 GLN A O 1
ATOM 2773 N N . GLU A 1 331 ? -72.742 -27.016 102.234 1.00 95.38 331 GLU A N 1
ATOM 2774 C CA . GLU A 1 331 ? -72.816 -26.120 103.385 1.00 95.38 331 GLU A CA 1
ATOM 2775 C C . GLU A 1 331 ? -74.255 -25.652 103.637 1.00 95.38 331 GLU A C 1
ATOM 2777 O O . GLU A 1 331 ? -74.702 -25.682 104.780 1.00 95.38 331 GLU A O 1
ATOM 2782 N N . GLY A 1 332 ? -75.030 -25.343 102.591 1.00 94.12 332 GLY A N 1
ATOM 2783 C CA . GLY A 1 332 ? -76.465 -25.062 102.713 1.00 94.12 332 GLY A CA 1
ATOM 2784 C C . GLY A 1 332 ? -77.259 -26.236 103.305 1.00 94.12 332 GLY A C 1
ATOM 2785 O O . GLY A 1 332 ? -78.091 -26.035 104.189 1.00 94.12 332 GLY A O 1
ATOM 2786 N N . LEU A 1 333 ? -76.953 -27.473 102.895 1.00 94.81 333 LEU A N 1
ATOM 2787 C CA . LEU A 1 333 ? -77.543 -28.684 103.485 1.00 94.81 333 LEU A CA 1
ATOM 2788 C C . LEU A 1 333 ? -77.129 -28.885 104.954 1.00 94.81 333 LEU A C 1
ATOM 2790 O O . LEU A 1 333 ? -77.953 -29.304 105.765 1.00 94.81 333 LEU A O 1
ATOM 2794 N N . ILE A 1 334 ? -75.885 -28.559 105.320 1.00 94.25 334 ILE A N 1
ATOM 2795 C CA . ILE A 1 334 ? -75.414 -28.593 106.716 1.00 94.25 334 ILE A CA 1
ATOM 2796 C C . ILE A 1 334 ? -76.104 -27.506 107.550 1.00 94.25 334 ILE A C 1
ATOM 2798 O O . ILE A 1 334 ? -76.523 -27.780 108.670 1.00 94.25 334 ILE A O 1
ATOM 2802 N N . GLN A 1 335 ? -76.282 -26.295 107.016 1.00 94.50 335 GLN A N 1
ATOM 2803 C CA . GLN A 1 335 ? -77.014 -25.217 107.687 1.00 94.50 335 GLN A CA 1
ATOM 2804 C C . GLN A 1 335 ? -78.489 -25.591 107.902 1.00 94.50 335 GLN A C 1
ATOM 2806 O O . GLN A 1 335 ? -79.004 -25.387 109.000 1.00 94.50 335 GLN A O 1
ATOM 2811 N N . GLN A 1 336 ? -79.148 -26.214 106.915 1.00 94.38 336 GLN A N 1
ATOM 2812 C CA . GLN A 1 336 ? -80.495 -26.766 107.093 1.00 94.38 336 GLN A CA 1
ATOM 2813 C C . GLN A 1 336 ? -80.520 -27.852 108.181 1.00 94.38 336 GLN A C 1
ATOM 2815 O O . GLN A 1 336 ? -81.322 -27.757 109.107 1.00 94.38 336 GLN A O 1
ATOM 2820 N N . GLY A 1 337 ? -79.615 -28.835 108.124 1.00 94.25 337 GLY A N 1
ATOM 2821 C CA . GLY A 1 337 ? -79.522 -29.890 109.138 1.00 94.25 337 GLY A CA 1
ATOM 2822 C C . GLY A 1 337 ? -79.262 -29.349 110.549 1.00 94.25 337 GLY A C 1
ATOM 2823 O O . GLY A 1 337 ? -79.847 -29.836 111.510 1.00 94.25 337 GLY A O 1
ATOM 2824 N N . ASN A 1 338 ? -78.455 -28.294 110.682 1.00 93.94 338 ASN A N 1
ATOM 2825 C CA . ASN A 1 338 ? -78.217 -27.617 111.958 1.00 93.94 338 ASN A CA 1
ATOM 2826 C C . ASN A 1 338 ? -79.472 -26.894 112.477 1.00 93.94 338 ASN A C 1
ATOM 2828 O O . ASN A 1 338 ? -79.726 -26.938 113.677 1.00 93.94 338 ASN A O 1
ATOM 2832 N N . MET A 1 339 ? -80.279 -26.272 111.606 1.00 93.12 339 MET A N 1
ATOM 2833 C CA . MET A 1 339 ? -81.572 -25.691 112.004 1.00 93.12 339 MET A CA 1
ATOM 2834 C C . MET A 1 339 ? -82.582 -26.768 112.424 1.00 93.12 339 MET A C 1
ATOM 2836 O O . MET A 1 339 ? -83.305 -26.578 113.399 1.00 93.12 339 MET A O 1
ATOM 2840 N N . GLU A 1 340 ? -82.617 -27.910 111.731 1.00 94.25 340 GLU A N 1
ATOM 2841 C CA . GLU A 1 340 ? -83.461 -29.054 112.103 1.00 94.25 340 GLU A CA 1
ATOM 2842 C C . GLU A 1 340 ? -83.029 -29.662 113.450 1.00 94.25 340 GLU A C 1
ATOM 2844 O O . GLU A 1 340 ? -83.880 -29.958 114.289 1.00 94.25 340 GLU A O 1
ATOM 2849 N N . ILE A 1 341 ? -81.719 -29.770 113.710 1.00 93.31 341 ILE A N 1
ATOM 2850 C CA . ILE A 1 341 ? -81.176 -30.172 115.017 1.00 93.31 341 ILE A CA 1
ATOM 2851 C C . ILE A 1 341 ? -81.543 -29.148 116.097 1.00 93.31 341 ILE A C 1
ATOM 2853 O O . ILE A 1 341 ? -82.059 -29.548 117.137 1.00 93.31 341 ILE A O 1
ATOM 2857 N N . GLN A 1 342 ? -81.351 -27.845 115.860 1.00 93.31 342 GLN A N 1
ATOM 2858 C CA . GLN A 1 342 ? -81.696 -26.809 116.840 1.00 93.31 342 GLN A CA 1
ATOM 2859 C C . GLN A 1 342 ? -83.196 -26.829 117.177 1.00 93.31 342 GLN A C 1
ATOM 2861 O O . GLN A 1 342 ? -83.556 -26.750 118.347 1.00 93.31 342 GLN A O 1
ATOM 2866 N N . ALA A 1 343 ? -84.076 -27.004 116.187 1.00 92.75 343 ALA A N 1
ATOM 2867 C CA . ALA A 1 343 ? -85.514 -27.133 116.425 1.00 92.75 343 ALA A CA 1
ATOM 2868 C C . ALA A 1 343 ? -85.854 -28.358 117.299 1.00 92.75 343 ALA A C 1
ATOM 2870 O O . ALA A 1 343 ? -86.696 -28.265 118.192 1.00 92.75 343 ALA A O 1
ATOM 2871 N N . MET A 1 344 ? -85.163 -29.486 117.096 1.00 92.00 344 MET A N 1
ATOM 2872 C CA . MET A 1 344 ? -85.299 -30.688 117.930 1.00 92.00 344 MET A CA 1
ATOM 2873 C C . MET A 1 344 ? -84.722 -30.488 119.343 1.00 92.00 344 MET A C 1
ATOM 2875 O O . MET A 1 344 ? -85.295 -30.984 120.312 1.00 92.00 344 MET A O 1
ATOM 2879 N N . GLU A 1 345 ? -83.628 -29.737 119.498 1.00 93.12 345 GLU A N 1
ATOM 2880 C CA . GLU A 1 345 ? -83.076 -29.355 120.807 1.00 93.12 345 GLU A CA 1
ATOM 2881 C C . GLU A 1 345 ? -84.004 -28.390 121.564 1.00 93.12 345 GLU A C 1
ATOM 2883 O O . GLU A 1 345 ? -84.191 -28.539 122.774 1.00 93.12 345 GLU A O 1
ATOM 2888 N N . GLU A 1 346 ? -84.646 -27.449 120.868 1.00 91.06 346 GLU A N 1
ATOM 2889 C CA . GLU A 1 346 ? -85.667 -26.557 121.428 1.00 91.06 346 GLU A CA 1
ATOM 2890 C C . GLU A 1 346 ? -86.934 -27.331 121.832 1.00 91.06 346 GLU A C 1
ATOM 2892 O O . GLU A 1 346 ? -87.440 -27.128 122.939 1.00 91.06 346 GLU A O 1
ATOM 2897 N N . GLU A 1 347 ? -87.404 -28.285 121.017 1.00 92.69 347 GLU A N 1
ATOM 2898 C CA . GLU A 1 347 ? -88.506 -29.184 121.388 1.00 92.69 347 GLU A CA 1
ATOM 2899 C C . GLU A 1 347 ? -88.133 -30.056 122.600 1.00 92.69 347 GLU A C 1
ATOM 2901 O O . GLU A 1 347 ? -88.894 -30.130 123.568 1.00 92.69 347 GLU A O 1
ATOM 2906 N N . MET A 1 348 ? -86.928 -30.638 122.629 1.00 89.25 348 MET A N 1
ATOM 2907 C CA . MET A 1 348 ? -86.409 -31.338 123.810 1.00 89.25 348 MET A CA 1
ATOM 2908 C C . MET A 1 348 ? -86.322 -30.416 125.035 1.00 89.25 348 MET A C 1
ATOM 2910 O O . MET A 1 348 ? -86.607 -30.858 126.151 1.00 89.25 348 MET A O 1
ATOM 2914 N N . GLY A 1 349 ? -85.962 -29.144 124.863 1.00 91.44 349 GLY A N 1
ATOM 2915 C CA . GLY A 1 349 ? -85.948 -28.134 125.921 1.00 91.44 349 GLY A CA 1
ATOM 2916 C C . GLY A 1 349 ? -87.345 -27.853 126.481 1.00 91.44 349 GLY A C 1
ATOM 2917 O O . GLY A 1 349 ? -87.538 -27.861 127.700 1.00 91.44 349 GLY A O 1
ATOM 2918 N N . LEU A 1 350 ? -88.339 -27.687 125.604 1.00 91.69 350 LEU A N 1
ATOM 2919 C CA . LEU A 1 350 ? -89.749 -27.507 125.962 1.00 91.69 350 LEU A CA 1
ATOM 2920 C C . LEU A 1 350 ? -90.321 -28.744 126.668 1.00 91.69 350 LEU A C 1
ATOM 2922 O O . LEU A 1 350 ? -90.940 -28.613 127.726 1.00 91.69 350 LEU A O 1
ATOM 2926 N N . LEU A 1 351 ? -90.062 -29.946 126.149 1.00 90.62 351 LEU A N 1
ATOM 2927 C CA . LEU A 1 351 ? -90.478 -31.212 126.759 1.00 90.62 351 LEU A CA 1
ATOM 2928 C C . LEU A 1 351 ? -89.832 -31.420 128.137 1.00 90.62 351 LEU A C 1
ATOM 2930 O O . LEU A 1 351 ? -90.511 -31.838 129.077 1.00 90.62 351 LEU A O 1
ATOM 2934 N N . ASN A 1 352 ? -88.554 -31.062 128.308 1.00 91.44 352 ASN A N 1
ATOM 2935 C CA . ASN A 1 352 ? -87.900 -31.067 129.619 1.00 91.44 352 ASN A CA 1
ATOM 2936 C C . ASN A 1 352 ? -88.513 -30.030 130.574 1.00 91.44 352 ASN A C 1
ATOM 2938 O O . ASN A 1 352 ? -88.777 -30.353 131.735 1.00 91.44 352 ASN A O 1
ATOM 2942 N N . MET A 1 353 ? -88.802 -28.811 130.109 1.00 90.19 353 MET A N 1
ATOM 2943 C CA . MET A 1 353 ? -89.483 -27.789 130.912 1.00 90.19 353 MET A CA 1
ATOM 2944 C C . MET A 1 353 ? -90.861 -28.268 131.383 1.00 90.19 353 MET A C 1
ATOM 2946 O O . MET A 1 353 ? -91.137 -28.211 132.583 1.00 90.19 353 MET A O 1
ATOM 2950 N N . LEU A 1 354 ? -91.679 -28.830 130.489 1.00 90.81 354 LEU A N 1
ATOM 2951 C CA . LEU A 1 354 ? -92.962 -29.450 130.835 1.00 90.81 354 LEU A CA 1
ATOM 2952 C C . LEU A 1 354 ? -92.774 -30.594 131.842 1.00 90.81 354 LEU A C 1
ATOM 2954 O O . LEU A 1 354 ? -93.418 -30.596 132.887 1.00 90.81 354 LEU A O 1
ATOM 2958 N N . ALA A 1 355 ? -91.817 -31.499 131.620 1.00 87.88 355 ALA A N 1
ATOM 2959 C CA . ALA A 1 355 ? -91.523 -32.585 132.555 1.00 87.88 355 ALA A CA 1
ATOM 2960 C C . ALA A 1 355 ? -91.058 -32.089 133.941 1.00 87.88 355 ALA A C 1
ATOM 2962 O O . ALA A 1 355 ? -91.333 -32.746 134.947 1.00 87.88 355 ALA A O 1
ATOM 2963 N N . THR A 1 356 ? -90.376 -30.940 134.043 1.00 90.44 356 THR A N 1
ATOM 2964 C CA . THR A 1 356 ? -90.062 -30.323 135.349 1.00 90.44 356 THR A CA 1
ATOM 2965 C C . THR A 1 356 ? -91.260 -29.616 135.983 1.00 90.44 356 THR A C 1
ATOM 2967 O O . THR A 1 356 ? -91.379 -29.645 137.208 1.00 90.44 356 THR A O 1
ATOM 2970 N N . LYS A 1 357 ? -92.176 -29.039 135.191 1.00 88.69 357 LYS A N 1
ATOM 2971 C CA . LYS A 1 357 ? -93.453 -28.496 135.683 1.00 88.69 357 LYS A CA 1
ATOM 2972 C C . LYS A 1 357 ? -94.322 -29.608 136.273 1.00 88.69 357 LYS A C 1
ATOM 2974 O O . LYS A 1 357 ? -94.717 -29.497 137.427 1.00 88.69 357 LYS A O 1
ATOM 2979 N N . GLU A 1 358 ? -94.528 -30.699 135.540 1.00 85.25 358 GLU A N 1
ATOM 2980 C CA . GLU A 1 358 ? -95.281 -31.872 136.008 1.00 85.25 358 GLU A CA 1
ATOM 2981 C C . GLU A 1 358 ? -94.675 -32.455 137.295 1.00 85.25 358 GLU A C 1
ATOM 2983 O O . GLU A 1 358 ? -95.383 -32.678 138.275 1.00 85.25 358 GLU A O 1
ATOM 2988 N N . LYS A 1 359 ? -93.342 -32.609 137.365 1.00 86.75 359 LYS A N 1
ATOM 2989 C CA . LYS A 1 359 ? -92.655 -33.023 138.606 1.00 86.75 359 LYS A CA 1
ATOM 2990 C C . LYS A 1 359 ? -92.947 -32.076 139.779 1.00 86.75 359 LYS A C 1
ATOM 2992 O O . LYS A 1 359 ? -93.225 -32.555 140.877 1.00 86.75 359 LYS A O 1
ATOM 2997 N N . ARG A 1 360 ? -92.939 -30.755 139.558 1.00 84.56 360 ARG A N 1
ATOM 2998 C CA . ARG A 1 360 ? -93.276 -29.754 140.588 1.00 84.56 360 ARG A CA 1
ATOM 2999 C C . ARG A 1 360 ? -94.743 -29.819 141.012 1.00 84.56 360 ARG A C 1
ATOM 3001 O O . ARG A 1 360 ? -95.009 -29.714 142.204 1.00 84.56 360 ARG A O 1
ATOM 3008 N N . GLU A 1 361 ? -95.684 -30.019 140.091 1.00 83.62 361 GLU A N 1
ATOM 3009 C CA . GLU A 1 361 ? -97.115 -30.148 140.413 1.00 83.62 361 GLU A CA 1
ATOM 3010 C C . GLU A 1 361 ? -97.419 -31.465 141.150 1.00 83.62 361 GLU A C 1
ATOM 3012 O O . GLU A 1 361 ? -98.205 -31.472 142.101 1.00 83.62 361 GLU A O 1
ATOM 3017 N N . ILE A 1 362 ? -96.702 -32.549 140.833 1.00 81.25 362 ILE A N 1
ATOM 3018 C CA . ILE A 1 362 ? -96.705 -33.801 141.608 1.00 81.25 362 ILE A CA 1
ATOM 3019 C C . ILE A 1 362 ? -96.131 -33.581 143.020 1.00 81.25 362 ILE A C 1
ATOM 3021 O O . ILE A 1 362 ? -96.698 -34.074 143.995 1.00 81.25 362 ILE A O 1
ATOM 3025 N N . GLU A 1 363 ? -95.033 -32.835 143.173 1.00 83.38 363 GLU A N 1
ATOM 3026 C CA . GLU A 1 363 ? -94.478 -32.485 144.491 1.00 83.38 363 GLU A CA 1
ATOM 3027 C C . GLU A 1 363 ? -95.417 -31.596 145.319 1.00 83.38 363 GLU A C 1
ATOM 3029 O O . GLU A 1 363 ? -95.549 -31.809 146.524 1.00 83.38 363 GLU A O 1
ATOM 3034 N N . LEU A 1 364 ? -96.095 -30.632 144.692 1.00 82.69 364 LEU A N 1
ATOM 3035 C CA . LEU A 1 364 ? -97.102 -29.778 145.332 1.00 82.69 364 LEU A CA 1
ATOM 3036 C C . LEU A 1 364 ? -98.310 -30.606 145.792 1.00 82.69 364 LEU A C 1
ATOM 3038 O O . LEU A 1 364 ? -98.711 -30.524 146.951 1.00 82.69 364 LEU A O 1
ATOM 3042 N N . SER A 1 365 ? -98.810 -31.491 144.929 1.00 74.19 365 SER A N 1
ATOM 3043 C CA . SER A 1 365 ? -99.904 -32.420 145.247 1.00 74.19 365 SER A CA 1
ATOM 3044 C C . SER A 1 365 ? -99.542 -33.387 146.382 1.00 74.19 365 SER A C 1
ATOM 3046 O O . SER A 1 365 ? -100.383 -33.710 147.216 1.00 74.19 365 SER A O 1
ATOM 3048 N N . ARG A 1 366 ? -98.276 -33.822 146.464 1.00 78.81 366 ARG A N 1
ATOM 3049 C CA . ARG A 1 366 ? -97.758 -34.626 147.586 1.00 78.81 366 ARG A CA 1
ATOM 3050 C C . ARG A 1 366 ? -97.653 -33.830 148.891 1.00 78.81 366 ARG A C 1
ATOM 3052 O O . ARG A 1 366 ? -97.850 -34.416 149.951 1.00 78.81 366 ARG A O 1
ATOM 3059 N N . LYS A 1 367 ? -97.359 -32.527 148.827 1.00 74.75 367 LYS A N 1
ATOM 3060 C CA . LYS A 1 367 ? -97.269 -31.639 150.003 1.00 74.75 367 LYS A CA 1
ATOM 3061 C C . LYS A 1 367 ? -98.630 -31.256 150.584 1.00 74.75 367 LYS A C 1
ATOM 3063 O O . LYS A 1 367 ? -98.698 -31.073 151.786 1.00 74.75 367 LYS A O 1
ATOM 3068 N N . LEU A 1 368 ? -99.685 -31.207 149.769 1.00 71.19 368 LEU A N 1
ATOM 3069 C CA . LEU A 1 368 ? -101.071 -30.949 150.201 1.00 71.19 368 LEU A CA 1
ATOM 3070 C C . LEU A 1 368 ? -101.799 -32.207 150.730 1.00 71.19 368 LEU A C 1
ATOM 3072 O O . LEU A 1 368 ? -102.954 -32.145 151.151 1.00 71.19 368 LEU A O 1
ATOM 3076 N N . LEU A 1 369 ? -101.148 -33.374 150.680 1.00 67.88 369 LEU A N 1
ATOM 3077 C CA . LEU A 1 369 ? -101.726 -34.653 151.100 1.00 67.88 369 LEU A CA 1
ATOM 3078 C C . LEU A 1 369 ? -101.910 -34.809 152.632 1.00 67.88 369 LEU A C 1
ATOM 3080 O O . LEU A 1 369 ? -102.899 -35.437 153.019 1.00 67.88 369 LEU A O 1
ATOM 3084 N N . PRO A 1 370 ? -101.015 -34.289 153.506 1.00 66.50 370 PRO A N 1
ATOM 3085 C CA . PRO A 1 370 ? -101.211 -34.282 154.958 1.00 66.50 370 PRO A CA 1
ATOM 3086 C C . PRO A 1 370 ? -102.347 -33.345 155.373 1.00 66.50 370 PRO A C 1
ATOM 3088 O O . PRO A 1 370 ? -103.272 -33.802 156.039 1.00 66.50 370 PRO A O 1
ATOM 3091 N N . ASP A 1 371 ? -102.347 -32.102 154.871 1.00 63.06 371 ASP A N 1
ATOM 3092 C CA . ASP A 1 371 ? -103.350 -31.074 155.190 1.00 63.06 371 ASP A CA 1
ATOM 3093 C C . ASP A 1 371 ? -104.783 -31.592 155.005 1.00 63.06 371 ASP A C 1
ATOM 3095 O O . ASP A 1 371 ? -105.669 -31.314 155.811 1.00 63.06 371 ASP A O 1
ATOM 3099 N N . LYS A 1 372 ? -105.020 -32.406 153.965 1.00 65.88 372 LYS A N 1
ATOM 3100 C CA . LYS A 1 372 ? -106.323 -33.038 153.737 1.00 65.88 372 LYS A CA 1
ATOM 3101 C C . LYS A 1 372 ? -106.733 -34.000 154.867 1.00 65.88 372 LYS A C 1
ATOM 3103 O O . LYS A 1 372 ? -107.907 -34.018 155.223 1.00 65.88 372 LYS A O 1
ATOM 3108 N N . ARG A 1 373 ? -105.811 -34.797 155.416 1.00 66.50 373 ARG A N 1
ATOM 3109 C CA . ARG A 1 373 ? -106.104 -35.718 156.532 1.00 66.50 373 ARG A CA 1
ATOM 3110 C C . ARG A 1 373 ? -106.355 -34.954 157.823 1.00 66.50 373 ARG A C 1
ATOM 3112 O O . ARG A 1 373 ? -107.345 -35.218 158.496 1.00 66.50 373 ARG A O 1
ATOM 3119 N N . ASP A 1 374 ? -105.517 -33.960 158.104 1.00 66.62 374 ASP A N 1
ATOM 3120 C CA . ASP A 1 374 ? -105.675 -33.110 159.282 1.00 66.62 374 ASP A CA 1
ATOM 3121 C C . ASP A 1 374 ? -107.008 -32.337 159.228 1.00 66.62 374 ASP A C 1
ATOM 3123 O O . ASP A 1 374 ? -107.645 -32.128 160.261 1.00 66.62 374 ASP A O 1
ATOM 3127 N N . LEU A 1 375 ? -107.478 -31.965 158.028 1.00 64.31 375 LEU A N 1
ATOM 3128 C CA . LEU A 1 375 ? -108.812 -31.400 157.799 1.00 64.31 375 LEU A CA 1
ATOM 3129 C C . LEU A 1 375 ? -109.951 -32.426 157.940 1.00 64.31 375 LEU A C 1
ATOM 3131 O O . LEU A 1 375 ? -111.014 -32.063 158.438 1.00 64.31 375 LEU A O 1
ATOM 3135 N N . GLU A 1 376 ? -109.769 -33.686 157.539 1.00 63.06 376 GLU A N 1
ATOM 3136 C CA . GLU A 1 376 ? -110.775 -34.745 157.730 1.00 63.06 376 GLU A CA 1
ATOM 3137 C C . GLU A 1 376 ? -110.993 -35.047 159.231 1.00 63.06 376 GLU A C 1
ATOM 3139 O O . GLU A 1 376 ? -112.142 -35.085 159.683 1.00 63.06 376 GLU A O 1
ATOM 3144 N N . ASP A 1 377 ? -109.926 -35.116 160.037 1.00 68.19 377 ASP A N 1
ATOM 3145 C CA . ASP A 1 377 ? -110.026 -35.257 161.501 1.00 68.19 377 ASP A CA 1
ATOM 3146 C C . ASP A 1 377 ? -110.620 -33.998 162.173 1.00 68.19 377 ASP A C 1
ATOM 3148 O O . ASP A 1 377 ? -111.480 -34.097 163.061 1.00 68.19 377 ASP A O 1
ATOM 3152 N N . GLN A 1 378 ? -110.252 -32.797 161.707 1.00 67.06 378 GLN A N 1
ATOM 3153 C CA . GLN A 1 378 ? -110.868 -31.541 162.158 1.00 67.06 378 GLN A CA 1
ATOM 3154 C C . GLN A 1 378 ? -112.362 -31.457 161.810 1.00 67.06 378 GLN A C 1
ATOM 3156 O O . GLN A 1 378 ? -113.137 -30.927 162.602 1.00 67.06 378 GLN A O 1
ATOM 3161 N N . ILE A 1 379 ? -112.814 -32.013 160.681 1.00 66.88 379 ILE A N 1
ATOM 3162 C CA . ILE A 1 379 ? -114.242 -32.036 160.328 1.00 66.88 379 ILE A CA 1
ATOM 3163 C C . ILE A 1 379 ? -115.046 -32.886 161.320 1.00 66.88 379 ILE A C 1
ATOM 3165 O O . ILE A 1 379 ? -116.125 -32.455 161.726 1.00 66.88 379 ILE A O 1
ATOM 3169 N N . THR A 1 380 ? -114.539 -34.042 161.765 1.00 65.38 380 THR A N 1
ATOM 3170 C CA . THR A 1 380 ? -115.272 -34.886 162.735 1.00 65.38 380 THR A CA 1
ATOM 3171 C C . THR A 1 380 ? -115.413 -34.220 164.107 1.00 65.38 380 THR A C 1
ATOM 3173 O O . THR A 1 380 ? -116.490 -34.241 164.705 1.00 65.38 380 THR A O 1
ATOM 3176 N N . THR A 1 381 ? -114.356 -33.559 164.586 1.00 68.06 381 THR A N 1
ATOM 3177 C CA . THR A 1 381 ? -114.359 -32.844 165.873 1.00 68.06 381 THR A CA 1
ATOM 3178 C C . THR A 1 381 ? -115.186 -31.558 165.812 1.00 68.06 381 THR A C 1
ATOM 3180 O O . THR A 1 381 ? -115.998 -31.303 166.707 1.00 68.06 381 THR A O 1
ATOM 3183 N N . LEU A 1 382 ? -115.082 -30.793 164.720 1.00 63.44 382 LEU A N 1
ATOM 3184 C CA . LEU A 1 382 ? -115.922 -29.619 164.488 1.00 63.44 382 LEU A CA 1
ATOM 3185 C C . LEU A 1 382 ? -117.394 -29.985 164.280 1.00 63.44 382 LEU A C 1
ATOM 3187 O O . LEU A 1 382 ? -118.244 -29.209 164.693 1.00 63.44 382 LEU A O 1
ATOM 3191 N N . GLN A 1 383 ? -117.746 -31.141 163.707 1.00 63.78 383 GLN A N 1
ATOM 3192 C CA . GLN A 1 383 ? -119.154 -31.543 163.564 1.00 63.78 383 GLN A CA 1
ATOM 3193 C C . GLN A 1 383 ? -119.868 -31.720 164.912 1.00 63.78 383 GLN A C 1
ATOM 3195 O O . GLN A 1 383 ? -121.049 -31.386 165.002 1.00 63.78 383 GLN A O 1
ATOM 3200 N N . ILE A 1 384 ? -119.160 -32.153 165.961 1.00 59.88 384 ILE A N 1
ATOM 3201 C CA . ILE A 1 384 ? -119.699 -32.234 167.328 1.00 59.88 384 ILE A CA 1
ATOM 3202 C C . ILE A 1 384 ? -119.919 -30.818 167.885 1.00 59.88 384 ILE A C 1
ATOM 3204 O O . ILE A 1 384 ? -121.042 -30.471 168.255 1.00 59.88 384 ILE A O 1
ATOM 3208 N N . GLN A 1 385 ? -118.891 -29.966 167.833 1.00 59.00 385 GLN A N 1
ATOM 3209 C CA . GLN A 1 385 ? -118.944 -28.579 168.325 1.00 59.00 385 GLN A CA 1
ATOM 3210 C C . GLN A 1 385 ? -119.933 -27.695 167.538 1.00 59.00 385 GLN A C 1
ATOM 3212 O O . GLN A 1 385 ? -120.531 -26.771 168.085 1.00 59.00 385 GLN A O 1
ATOM 3217 N N . LEU A 1 386 ? -120.167 -27.992 166.257 1.00 59.19 386 LEU A N 1
ATOM 3218 C CA . LEU A 1 386 ? -121.131 -27.296 165.400 1.00 59.19 386 LEU A CA 1
ATOM 3219 C C . LEU A 1 386 ? -122.588 -27.657 165.743 1.00 59.19 386 LEU A C 1
ATOM 3221 O O . LEU A 1 386 ? -123.492 -26.950 165.304 1.00 59.19 386 LEU A O 1
ATOM 3225 N N . SER A 1 387 ? -122.844 -28.721 166.511 1.00 59.12 387 SER A N 1
ATOM 3226 C CA . SER A 1 387 ? -124.165 -28.959 167.121 1.00 59.12 387 SER A CA 1
ATOM 3227 C C . SER A 1 387 ? -124.430 -27.929 168.218 1.00 59.12 387 SER A C 1
ATOM 3229 O O . SER A 1 387 ? -125.467 -27.280 168.221 1.00 59.12 387 SER A O 1
ATOM 3231 N N . GLU A 1 388 ? -123.455 -27.744 169.109 1.00 55.88 388 GLU A N 1
ATOM 3232 C CA . GLU A 1 388 ? -123.564 -26.915 170.314 1.00 55.88 388 GLU A CA 1
ATOM 3233 C C . GLU A 1 388 ? -123.463 -25.411 169.990 1.00 55.88 388 GLU A C 1
ATOM 3235 O O . GLU A 1 388 ? -124.173 -24.585 170.559 1.00 55.88 388 GLU A O 1
ATOM 3240 N N . GLY A 1 389 ? -122.624 -25.042 169.015 1.00 54.22 389 GLY A N 1
ATOM 3241 C CA . GLY A 1 389 ? -122.435 -23.655 168.581 1.00 54.22 389 GLY A CA 1
ATOM 3242 C C . GLY A 1 389 ? -123.518 -23.104 167.642 1.00 54.22 389 GLY A C 1
ATOM 3243 O O . GLY A 1 389 ? -123.593 -21.887 167.452 1.00 54.22 389 GLY A O 1
ATOM 3244 N N . LYS A 1 390 ? -124.370 -23.952 167.043 1.00 56.94 390 LYS A N 1
ATOM 3245 C CA . LYS A 1 390 ? -125.432 -23.497 166.120 1.00 56.94 390 LYS A CA 1
ATOM 3246 C C . LYS A 1 390 ? -126.489 -22.639 166.812 1.00 56.94 390 LYS A C 1
ATOM 3248 O O . LYS A 1 390 ? -126.917 -21.651 166.219 1.00 56.94 390 LYS A O 1
ATOM 3253 N N . ASP A 1 391 ? -126.820 -22.954 168.061 1.00 50.47 391 ASP A N 1
ATOM 3254 C CA . ASP A 1 391 ? -127.822 -22.220 168.841 1.00 50.47 391 ASP A CA 1
ATOM 3255 C C . ASP A 1 391 ? -127.318 -20.845 169.316 1.00 50.47 391 ASP A C 1
ATOM 3257 O O . ASP A 1 391 ? -128.113 -19.943 169.572 1.00 50.47 391 ASP A O 1
ATOM 3261 N N . GLN A 1 392 ? -125.995 -20.641 169.387 1.00 51.50 392 GLN A N 1
ATOM 3262 C CA . GLN A 1 392 ? -125.395 -19.370 169.819 1.00 51.50 392 GLN A CA 1
ATOM 3263 C C . GLN A 1 392 ? -125.044 -18.434 168.652 1.00 51.50 392 GLN A C 1
ATOM 3265 O O . GLN A 1 392 ? -125.079 -17.214 168.804 1.00 51.50 392 GLN A O 1
ATOM 3270 N N . ARG A 1 393 ? -124.736 -18.969 167.462 1.00 43.56 393 ARG A N 1
ATOM 3271 C CA . ARG A 1 393 ? -124.251 -18.176 166.312 1.00 43.56 393 ARG A CA 1
ATOM 3272 C C . ARG A 1 393 ? -125.344 -17.377 165.578 1.00 43.56 393 ARG A C 1
ATOM 3274 O O . ARG A 1 393 ? -125.055 -16.749 164.564 1.00 43.56 393 ARG A O 1
ATOM 3281 N N . LEU A 1 394 ? -126.590 -17.385 166.058 1.00 47.00 394 LEU A N 1
ATOM 3282 C CA . LEU A 1 394 ? -127.719 -16.705 165.404 1.00 47.00 394 LEU A CA 1
ATOM 3283 C C . LEU A 1 394 ? -127.742 -15.175 165.633 1.00 47.00 394 LEU A C 1
ATOM 3285 O O . LEU A 1 394 ? -128.543 -14.478 165.021 1.00 47.00 394 LEU A O 1
ATOM 3289 N N . THR A 1 395 ? -126.858 -14.649 166.488 1.00 41.50 395 THR A N 1
ATOM 3290 C CA . THR A 1 395 ? -126.773 -13.223 166.870 1.00 41.50 395 THR A CA 1
ATOM 3291 C C . THR A 1 395 ? -125.598 -12.455 166.237 1.00 41.50 395 THR A C 1
ATOM 3293 O O . THR A 1 395 ? -125.666 -11.237 166.109 1.00 41.50 395 THR A O 1
ATOM 3296 N N . LEU A 1 396 ? -124.515 -13.158 165.883 1.00 44.03 396 LEU A N 1
ATOM 3297 C CA . LEU A 1 396 ? -123.168 -12.691 165.490 1.00 44.03 396 LEU A CA 1
ATOM 3298 C C . LEU A 1 396 ? -122.981 -11.807 164.223 1.00 44.03 396 LEU A C 1
ATOM 3300 O O . LEU A 1 396 ? -122.162 -12.175 163.383 1.00 44.03 396 LEU A O 1
ATOM 3304 N N . GLU A 1 397 ? -123.729 -10.727 163.990 1.00 32.88 397 GLU A N 1
ATOM 3305 C CA . GLU A 1 397 ? -123.717 -9.979 162.708 1.00 32.88 397 GLU A CA 1
ATOM 3306 C C . GLU A 1 397 ? -122.433 -9.159 162.337 1.00 32.88 397 GLU A C 1
ATOM 3308 O O . GLU A 1 397 ? -122.060 -8.269 163.092 1.00 32.88 397 GLU A O 1
ATOM 3313 N N . LYS A 1 398 ? -121.933 -9.311 161.077 1.00 40.22 398 LYS A N 1
ATOM 3314 C CA . LYS A 1 398 ? -121.264 -8.298 160.165 1.00 40.22 398 LYS A CA 1
ATOM 3315 C C . LYS A 1 398 ? -119.844 -7.742 160.578 1.00 40.22 398 LYS A C 1
ATOM 3317 O O . LYS A 1 398 ? -119.512 -7.815 161.750 1.00 40.22 398 LYS A O 1
ATOM 3322 N N . ALA A 1 399 ? -118.911 -7.196 159.740 1.00 39.41 399 ALA A N 1
ATOM 3323 C CA . ALA A 1 399 ? -118.848 -6.707 158.320 1.00 39.41 399 ALA A CA 1
ATOM 3324 C C . ALA A 1 399 ? -117.387 -6.490 157.709 1.00 39.41 399 ALA A C 1
ATOM 3326 O O . ALA A 1 399 ? -116.455 -6.423 158.504 1.00 39.41 399 ALA A O 1
ATOM 3327 N N . VAL A 1 400 ? -117.248 -6.211 156.367 1.00 48.69 400 VAL A N 1
ATOM 3328 C CA . VAL A 1 400 ? -116.248 -5.321 155.606 1.00 48.69 400 VAL A CA 1
ATOM 3329 C C . VAL A 1 400 ? -114.725 -5.713 155.439 1.00 48.69 400 VAL A C 1
ATOM 3331 O O . VAL A 1 400 ? -114.231 -6.430 156.297 1.00 48.69 400 VAL A O 1
ATOM 3334 N N . GLU A 1 401 ? -113.848 -5.217 154.501 1.00 43.19 401 GLU A N 1
ATOM 3335 C CA . GLU A 1 401 ? -113.736 -5.087 152.986 1.00 43.19 401 GLU A CA 1
ATOM 3336 C C . GLU A 1 401 ? -112.276 -4.641 152.510 1.00 43.19 401 GLU A C 1
ATOM 3338 O O . GLU A 1 401 ? -111.533 -4.165 153.365 1.00 43.19 401 GLU A O 1
ATOM 3343 N N . ASP A 1 402 ? -111.817 -4.781 151.220 1.00 44.94 402 ASP A N 1
ATOM 3344 C CA . ASP A 1 402 ? -110.375 -4.578 150.745 1.00 44.94 402 ASP A CA 1
ATOM 3345 C C . ASP A 1 402 ? -110.096 -4.336 149.179 1.00 44.94 402 ASP A C 1
ATOM 3347 O O . ASP A 1 402 ? -110.981 -4.704 148.405 1.00 44.94 402 ASP A O 1
ATOM 3351 N N . GLN A 1 403 ? -108.937 -3.763 148.662 1.00 43.84 403 GLN A N 1
ATOM 3352 C CA . GLN A 1 403 ? -108.603 -3.434 147.187 1.00 43.84 403 GLN A CA 1
ATOM 3353 C C . GLN A 1 403 ? -107.118 -3.066 146.621 1.00 43.84 403 GLN A C 1
ATOM 3355 O O . GLN A 1 403 ? -106.469 -2.200 147.193 1.00 43.84 403 GLN A O 1
ATOM 3360 N N . GLN A 1 404 ? -106.702 -3.521 145.371 1.00 46.12 404 GLN A N 1
ATOM 3361 C CA . GLN A 1 404 ? -105.891 -2.929 144.168 1.00 46.12 404 GLN A CA 1
ATOM 3362 C C . GLN A 1 404 ? -104.361 -2.412 144.139 1.00 46.12 404 GLN A C 1
ATOM 3364 O O . GLN A 1 404 ? -103.827 -2.200 145.215 1.00 46.12 404 GLN A O 1
ATOM 3369 N N . SER A 1 405 ? -103.556 -2.050 143.048 1.00 50.38 405 SER A N 1
ATOM 3370 C CA . SER A 1 405 ? -103.249 -2.361 141.557 1.00 50.38 405 SER A CA 1
ATOM 3371 C C . SER A 1 405 ? -102.023 -1.522 140.875 1.00 50.38 405 SER A C 1
ATOM 3373 O O . SER A 1 405 ? -101.564 -0.624 141.580 1.00 50.38 405 SER A O 1
ATOM 3375 N N . ARG A 1 406 ? -101.485 -1.723 139.581 1.00 42.62 406 ARG A N 1
ATOM 3376 C CA . ARG A 1 406 ? -100.793 -0.747 138.535 1.00 42.62 406 ARG A CA 1
ATOM 3377 C C . ARG A 1 406 ? -99.410 -0.999 137.699 1.00 42.62 406 ARG A C 1
ATOM 3379 O O . ARG A 1 406 ? -98.609 -1.800 138.156 1.00 42.62 406 ARG A O 1
ATOM 3386 N N . VAL A 1 407 ? -99.075 -0.217 136.572 1.00 43.22 407 VAL A N 1
ATOM 3387 C CA . VAL A 1 407 ? -97.735 0.414 136.003 1.00 43.22 407 VAL A CA 1
ATOM 3388 C C . VAL A 1 407 ? -97.403 0.545 134.390 1.00 43.22 407 VAL A C 1
ATOM 3390 O O . VAL A 1 407 ? -98.330 0.259 133.643 1.00 43.22 407 VAL A O 1
ATOM 3393 N N . ARG A 1 408 ? -96.250 1.122 133.806 1.00 43.16 408 ARG A N 1
ATOM 3394 C CA . ARG A 1 408 ? -96.041 2.001 132.510 1.00 43.16 408 ARG A CA 1
ATOM 3395 C C . ARG A 1 408 ? -94.653 2.023 131.616 1.00 43.16 408 ARG A C 1
ATOM 3397 O O . ARG A 1 408 ? -93.776 1.247 131.970 1.00 43.16 408 ARG A O 1
ATOM 3404 N N . ARG A 1 409 ? -94.401 2.873 130.514 1.00 45.19 409 ARG A N 1
ATOM 3405 C CA . ARG A 1 409 ? -93.177 3.046 129.523 1.00 45.19 409 ARG A CA 1
ATOM 3406 C C . ARG A 1 409 ? -92.861 4.469 128.770 1.00 45.19 409 ARG A C 1
ATOM 3408 O O . ARG A 1 409 ? -93.653 5.366 129.040 1.00 45.19 409 ARG A O 1
ATOM 3415 N N . LEU A 1 410 ? -91.785 4.691 127.885 1.00 43.56 410 LEU A N 1
ATOM 3416 C CA . LEU A 1 410 ? -91.227 5.972 127.158 1.00 43.56 410 LEU A CA 1
ATOM 3417 C C . LEU A 1 410 ? -90.393 5.892 125.739 1.00 43.56 410 LEU A C 1
ATOM 3419 O O . LEU A 1 410 ? -90.350 4.783 125.216 1.00 43.56 410 LEU A O 1
ATOM 3423 N N . GLU A 1 411 ? -89.756 6.981 125.116 1.00 42.19 411 GLU A N 1
ATOM 3424 C CA . GLU A 1 411 ? -89.380 7.289 123.618 1.00 42.19 411 GLU A CA 1
ATOM 3425 C C . GLU A 1 411 ? -87.978 7.958 123.099 1.00 42.19 411 GLU A C 1
ATOM 3427 O O . GLU A 1 411 ? -87.149 8.284 123.947 1.00 42.19 411 GLU A O 1
ATOM 3432 N N . GLY A 1 412 ? -87.722 8.228 121.745 1.00 42.12 412 GLY A N 1
ATOM 3433 C CA . GLY A 1 412 ? -86.585 9.019 121.039 1.00 42.12 412 GLY A CA 1
ATOM 3434 C C . GLY A 1 412 ? -86.535 9.181 119.425 1.00 42.12 412 GLY A C 1
ATOM 3435 O O . GLY A 1 412 ? -87.300 8.468 118.788 1.00 42.12 412 GLY A O 1
ATOM 3436 N N . THR A 1 413 ? -85.701 10.058 118.729 1.00 44.09 413 THR A N 1
ATOM 3437 C CA . THR A 1 413 ? -85.762 10.445 117.216 1.00 44.09 413 THR A CA 1
ATOM 3438 C C . THR A 1 413 ? -84.459 10.930 116.411 1.00 44.09 413 THR A C 1
ATOM 3440 O O . THR A 1 413 ? -83.468 11.224 117.071 1.00 44.09 413 THR A O 1
ATOM 3443 N N . ASP A 1 414 ? -84.477 11.105 115.039 1.00 46.44 414 ASP A N 1
ATOM 3444 C CA . ASP A 1 414 ? -83.359 11.447 114.042 1.00 46.44 414 ASP A CA 1
ATOM 3445 C C . ASP A 1 414 ? -83.752 12.319 112.744 1.00 46.44 414 ASP A C 1
ATOM 3447 O O . ASP A 1 414 ? -84.943 12.612 112.602 1.00 46.44 414 ASP A O 1
ATOM 3451 N N . PRO A 1 415 ? -82.844 12.757 111.793 1.00 59.47 415 PRO A N 1
ATOM 3452 C CA . PRO A 1 415 ? -83.088 13.729 110.658 1.00 59.47 415 PRO A CA 1
ATOM 3453 C C . PRO A 1 415 ? -83.151 13.206 109.158 1.00 59.47 415 PRO A C 1
ATOM 3455 O O . PRO A 1 415 ? -82.870 12.034 108.919 1.00 59.47 415 PRO A O 1
ATOM 3458 N N . PRO A 1 416 ? -83.496 14.040 108.119 1.00 66.75 416 PRO A N 1
ATOM 3459 C CA . PRO A 1 416 ? -83.986 13.591 106.778 1.00 66.75 416 PRO A CA 1
ATOM 3460 C C . PRO A 1 416 ? -83.052 13.750 105.524 1.00 66.75 416 PRO A C 1
ATOM 3462 O O . PRO A 1 416 ? -82.083 14.509 105.572 1.00 66.75 416 PRO A O 1
ATOM 3465 N N . PRO A 1 417 ? -83.359 13.103 104.362 1.00 62.53 417 PRO A N 1
ATOM 3466 C CA . PRO A 1 417 ? -82.392 12.869 103.262 1.00 62.53 417 PRO A CA 1
ATOM 3467 C C . PRO A 1 417 ? -82.301 13.887 102.096 1.00 62.53 417 PRO A C 1
ATOM 3469 O O . PRO A 1 417 ? -81.250 13.954 101.453 1.00 62.53 417 PRO A O 1
ATOM 3472 N N . ASP A 1 418 ? -83.344 14.663 101.772 1.00 69.38 418 ASP A N 1
ATOM 3473 C CA . ASP A 1 418 ? -83.481 15.326 100.448 1.00 69.38 418 ASP A CA 1
ATOM 3474 C C . ASP A 1 418 ? -82.349 16.308 100.074 1.00 69.38 418 ASP A C 1
ATOM 3476 O O . ASP A 1 418 ? -82.052 16.532 98.897 1.00 69.38 418 ASP A O 1
ATOM 3480 N N . GLN A 1 419 ? -81.673 16.887 101.072 1.00 69.94 419 GLN A N 1
ATOM 3481 C CA . GLN A 1 419 ? -80.586 17.851 100.858 1.00 69.94 419 GLN A CA 1
ATOM 3482 C C . GLN A 1 419 ? -79.302 17.221 100.290 1.00 69.94 419 GLN A C 1
ATOM 3484 O O . GLN A 1 419 ? -78.471 17.940 99.732 1.00 69.94 419 GLN A O 1
ATOM 3489 N N . LEU A 1 420 ? -79.129 15.898 100.405 1.00 65.00 420 LEU A N 1
ATOM 3490 C CA . LEU A 1 420 ? -77.969 15.192 99.850 1.00 65.00 420 LEU A CA 1
ATOM 3491 C C . LEU A 1 420 ? -78.084 15.035 98.327 1.00 65.00 420 LEU A C 1
ATOM 3493 O O . LEU A 1 420 ? -77.132 15.342 97.608 1.00 65.00 420 LEU A O 1
ATOM 3497 N N . VAL A 1 421 ? -79.261 14.641 97.830 1.00 73.31 421 VAL A N 1
ATOM 3498 C CA . VAL A 1 421 ? -79.503 14.354 96.403 1.00 73.31 421 VAL A CA 1
ATOM 3499 C C . VAL A 1 421 ? -79.248 15.591 95.535 1.00 73.31 421 VAL A C 1
ATOM 3501 O O . VAL A 1 421 ? -78.468 15.535 94.586 1.00 73.31 421 VAL A O 1
ATOM 3504 N N . SER A 1 422 ? -79.788 16.753 95.925 1.00 74.38 422 SER A N 1
ATOM 3505 C CA . SER A 1 422 ? -79.643 18.013 95.169 1.00 74.38 422 SER A CA 1
ATOM 3506 C C . SER A 1 422 ? -78.190 18.505 95.019 1.00 74.38 422 SER A C 1
ATOM 3508 O O . SER A 1 422 ? -77.899 19.363 94.178 1.00 74.38 422 SER A O 1
ATOM 3510 N N . LYS A 1 423 ? -77.260 17.988 95.836 1.00 75.69 423 LYS A N 1
ATOM 3511 C CA . LYS A 1 423 ? -75.834 18.328 95.763 1.00 75.69 423 LYS A CA 1
ATOM 3512 C C . LYS A 1 423 ? -75.040 17.390 94.850 1.00 75.69 423 LYS A C 1
ATOM 3514 O O . LYS A 1 423 ? -74.035 17.832 94.300 1.00 75.69 423 LYS A O 1
ATOM 3519 N N . ILE A 1 424 ? -75.503 16.154 94.653 1.00 74.75 424 ILE A N 1
ATOM 3520 C CA . ILE A 1 424 ? -74.883 15.165 93.758 1.00 74.75 424 ILE A CA 1
ATOM 3521 C C . ILE A 1 424 ? -75.096 15.584 92.298 1.00 74.75 424 ILE A C 1
ATOM 3523 O O . ILE A 1 424 ? -74.120 15.838 91.593 1.00 74.75 424 ILE A O 1
ATOM 3527 N N . GLU A 1 425 ? -76.346 15.839 91.891 1.00 77.75 425 GLU A N 1
ATOM 3528 C CA . GLU A 1 425 ? -76.677 16.197 90.499 1.00 77.75 425 GLU A CA 1
ATOM 3529 C C . GLU A 1 425 ? -75.941 17.448 89.970 1.00 77.75 425 GLU A C 1
ATOM 3531 O O . GLU A 1 425 ? -75.843 17.680 88.763 1.00 77.75 425 GLU A O 1
ATOM 3536 N N . LYS A 1 426 ? -75.509 18.349 90.860 1.00 80.31 426 LYS A N 1
ATOM 3537 C CA . LYS A 1 426 ? -74.782 19.573 90.478 1.00 80.31 426 LYS A CA 1
ATOM 3538 C C . LYS A 1 426 ? -73.315 19.302 90.160 1.00 80.31 426 LYS A C 1
ATOM 3540 O O . LYS A 1 426 ? -72.734 20.041 89.372 1.00 80.31 426 LYS A O 1
ATOM 3545 N N . LEU A 1 427 ? -72.736 18.260 90.753 1.00 77.62 427 LEU A N 1
ATOM 3546 C CA . LEU A 1 427 ? -71.382 17.805 90.450 1.00 77.62 427 LEU A CA 1
ATOM 3547 C C . LEU A 1 427 ? -71.370 16.960 89.172 1.00 77.62 427 LEU A C 1
ATOM 3549 O O . LEU A 1 427 ? -70.485 17.143 88.350 1.00 77.62 427 LEU A O 1
ATOM 3553 N N . GLU A 1 428 ? -72.386 16.119 88.962 1.00 79.31 428 GLU A N 1
ATOM 3554 C CA . GLU A 1 428 ? -72.514 15.274 87.763 1.00 79.31 428 GLU A CA 1
ATOM 3555 C C . GLU A 1 428 ? -72.619 16.099 86.469 1.00 79.31 428 GLU A C 1
ATOM 3557 O O . GLU A 1 428 ? -71.892 15.837 85.515 1.00 79.31 428 GLU A O 1
ATOM 3562 N N . ARG A 1 429 ? -73.443 17.160 86.451 1.00 79.38 429 ARG A N 1
ATOM 3563 C CA . ARG A 1 429 ? -73.510 18.093 85.305 1.00 79.38 429 ARG A CA 1
ATOM 3564 C C . ARG A 1 429 ? -72.162 18.778 85.057 1.00 79.38 429 ARG A C 1
ATOM 3566 O O . ARG A 1 429 ? -71.673 18.781 83.937 1.00 79.38 429 ARG A O 1
ATOM 3573 N N . SER A 1 430 ? -71.522 19.265 86.125 1.00 79.94 430 SER A N 1
ATOM 3574 C CA . SER A 1 430 ? -70.207 19.915 86.044 1.00 79.94 430 SER A CA 1
ATOM 3575 C C . SER A 1 430 ? -69.070 18.975 85.616 1.00 79.94 430 SER A C 1
ATOM 3577 O O . SER A 1 430 ? -68.003 19.476 85.259 1.00 79.94 430 SER A O 1
ATOM 3579 N N . LEU A 1 431 ? -69.256 17.653 85.691 1.00 81.19 431 LEU A N 1
ATOM 3580 C CA . LEU A 1 431 ? -68.306 16.665 85.186 1.00 81.19 431 LEU A CA 1
ATOM 3581 C C . LEU A 1 431 ? -68.503 16.471 83.677 1.00 81.19 431 LEU A C 1
ATOM 3583 O O . LEU A 1 431 ? -67.545 16.610 82.922 1.00 81.19 431 LEU A O 1
ATOM 3587 N N . ALA A 1 432 ? -69.749 16.257 83.242 1.00 79.69 432 ALA A N 1
ATOM 3588 C CA . ALA A 1 432 ? -70.097 16.103 81.828 1.00 79.69 432 ALA A CA 1
ATOM 3589 C C . ALA A 1 432 ? -69.664 17.319 80.981 1.00 79.69 432 ALA A C 1
ATOM 3591 O O . ALA A 1 432 ? -69.050 17.145 79.929 1.00 79.69 432 ALA A O 1
ATOM 3592 N N . ASP A 1 433 ? -69.874 18.540 81.492 1.00 84.00 433 ASP A N 1
ATOM 3593 C CA . ASP A 1 433 ? -69.428 19.791 80.854 1.00 84.00 433 ASP A CA 1
ATOM 3594 C C . ASP A 1 433 ? -67.892 19.847 80.641 1.00 84.00 433 ASP A C 1
ATOM 3596 O O . ASP A 1 433 ? -67.407 20.555 79.756 1.00 84.00 433 ASP A O 1
ATOM 3600 N N . GLN A 1 434 ? -67.097 19.127 81.450 1.00 84.25 434 GLN A N 1
ATOM 3601 C CA . GLN A 1 434 ? -65.637 19.032 81.284 1.00 84.25 434 GLN A CA 1
ATOM 3602 C C . GLN A 1 434 ? -65.205 17.864 80.391 1.00 84.25 434 GLN A C 1
ATOM 3604 O O . GLN A 1 434 ? -64.197 17.988 79.695 1.00 84.25 434 GLN A O 1
ATOM 3609 N N . GLU A 1 435 ? -65.952 16.760 80.375 1.00 82.75 435 GLU A N 1
ATOM 3610 C CA . GLU A 1 435 ? -65.699 15.619 79.485 1.00 82.75 435 GLU A CA 1
ATOM 3611 C C . GLU A 1 435 ? -65.947 15.993 78.012 1.00 82.75 435 GLU A C 1
ATOM 3613 O O . GLU A 1 435 ? -65.112 15.694 77.156 1.00 82.75 435 GLU A O 1
ATOM 3618 N N . GLU A 1 436 ? -67.019 16.739 77.714 1.00 83.44 436 GLU A N 1
ATOM 3619 C CA . GLU A 1 436 ? -67.287 17.268 76.365 1.00 83.44 436 GLU A CA 1
ATOM 3620 C C . GLU A 1 436 ? -66.178 18.234 75.905 1.00 83.44 436 GLU A C 1
ATOM 3622 O O . GLU A 1 436 ? -65.638 18.099 74.803 1.00 83.44 436 GLU A O 1
ATOM 3627 N N . LEU A 1 437 ? -65.753 19.153 76.782 1.00 88.69 437 LEU A N 1
ATOM 3628 C CA . LEU A 1 437 ? -64.662 20.089 76.491 1.00 88.69 437 LEU A CA 1
ATOM 3629 C C . LEU A 1 437 ? -63.322 19.371 76.247 1.00 88.69 437 LEU A C 1
ATOM 3631 O O . LEU A 1 437 ? -62.513 19.849 75.450 1.00 88.69 437 LEU A O 1
ATOM 3635 N N . LEU A 1 438 ? -63.065 18.245 76.920 1.00 89.19 438 LEU A N 1
ATOM 3636 C CA . LEU A 1 438 ? -61.851 17.450 76.725 1.00 89.19 438 LEU A CA 1
ATOM 3637 C C . LEU A 1 438 ? -61.858 16.744 75.361 1.00 89.19 438 LEU A C 1
ATOM 3639 O O . LEU A 1 438 ? -60.873 16.850 74.628 1.00 89.19 438 LEU A O 1
ATOM 3643 N N . LEU A 1 439 ? -62.985 16.139 74.974 1.00 86.75 439 LEU A N 1
ATOM 3644 C CA . LEU A 1 439 ? -63.174 15.516 73.657 1.00 86.75 439 LEU A CA 1
ATOM 3645 C C . LEU A 1 439 ? -62.976 16.514 72.501 1.00 86.75 439 LEU A C 1
ATOM 3647 O O . LEU A 1 439 ? -62.334 16.177 71.503 1.00 86.75 439 LEU A O 1
ATOM 3651 N N . GLU A 1 440 ? -63.432 17.766 72.639 1.00 86.75 440 GLU A N 1
ATOM 3652 C CA . GLU A 1 440 ? -63.116 18.821 71.661 1.00 86.75 440 GLU A CA 1
ATOM 3653 C C . GLU A 1 440 ? -61.603 19.072 71.528 1.00 86.75 440 GLU A C 1
ATOM 3655 O O . GLU A 1 440 ? -61.104 19.314 70.424 1.00 86.75 440 GLU A O 1
ATOM 3660 N N . LYS A 1 441 ? -60.848 19.051 72.639 1.00 88.50 441 LYS A N 1
ATOM 3661 C CA . LYS A 1 441 ? -59.393 19.285 72.609 1.00 88.50 441 LYS A CA 1
ATOM 3662 C C . LYS A 1 441 ? -58.627 18.103 72.039 1.00 88.50 441 LYS A C 1
ATOM 3664 O O . LYS A 1 441 ? -57.661 18.342 71.317 1.00 88.50 441 LYS A O 1
ATOM 3669 N N . GLU A 1 442 ? -59.058 16.874 72.301 1.00 88.31 442 GLU A N 1
ATOM 3670 C CA . GLU A 1 442 ? -58.467 15.675 71.700 1.00 88.31 442 GLU A CA 1
ATOM 3671 C C . GLU A 1 442 ? -58.691 15.650 70.180 1.00 88.31 442 GLU A C 1
ATOM 3673 O O . GLU A 1 442 ? -57.731 15.489 69.427 1.00 88.31 442 GLU A O 1
ATOM 3678 N N . LEU A 1 443 ? -59.907 15.952 69.706 1.00 89.31 443 LEU A N 1
ATOM 3679 C CA . LEU A 1 443 ? -60.206 16.037 68.270 1.00 89.31 443 LEU A CA 1
ATOM 3680 C C . LEU A 1 443 ? -59.358 17.107 67.552 1.00 89.31 443 LEU A C 1
ATOM 3682 O O . LEU A 1 443 ? -58.825 16.869 66.465 1.00 89.31 443 LEU A O 1
ATOM 3686 N N . VAL A 1 444 ? -59.194 18.284 68.169 1.00 89.44 444 VAL A N 1
ATOM 3687 C CA . VAL A 1 444 ? -58.324 19.351 67.642 1.00 89.44 444 VAL A CA 1
ATOM 3688 C C . VAL A 1 444 ? -56.847 18.942 67.681 1.00 89.44 444 VAL A C 1
ATOM 3690 O O . VAL A 1 444 ? -56.116 19.233 66.731 1.00 89.44 444 VAL A O 1
ATOM 3693 N N . TYR A 1 445 ? -56.398 18.255 68.735 1.00 90.62 445 TYR A N 1
ATOM 3694 C CA . TYR A 1 445 ? -55.027 17.754 68.847 1.00 90.62 445 TYR A CA 1
ATOM 3695 C C . TYR A 1 445 ? -54.705 16.744 67.742 1.00 90.62 445 TYR A C 1
ATOM 3697 O O . TYR A 1 445 ? -53.699 16.910 67.049 1.00 90.62 445 TYR A O 1
ATOM 3705 N N . ASP A 1 446 ? -55.576 15.762 67.510 1.00 91.12 446 ASP A N 1
ATOM 3706 C CA . ASP A 1 446 ? -55.405 14.761 66.455 1.00 91.12 446 ASP A CA 1
ATOM 3707 C C . ASP A 1 446 ? -55.353 15.402 65.067 1.00 91.12 446 ASP A C 1
ATOM 3709 O O . ASP A 1 446 ? -54.475 15.076 64.262 1.00 91.12 446 ASP A O 1
ATOM 3713 N N . GLN A 1 447 ? -56.231 16.368 64.781 1.00 89.00 447 GLN A N 1
ATOM 3714 C CA . GLN A 1 447 ? -56.237 17.031 63.478 1.00 89.00 447 GLN A CA 1
ATOM 3715 C C . GLN A 1 447 ? -54.998 17.922 63.264 1.00 89.00 447 GLN A C 1
ATOM 3717 O O . GLN A 1 447 ? -54.437 17.942 62.164 1.00 89.00 447 GLN A O 1
ATOM 3722 N N . VAL A 1 448 ? -54.499 18.595 64.309 1.00 88.69 448 VAL A N 1
ATOM 3723 C CA . VAL A 1 448 ? -53.215 19.323 64.269 1.00 88.69 448 VAL A CA 1
ATOM 3724 C C . VAL A 1 448 ? -52.032 18.359 64.125 1.00 88.69 448 VAL A C 1
ATOM 3726 O O . VAL A 1 448 ? -51.108 18.639 63.356 1.00 88.69 448 VAL A O 1
ATOM 3729 N N . SER A 1 449 ? -52.061 17.208 64.799 1.00 87.62 449 SER A N 1
ATOM 3730 C CA . SER A 1 449 ? -51.033 16.166 64.713 1.00 87.62 449 SER A CA 1
ATOM 3731 C C . SER A 1 449 ? -50.943 15.591 63.295 1.00 87.62 449 SER A C 1
ATOM 3733 O O . SER A 1 449 ? -49.865 15.595 62.698 1.00 87.62 449 SER A O 1
ATOM 3735 N N . GLN A 1 450 ? -52.078 15.221 62.690 1.00 90.69 450 GLN A N 1
ATOM 3736 C CA . GLN A 1 450 ? -52.145 14.748 61.302 1.00 90.69 450 GLN A CA 1
ATOM 3737 C C . GLN A 1 450 ? -51.639 15.795 60.300 1.00 90.69 450 GLN A C 1
ATOM 3739 O O . GLN A 1 450 ? -50.843 15.465 59.419 1.00 90.69 450 GLN A O 1
ATOM 3744 N N . LEU A 1 451 ? -52.046 17.063 60.433 1.00 89.06 451 LEU A N 1
ATOM 3745 C CA . LEU A 1 451 ? -51.554 18.143 59.568 1.00 89.06 451 LEU A CA 1
ATOM 3746 C C . LEU A 1 451 ? -50.041 18.354 59.727 1.00 89.06 451 LEU A C 1
ATOM 3748 O O . LEU A 1 451 ? -49.335 18.514 58.731 1.00 89.06 451 LEU A O 1
ATOM 3752 N N . THR A 1 452 ? -49.526 18.285 60.956 1.00 88.44 452 THR A N 1
ATOM 3753 C CA . THR A 1 452 ? -48.089 18.412 61.242 1.00 88.44 452 THR A CA 1
ATOM 3754 C C . THR A 1 452 ? -47.294 17.253 60.636 1.00 88.44 452 THR A C 1
ATOM 3756 O O . THR A 1 452 ? -46.264 17.494 60.008 1.00 88.44 452 THR A O 1
ATOM 3759 N N . GLN A 1 453 ? -47.793 16.016 60.736 1.00 89.56 453 GLN A N 1
ATOM 3760 C CA . GLN A 1 453 ? -47.185 14.834 60.112 1.00 89.56 453 GLN A CA 1
ATOM 3761 C C . GLN A 1 453 ? -47.212 14.896 58.576 1.00 89.56 453 GLN A C 1
ATOM 3763 O O . GLN A 1 453 ? -46.236 14.535 57.923 1.00 89.56 453 GLN A O 1
ATOM 3768 N N . GLN A 1 454 ? -48.292 15.403 57.971 1.00 87.25 454 GLN A N 1
ATOM 3769 C CA . GLN A 1 454 ? -48.352 15.601 56.517 1.00 87.25 454 GLN A CA 1
ATOM 3770 C C . GLN A 1 454 ? -47.393 16.695 56.026 1.00 87.25 454 GLN A C 1
ATOM 3772 O O . GLN A 1 454 ? -46.889 16.606 54.905 1.00 87.25 454 GLN A O 1
ATOM 3777 N N . ILE A 1 455 ? -47.151 17.732 56.832 1.00 84.75 455 ILE A N 1
ATOM 3778 C CA . ILE A 1 455 ? -46.181 18.790 56.521 1.00 84.75 455 ILE A CA 1
ATOM 3779 C C . ILE A 1 455 ? -44.748 18.274 56.697 1.00 84.75 455 ILE A C 1
ATOM 3781 O O . ILE A 1 455 ? -43.916 18.538 55.831 1.00 84.75 455 ILE A O 1
ATOM 3785 N N . SER A 1 456 ? -44.455 17.511 57.757 1.00 84.50 456 SER A N 1
ATOM 3786 C CA . SER A 1 456 ? -43.116 16.947 57.964 1.00 84.50 456 SER A CA 1
ATOM 3787 C C . SER A 1 456 ? -42.761 15.897 56.912 1.00 84.50 456 SER A C 1
ATOM 3789 O O . SER A 1 456 ? -41.672 15.980 56.358 1.00 84.50 456 SER A O 1
ATOM 3791 N N . ALA A 1 457 ? -43.680 14.996 56.540 1.00 84.62 457 ALA A N 1
ATOM 3792 C CA . ALA A 1 457 ? -43.458 14.027 55.461 1.00 84.62 457 ALA A CA 1
ATOM 3793 C C . ALA A 1 457 ? -43.080 14.721 54.138 1.00 84.62 457 ALA A C 1
ATOM 3795 O O . ALA A 1 457 ? -42.008 14.472 53.594 1.00 84.62 457 ALA A O 1
ATOM 3796 N N . LYS A 1 458 ? -43.882 15.705 53.697 1.00 83.00 458 LYS A N 1
ATOM 3797 C CA . LYS A 1 458 ? -43.589 16.513 52.496 1.00 83.00 458 LYS A CA 1
ATOM 3798 C C . LYS A 1 458 ? -42.267 17.286 52.598 1.00 83.00 458 LYS A C 1
ATOM 3800 O O . LYS A 1 458 ? -41.639 17.563 51.577 1.00 83.00 458 LYS A O 1
ATOM 3805 N N . ALA A 1 459 ? -41.852 17.660 53.809 1.00 80.75 459 ALA A N 1
ATOM 3806 C CA . ALA A 1 459 ? -40.573 18.319 54.048 1.00 80.75 459 ALA A CA 1
ATOM 3807 C C . ALA A 1 459 ? -39.383 17.344 54.018 1.00 80.75 459 ALA A C 1
ATOM 3809 O O . ALA A 1 459 ? -38.306 17.761 53.603 1.00 80.75 459 ALA A O 1
ATOM 3810 N N . GLU A 1 460 ? -39.543 16.077 54.416 1.00 80.81 460 GLU A N 1
ATOM 3811 C CA . GLU A 1 460 ? -38.516 15.041 54.227 1.00 80.81 460 GLU A CA 1
ATOM 3812 C C . GLU A 1 460 ? -38.390 14.649 52.746 1.00 80.81 460 GLU A C 1
ATOM 3814 O O . GLU A 1 460 ? -37.281 14.687 52.215 1.00 80.81 460 GLU A O 1
ATOM 3819 N N . ASP A 1 461 ? -39.506 14.394 52.050 1.00 81.56 461 ASP A N 1
ATOM 3820 C CA . ASP A 1 461 ? -39.521 14.088 50.608 1.00 81.56 461 ASP A CA 1
ATOM 3821 C C . ASP A 1 461 ? -38.779 15.180 49.806 1.00 81.56 461 ASP A C 1
ATOM 3823 O O . ASP A 1 461 ? -37.877 14.912 49.006 1.00 81.56 461 ASP A O 1
ATOM 3827 N N . GLY A 1 462 ? -39.084 16.450 50.100 1.00 79.62 462 GLY A N 1
ATOM 3828 C CA . GLY A 1 462 ? -38.442 17.606 49.472 1.00 79.62 462 GLY A CA 1
ATOM 3829 C C . GLY A 1 462 ? -36.944 17.766 49.778 1.00 79.62 462 GLY A C 1
ATOM 3830 O O . GLY A 1 462 ? -36.241 18.429 49.007 1.00 79.62 462 GLY A O 1
ATOM 3831 N N . LYS A 1 463 ? -36.410 17.168 50.855 1.00 81.25 463 LYS A N 1
ATOM 3832 C CA . LYS A 1 463 ? -34.958 17.185 51.132 1.00 81.25 463 LYS A CA 1
ATOM 3833 C C . LYS A 1 463 ? -34.192 16.292 50.173 1.00 81.25 463 LYS A C 1
ATOM 3835 O O . LYS A 1 463 ? -33.098 16.676 49.767 1.00 81.25 463 LYS A O 1
ATOM 3840 N N . GLU A 1 464 ? -34.726 15.129 49.799 1.00 83.75 464 GLU A N 1
ATOM 3841 C CA . GLU A 1 464 ? -34.022 14.250 48.864 1.00 83.75 464 GLU A CA 1
ATOM 3842 C C . GLU A 1 464 ? -33.987 14.861 47.454 1.00 83.75 464 GLU A C 1
ATOM 3844 O O . GLU A 1 464 ? -32.915 14.931 46.847 1.00 83.75 464 GLU A O 1
ATOM 3849 N N . ASP A 1 465 ? -35.100 15.428 46.980 1.00 84.25 465 ASP A N 1
ATOM 3850 C CA . ASP A 1 465 ? -35.143 16.150 45.702 1.00 84.25 465 ASP A CA 1
ATOM 3851 C C . ASP A 1 465 ? -34.209 17.370 45.682 1.00 84.25 465 ASP A C 1
ATOM 3853 O O . ASP A 1 465 ? -33.432 17.547 44.738 1.00 84.25 465 ASP A O 1
ATOM 3857 N N . THR A 1 466 ? -34.209 18.202 46.732 1.00 83.69 466 THR A N 1
ATOM 3858 C CA . THR A 1 466 ? -33.310 19.371 46.794 1.00 83.69 466 THR A CA 1
ATOM 3859 C C . THR A 1 466 ? -31.839 18.980 46.953 1.00 83.69 466 THR A C 1
ATOM 3861 O O . THR A 1 466 ? -30.976 19.611 46.336 1.00 83.69 466 THR A O 1
ATOM 3864 N N . LEU A 1 467 ? -31.527 17.903 47.680 1.00 85.88 467 LEU A N 1
ATOM 3865 C CA . LEU A 1 467 ? -30.180 17.334 47.758 1.00 85.88 467 LEU A CA 1
ATOM 3866 C C . LEU A 1 467 ? -29.720 16.783 46.400 1.00 85.88 467 LEU A C 1
ATOM 3868 O O . LEU A 1 467 ? -28.575 17.002 45.998 1.00 85.88 467 LEU A O 1
ATOM 3872 N N . ASN A 1 468 ? -30.592 16.088 45.672 1.00 87.19 468 ASN A N 1
ATOM 3873 C CA . ASN A 1 468 ? -30.280 15.536 44.356 1.00 87.19 468 ASN A CA 1
ATOM 3874 C C . ASN A 1 468 ? -30.138 16.639 43.294 1.00 87.19 468 ASN A C 1
ATOM 3876 O O . ASN A 1 468 ? -29.216 16.581 42.476 1.00 87.19 468 ASN A O 1
ATOM 3880 N N . LEU A 1 469 ? -30.938 17.707 43.372 1.00 88.69 469 LEU A N 1
ATOM 3881 C CA . LEU A 1 469 ? -30.740 18.924 42.584 1.00 88.69 469 LEU A CA 1
ATOM 3882 C C . LEU A 1 469 ? -29.396 19.596 42.913 1.00 88.69 469 LEU A C 1
ATOM 3884 O O . LEU A 1 469 ? -28.649 19.931 41.995 1.00 88.69 469 LEU A O 1
ATOM 3888 N N . ALA A 1 470 ? -29.037 19.737 44.193 1.00 88.62 470 ALA A N 1
ATOM 3889 C CA . ALA A 1 470 ? -27.767 20.333 44.615 1.00 88.62 470 ALA A CA 1
ATOM 3890 C C . ALA A 1 470 ? -26.543 19.519 44.149 1.00 88.62 470 ALA A C 1
ATOM 3892 O O . ALA A 1 470 ? -25.579 20.097 43.641 1.00 88.62 470 ALA A O 1
ATOM 3893 N N . LYS A 1 471 ? -26.593 18.178 44.238 1.00 91.50 471 LYS A N 1
ATOM 3894 C CA . LYS A 1 471 ? -25.581 17.280 43.644 1.00 91.50 471 LYS A CA 1
ATOM 3895 C C . LYS A 1 471 ? -25.438 17.542 42.141 1.00 91.50 471 LYS A C 1
ATOM 3897 O O . LYS A 1 471 ? -24.329 17.776 41.669 1.00 91.50 471 LYS A O 1
ATOM 3902 N N . LYS A 1 472 ? -26.557 17.577 41.408 1.00 91.75 472 LYS A N 1
ATOM 3903 C CA . LYS A 1 472 ? -26.589 17.774 39.949 1.00 91.75 472 LYS A CA 1
ATOM 3904 C C . LYS A 1 472 ? -26.084 19.159 39.525 1.00 91.75 472 LYS A C 1
ATOM 3906 O O . LYS A 1 472 ? -25.372 19.270 38.532 1.00 91.75 472 LYS A O 1
ATOM 3911 N N . VAL A 1 473 ? -26.380 20.208 40.296 1.00 92.12 473 VAL A N 1
ATOM 3912 C CA . VAL A 1 473 ? -25.830 21.560 40.091 1.00 92.12 473 VAL A CA 1
ATOM 3913 C C . VAL A 1 473 ? -24.317 21.584 40.328 1.00 92.12 473 VAL A C 1
ATOM 3915 O O . VAL A 1 473 ? -23.589 22.147 39.512 1.00 92.12 473 VAL A O 1
ATOM 3918 N N . ASN A 1 474 ? -23.818 20.943 41.389 1.00 92.25 474 ASN A N 1
ATOM 3919 C CA . ASN A 1 474 ? -22.377 20.844 41.651 1.00 92.25 474 ASN A CA 1
ATOM 3920 C C . ASN A 1 474 ? -21.640 20.040 40.567 1.00 92.25 474 ASN A C 1
ATOM 3922 O O . ASN A 1 474 ? -20.549 20.428 40.145 1.00 92.25 474 ASN A O 1
ATOM 3926 N N . GLU A 1 475 ? -22.243 18.959 40.073 1.00 93.00 475 GLU A N 1
ATOM 3927 C CA . GLU A 1 475 ? -21.699 18.161 38.974 1.00 93.00 475 GLU A CA 1
ATOM 3928 C C . GLU A 1 475 ? -21.641 18.967 37.667 1.00 93.00 475 GLU A C 1
ATOM 3930 O O . GLU A 1 475 ? -20.583 19.032 37.039 1.00 93.00 475 GLU A O 1
ATOM 3935 N N . LEU A 1 476 ? -22.717 19.680 37.310 1.00 92.69 476 LEU A N 1
ATOM 3936 C CA . LEU A 1 476 ? -22.734 20.596 36.164 1.00 92.69 476 LEU A CA 1
ATOM 3937 C C . LEU A 1 476 ? -21.706 21.731 36.310 1.00 92.69 476 LEU A C 1
ATOM 3939 O O . LEU A 1 476 ? -21.037 22.069 35.336 1.00 92.69 476 LEU A O 1
ATOM 3943 N N . GLN A 1 477 ? -21.506 22.286 37.512 1.00 92.50 477 GLN A N 1
ATOM 3944 C CA . GLN A 1 477 ? -20.437 23.263 37.766 1.00 92.50 477 GLN A CA 1
ATOM 3945 C C . GLN A 1 477 ? -19.036 22.658 37.608 1.00 92.50 477 GLN A C 1
ATOM 3947 O O . GLN A 1 477 ? -18.125 23.355 37.160 1.00 92.50 477 GLN A O 1
ATOM 3952 N N . SER A 1 478 ? -18.840 21.390 37.976 1.00 93.25 478 SER A N 1
ATOM 3953 C CA . SER A 1 478 ? -17.568 20.685 37.779 1.00 93.25 478 SER A CA 1
ATOM 3954 C C . SER A 1 478 ? -17.289 20.466 36.289 1.00 93.25 478 SER A C 1
ATOM 3956 O O . SER A 1 478 ? -16.246 20.882 35.782 1.00 93.25 478 SER A O 1
ATOM 3958 N N . GLN A 1 479 ? -18.278 19.942 35.556 1.00 93.56 479 GLN A N 1
ATOM 3959 C CA . GLN A 1 479 ? -18.220 19.779 34.102 1.00 93.56 479 GLN A CA 1
ATOM 3960 C C . GLN A 1 479 ? -17.955 21.120 33.398 1.00 93.56 479 GLN A C 1
ATOM 3962 O O . GLN A 1 479 ? -17.080 21.182 32.537 1.00 93.56 479 GLN A O 1
ATOM 3967 N N . LEU A 1 480 ? -18.620 22.206 33.813 1.00 92.44 480 LEU A N 1
ATOM 3968 C CA . LEU A 1 480 ? -18.414 23.553 33.270 1.00 92.44 480 LEU A CA 1
ATOM 3969 C C . LEU A 1 480 ? -16.994 24.086 33.529 1.00 92.44 480 LEU A C 1
ATOM 3971 O O . LEU A 1 480 ? -16.400 24.718 32.651 1.00 92.44 480 LEU A O 1
ATOM 3975 N N . LYS A 1 481 ? -16.418 23.825 34.710 1.00 94.12 481 LYS A N 1
ATOM 3976 C CA . LYS A 1 481 ? -15.022 24.185 35.024 1.00 94.12 481 LYS A CA 1
ATOM 3977 C C . LYS A 1 481 ? -14.041 23.410 34.142 1.00 94.12 481 LYS A C 1
ATOM 3979 O O . LYS A 1 481 ? -13.101 24.009 33.620 1.00 94.12 481 LYS A O 1
ATOM 3984 N N . ASP A 1 482 ? -14.283 22.124 33.898 1.00 93.38 482 ASP A N 1
ATOM 3985 C CA . ASP A 1 482 ? -13.437 21.313 33.018 1.00 93.38 482 ASP A CA 1
ATOM 3986 C C . ASP A 1 482 ? -13.597 21.653 31.530 1.00 93.38 482 ASP A C 1
ATOM 3988 O O . ASP A 1 482 ? -12.596 21.683 30.811 1.00 93.38 482 ASP A O 1
ATOM 3992 N N . THR A 1 483 ? -14.800 21.975 31.042 1.00 92.06 483 THR A N 1
ATOM 3993 C CA . THR A 1 483 ? -14.967 22.497 29.673 1.00 92.06 483 THR A CA 1
ATOM 3994 C C . THR A 1 483 ? -14.322 23.869 29.523 1.00 92.06 483 THR A C 1
ATOM 3996 O O . THR A 1 483 ? -13.684 24.116 28.506 1.00 92.06 483 THR A O 1
ATOM 3999 N N . THR A 1 484 ? -14.393 24.731 30.544 1.00 93.38 484 THR A N 1
ATOM 4000 C CA . THR A 1 484 ? -13.702 26.033 30.548 1.00 93.38 484 THR A CA 1
ATOM 4001 C C . THR A 1 484 ? -12.182 25.855 30.533 1.00 93.38 484 THR A C 1
ATOM 4003 O O . THR A 1 484 ? -11.500 26.514 29.755 1.00 93.38 484 THR A O 1
ATOM 4006 N N . ARG A 1 485 ? -11.631 24.913 31.312 1.00 92.88 485 ARG A N 1
ATOM 4007 C CA . ARG A 1 485 ? -10.196 24.579 31.291 1.00 92.88 485 ARG A CA 1
ATOM 4008 C C . ARG A 1 485 ? -9.751 24.044 29.922 1.00 92.88 485 ARG A C 1
ATOM 4010 O O . ARG A 1 485 ? -8.716 24.467 29.411 1.00 92.88 485 ARG A O 1
ATOM 4017 N N . LYS A 1 486 ? -10.542 23.160 29.299 1.00 93.12 486 LYS A N 1
ATOM 4018 C CA . LYS A 1 486 ? -10.293 22.656 27.933 1.00 93.12 486 LYS A CA 1
ATOM 4019 C C . LYS A 1 486 ? -10.378 23.773 26.887 1.00 93.12 486 LYS A C 1
ATOM 4021 O O . LYS A 1 486 ? -9.529 23.831 26.003 1.00 93.12 486 LYS A O 1
ATOM 4026 N N . LEU A 1 487 ? -11.350 24.679 27.012 1.00 93.69 487 LEU A N 1
ATOM 4027 C CA . LEU A 1 487 ? -11.488 25.850 26.146 1.00 93.69 487 LEU A CA 1
ATOM 4028 C C . LEU A 1 487 ? -10.277 26.779 26.278 1.00 93.69 487 LEU A C 1
ATOM 4030 O O . LEU A 1 487 ? -9.705 27.142 25.261 1.00 93.69 487 LEU A O 1
ATOM 4034 N N . MET A 1 488 ? -9.828 27.089 27.499 1.00 92.25 488 MET A N 1
ATOM 4035 C CA . MET A 1 488 ? -8.620 27.893 27.727 1.00 92.25 488 MET A CA 1
ATOM 4036 C C . MET A 1 488 ? -7.371 27.250 27.108 1.00 92.25 488 MET A C 1
ATOM 4038 O O . MET A 1 488 ? -6.586 27.959 26.487 1.00 92.25 488 MET A O 1
ATOM 4042 N N . SER A 1 489 ? -7.227 25.919 27.178 1.00 92.75 489 SER A N 1
ATOM 4043 C CA . SER A 1 489 ? -6.157 25.195 26.468 1.00 92.75 489 SER A CA 1
ATOM 4044 C C . SER A 1 489 ? -6.240 25.387 24.950 1.00 92.75 489 SER A C 1
ATOM 4046 O O . SER A 1 489 ? -5.229 25.653 24.308 1.00 92.75 489 SER A O 1
ATOM 4048 N N . LYS A 1 490 ? -7.438 25.290 24.354 1.00 93.25 490 LYS A N 1
ATOM 4049 C CA . LYS A 1 490 ? -7.611 25.498 22.905 1.00 93.25 490 LYS A CA 1
ATOM 4050 C C . LYS A 1 490 ? -7.452 26.956 22.483 1.00 93.25 490 LYS A C 1
ATOM 4052 O O . LYS A 1 490 ? -6.904 27.203 21.416 1.00 93.25 490 LYS A O 1
ATOM 4057 N N . VAL A 1 491 ? -7.835 27.911 23.326 1.00 94.62 491 VAL A N 1
ATOM 4058 C CA . VAL A 1 491 ? -7.534 29.332 23.115 1.00 94.62 491 VAL A CA 1
ATOM 4059 C C . VAL A 1 491 ? -6.022 29.563 23.155 1.00 94.62 491 VAL A C 1
ATOM 4061 O O . VAL A 1 491 ? -5.508 30.210 22.251 1.00 94.62 491 VAL A O 1
ATOM 4064 N N . SER A 1 492 ? -5.283 28.989 24.115 1.00 90.75 492 SER A N 1
ATOM 4065 C CA . SER A 1 492 ? -3.826 29.166 24.174 1.00 90.75 492 SER A CA 1
ATOM 4066 C C . SER A 1 492 ? -3.088 28.474 23.023 1.00 90.75 492 SER A C 1
ATOM 4068 O O . SER A 1 492 ? -2.147 29.054 22.490 1.00 90.75 492 SER A O 1
ATOM 4070 N N . GLU A 1 493 ? -3.528 27.286 22.589 1.00 94.12 493 GLU A N 1
ATOM 4071 C CA . GLU A 1 493 ? -3.035 26.644 21.357 1.00 94.12 493 GLU A CA 1
ATOM 4072 C C . GLU A 1 493 ? -3.230 27.566 20.142 1.00 94.12 493 GLU A C 1
ATOM 4074 O O . GLU A 1 493 ? -2.258 27.901 19.464 1.00 94.12 493 GLU A O 1
ATOM 4079 N N . VAL A 1 494 ? -4.455 28.063 19.923 1.00 94.50 494 VAL A N 1
ATOM 4080 C CA . VAL A 1 494 ? -4.775 28.980 18.816 1.00 94.50 494 VAL A CA 1
ATOM 4081 C C . VAL A 1 494 ? -3.981 30.286 18.911 1.00 94.50 494 VAL A C 1
ATOM 4083 O O . VAL A 1 494 ? -3.499 30.766 17.890 1.00 94.50 494 VAL A O 1
ATOM 4086 N N . SER A 1 495 ? -3.772 30.852 20.103 1.00 94.12 495 SER A N 1
ATOM 4087 C CA . SER A 1 495 ? -2.940 32.051 20.275 1.00 94.12 495 SER A CA 1
ATOM 4088 C C . SER A 1 495 ? -1.459 31.800 19.968 1.00 94.12 495 SER A C 1
ATOM 4090 O O . SER A 1 495 ? -0.810 32.675 19.395 1.00 94.12 495 SER A O 1
ATOM 4092 N N . MET A 1 496 ? -0.913 30.618 20.283 1.00 94.38 496 MET A N 1
ATOM 4093 C CA . MET A 1 496 ? 0.457 30.264 19.886 1.00 94.38 496 MET A CA 1
ATOM 4094 C C . MET A 1 496 ? 0.578 30.020 18.376 1.00 94.38 496 MET A C 1
ATOM 4096 O O . MET A 1 496 ? 1.563 30.443 17.770 1.00 94.38 496 MET A O 1
ATOM 4100 N N . GLU A 1 497 ? -0.422 29.398 17.745 1.00 92.50 497 GLU A N 1
ATOM 4101 C CA . GLU A 1 497 ? -0.462 29.250 16.286 1.00 92.50 497 GLU A CA 1
ATOM 4102 C C . GLU A 1 497 ? -0.613 30.604 15.580 1.00 92.50 497 GLU A C 1
ATOM 4104 O O . GLU A 1 497 ? 0.117 30.872 14.629 1.00 92.50 497 GLU A O 1
ATOM 4109 N N . GLN A 1 498 ? -1.469 31.500 16.079 1.00 92.56 498 GLN A N 1
ATOM 4110 C CA . GLN A 1 498 ? -1.605 32.874 15.582 1.00 92.56 498 GLN A CA 1
ATOM 4111 C C . GLN A 1 498 ? -0.294 33.658 15.709 1.00 92.56 498 GLN A C 1
ATOM 4113 O O . GLN A 1 498 ? 0.134 34.279 14.738 1.00 92.56 498 GLN A O 1
ATOM 4118 N N . ALA A 1 499 ? 0.385 33.587 16.859 1.00 94.94 499 ALA A N 1
ATOM 4119 C CA . ALA A 1 499 ? 1.693 34.214 17.041 1.00 94.94 499 ALA A CA 1
ATOM 4120 C C . ALA A 1 499 ? 2.726 33.673 16.035 1.00 94.94 499 ALA A C 1
ATOM 4122 O O . ALA A 1 499 ? 3.427 34.454 15.394 1.00 94.94 499 ALA A O 1
ATOM 4123 N N . LYS A 1 500 ? 2.762 32.350 15.823 1.00 94.06 500 LYS A N 1
ATOM 4124 C CA . LYS A 1 500 ? 3.640 31.703 14.836 1.00 94.06 500 LYS A CA 1
ATOM 4125 C C . LYS A 1 500 ? 3.297 32.082 13.389 1.00 94.06 500 LYS A C 1
ATOM 4127 O O . LYS A 1 500 ? 4.199 32.234 12.569 1.00 94.06 500 LYS A O 1
ATOM 4132 N N . VAL A 1 501 ? 2.016 32.251 13.058 1.00 95.06 501 VAL A N 1
ATOM 4133 C CA . VAL A 1 501 ? 1.585 32.761 11.746 1.00 95.06 501 VAL A CA 1
ATOM 4134 C C . VAL A 1 501 ? 2.053 34.202 11.554 1.00 95.06 501 VAL A C 1
ATOM 4136 O O . VAL A 1 501 ? 2.569 34.517 10.487 1.00 95.06 501 VAL A O 1
ATOM 4139 N N . ILE A 1 502 ? 1.957 35.056 12.578 1.00 95.38 502 ILE A N 1
ATOM 4140 C CA . ILE A 1 502 ? 2.436 36.445 12.519 1.00 95.38 502 ILE A CA 1
ATOM 4141 C C . ILE A 1 502 ? 3.960 36.499 12.329 1.00 95.38 502 ILE A C 1
ATOM 4143 O O . ILE A 1 502 ? 4.426 37.232 11.457 1.00 95.38 502 ILE A O 1
ATOM 4147 N N . THR A 1 503 ? 4.747 35.697 13.060 1.00 94.75 503 THR A N 1
ATOM 4148 C CA . THR A 1 503 ? 6.211 35.669 12.866 1.00 94.75 503 THR A CA 1
ATOM 4149 C C . THR A 1 503 ? 6.598 35.140 11.486 1.00 94.75 503 THR A C 1
ATOM 4151 O O . THR A 1 503 ? 7.466 35.721 10.845 1.00 94.75 503 THR A O 1
ATOM 4154 N N . LEU A 1 504 ? 5.924 34.100 10.980 1.00 93.75 504 LEU A N 1
ATOM 4155 C CA . LEU A 1 504 ? 6.174 33.581 9.630 1.00 93.75 504 LEU A CA 1
ATOM 4156 C C . LEU A 1 504 ? 5.745 34.567 8.531 1.00 93.75 504 LEU A C 1
ATOM 4158 O O . LEU A 1 504 ? 6.423 34.674 7.515 1.00 93.75 504 LEU A O 1
ATOM 4162 N N . GLN A 1 505 ? 4.660 35.321 8.727 1.00 94.38 505 GLN A N 1
ATOM 4163 C CA . GLN A 1 505 ? 4.262 36.401 7.816 1.00 94.38 505 GLN A CA 1
ATOM 4164 C C . GLN A 1 505 ? 5.267 37.558 7.817 1.00 94.38 505 GLN A C 1
ATOM 4166 O O . GLN A 1 505 ? 5.473 38.170 6.770 1.00 94.38 505 GLN A O 1
ATOM 4171 N N . GLN A 1 506 ? 5.900 37.853 8.956 1.00 95.25 506 GLN A N 1
ATOM 4172 C CA . GLN A 1 506 ? 6.983 38.832 9.011 1.00 95.25 506 GLN A CA 1
ATOM 4173 C C . GLN A 1 506 ? 8.236 38.298 8.303 1.00 95.25 506 GLN A C 1
ATOM 4175 O O . GLN A 1 506 ? 8.727 38.961 7.400 1.00 95.25 506 GLN A O 1
ATOM 4180 N N . GLU A 1 507 ? 8.665 37.063 8.587 1.00 95.25 507 GLU A N 1
ATOM 4181 C CA . GLU A 1 507 ? 9.781 36.417 7.878 1.00 95.25 507 GLU A CA 1
ATOM 4182 C C . GLU A 1 507 ? 9.595 36.384 6.353 1.00 95.25 507 GLU A C 1
ATOM 4184 O O . GLU A 1 507 ? 10.572 36.511 5.618 1.00 95.25 507 GLU A O 1
ATOM 4189 N N . VAL A 1 508 ? 8.367 36.168 5.867 1.00 94.94 508 VAL A N 1
ATOM 4190 C CA . VAL A 1 508 ? 8.054 36.215 4.431 1.00 94.94 508 VAL A CA 1
ATOM 4191 C C . VAL A 1 508 ? 8.238 37.633 3.896 1.00 94.94 508 VAL A C 1
ATOM 4193 O O . VAL A 1 508 ? 8.997 37.801 2.948 1.00 94.94 508 VAL A O 1
ATOM 4196 N N . LYS A 1 509 ? 7.661 38.654 4.545 1.00 94.56 509 LYS A N 1
ATOM 4197 C CA . LYS A 1 509 ? 7.830 40.063 4.145 1.00 94.56 509 LYS A CA 1
ATOM 4198 C C . LYS A 1 509 ? 9.284 40.524 4.177 1.00 94.56 509 LYS A C 1
ATOM 4200 O O . LYS A 1 509 ? 9.700 41.263 3.291 1.00 94.56 509 LYS A O 1
ATOM 4205 N N . ASP A 1 510 ? 10.055 40.100 5.173 1.00 94.69 510 ASP A N 1
ATOM 4206 C CA . ASP A 1 510 ? 11.472 40.447 5.299 1.00 94.69 510 ASP A CA 1
ATOM 4207 C C . ASP A 1 510 ? 12.283 39.815 4.154 1.00 94.69 510 ASP A C 1
ATOM 4209 O O . ASP A 1 510 ? 13.150 40.463 3.567 1.00 94.69 510 ASP A O 1
ATOM 4213 N N . LYS A 1 511 ? 11.959 38.570 3.770 1.00 92.38 511 LYS A N 1
ATOM 4214 C CA . LYS A 1 511 ? 12.576 37.872 2.628 1.00 92.38 511 LYS A CA 1
ATOM 4215 C C . LYS A 1 511 ? 12.120 38.438 1.280 1.00 92.38 511 LYS A C 1
ATOM 4217 O O . LYS A 1 511 ? 12.941 38.527 0.375 1.00 92.38 511 LYS A O 1
ATOM 4222 N N . GLU A 1 512 ? 10.865 38.861 1.147 1.00 93.31 512 GLU A N 1
ATOM 4223 C CA . GLU A 1 512 ? 10.346 39.582 -0.025 1.00 93.31 512 GLU A CA 1
ATOM 4224 C C . GLU A 1 512 ? 11.061 40.933 -0.187 1.00 93.31 512 GLU A C 1
ATOM 4226 O O . GLU A 1 512 ? 11.647 41.189 -1.233 1.00 93.31 512 GLU A O 1
ATOM 4231 N N . GLN A 1 513 ? 11.148 41.747 0.870 1.00 92.38 513 GLN A N 1
ATOM 4232 C CA . GLN A 1 513 ? 11.886 43.019 0.852 1.00 92.38 513 GLN A CA 1
ATOM 4233 C C . GLN A 1 513 ? 13.383 42.832 0.571 1.00 92.38 513 GLN A C 1
ATOM 4235 O O . GLN A 1 513 ? 13.985 43.645 -0.138 1.00 92.38 513 GLN A O 1
ATOM 4240 N N . HIS A 1 514 ? 13.990 41.763 1.093 1.00 89.94 514 HIS A N 1
ATOM 4241 C CA . HIS A 1 514 ? 15.363 41.388 0.765 1.00 89.94 514 HIS A CA 1
ATOM 4242 C C . HIS A 1 514 ? 15.494 41.017 -0.720 1.00 89.94 514 HIS A C 1
ATOM 4244 O O . HIS A 1 514 ? 16.382 41.535 -1.389 1.00 89.94 514 HIS A O 1
ATOM 4250 N N . LEU A 1 515 ? 14.594 40.194 -1.273 1.00 89.50 515 LEU A N 1
ATOM 4251 C CA . LEU A 1 515 ? 14.586 39.831 -2.696 1.00 89.50 515 LEU A CA 1
ATOM 4252 C C . LEU A 1 515 ? 14.364 41.044 -3.610 1.00 89.50 515 LEU A C 1
ATOM 4254 O O . LEU A 1 515 ? 15.127 41.209 -4.558 1.00 89.50 515 LEU A O 1
ATOM 4258 N N . ASP A 1 516 ? 13.420 41.933 -3.300 1.00 90.12 516 ASP A N 1
ATOM 4259 C CA . ASP A 1 516 ? 13.211 43.192 -4.029 1.00 90.12 516 ASP A CA 1
ATOM 4260 C C . ASP A 1 516 ? 14.460 44.084 -3.990 1.00 90.12 516 ASP A C 1
ATOM 4262 O O . ASP A 1 516 ? 14.729 44.845 -4.921 1.00 90.12 516 ASP A O 1
ATOM 4266 N N . SER A 1 517 ? 15.217 44.041 -2.891 1.00 88.00 517 SER A N 1
ATOM 4267 C CA . SER A 1 517 ? 16.472 44.789 -2.739 1.00 88.00 517 SER A CA 1
ATOM 4268 C C . SER A 1 517 ? 17.613 44.135 -3.526 1.00 88.00 517 SER A C 1
ATOM 4270 O O . SER A 1 517 ? 18.391 44.840 -4.168 1.00 88.00 517 SER A O 1
ATOM 4272 N N . CYS A 1 518 ? 17.673 42.800 -3.560 1.00 88.12 518 CYS A N 1
ATOM 4273 C CA . CYS A 1 518 ? 18.585 42.041 -4.415 1.00 88.12 518 CYS A CA 1
ATOM 4274 C C . CYS A 1 518 ? 18.320 42.281 -5.904 1.00 88.12 518 CYS A C 1
ATOM 4276 O O . CYS A 1 518 ? 19.267 42.458 -6.668 1.00 88.12 518 CYS A O 1
ATOM 4278 N N . GLN A 1 519 ? 17.047 42.305 -6.311 1.00 86.31 519 GLN A N 1
ATOM 4279 C CA . GLN A 1 519 ? 16.633 42.596 -7.683 1.00 86.31 519 GLN A CA 1
ATOM 4280 C C . GLN A 1 519 ? 17.033 44.019 -8.071 1.00 86.31 519 GLN A C 1
ATOM 4282 O O . GLN A 1 519 ? 17.762 44.182 -9.042 1.00 86.31 519 GLN A O 1
ATOM 4287 N N . ARG A 1 520 ? 16.703 45.030 -7.255 1.00 87.12 520 ARG A N 1
ATOM 4288 C CA . ARG A 1 520 ? 17.114 46.423 -7.509 1.00 87.12 520 ARG A CA 1
ATOM 4289 C C . ARG A 1 520 ? 18.635 46.619 -7.540 1.00 87.12 520 ARG A C 1
ATOM 4291 O O . ARG A 1 520 ? 19.115 47.416 -8.340 1.00 87.12 520 ARG A O 1
ATOM 4298 N N . ARG A 1 521 ? 19.413 45.889 -6.726 1.00 85.88 521 ARG A N 1
ATOM 4299 C CA . ARG A 1 521 ? 20.890 45.880 -6.828 1.00 85.88 521 ARG A CA 1
ATOM 4300 C C . ARG A 1 521 ? 21.358 45.267 -8.154 1.00 85.88 521 ARG A C 1
ATOM 4302 O O . ARG A 1 521 ? 22.201 45.861 -8.818 1.00 85.88 521 ARG A O 1
ATOM 4309 N N . LEU A 1 522 ? 20.780 44.141 -8.574 1.00 84.06 522 LEU A N 1
ATOM 4310 C CA . LEU A 1 522 ? 21.115 43.473 -9.838 1.00 84.06 522 LEU A CA 1
ATOM 4311 C C . LEU A 1 522 ? 20.708 44.294 -11.079 1.00 84.06 522 LEU A C 1
ATOM 4313 O O . LEU A 1 522 ? 21.477 44.369 -12.033 1.00 84.06 522 LEU A O 1
ATOM 4317 N N . GLU A 1 523 ? 19.560 44.974 -11.051 1.00 86.88 523 GLU A N 1
ATOM 4318 C CA . GLU A 1 523 ? 19.135 45.944 -12.077 1.00 86.88 523 GLU A CA 1
ATOM 4319 C C . GLU A 1 523 ? 20.109 47.128 -12.200 1.00 86.88 523 GLU A C 1
ATOM 4321 O O . GLU A 1 523 ? 20.323 47.651 -13.291 1.00 86.88 523 GLU A O 1
ATOM 4326 N N . GLN A 1 524 ? 20.744 47.522 -11.092 1.00 85.00 524 GLN A N 1
ATOM 4327 C CA . GLN A 1 524 ? 21.800 48.541 -11.044 1.00 85.00 524 GLN A CA 1
ATOM 4328 C C . GLN A 1 524 ? 23.193 47.992 -11.416 1.00 85.00 524 GLN A C 1
ATOM 4330 O O . GLN A 1 524 ? 24.180 48.721 -11.332 1.00 85.00 524 GLN A O 1
ATOM 4335 N N . GLY A 1 525 ? 23.299 46.719 -11.820 1.00 79.88 525 GLY A N 1
ATOM 4336 C CA . GLY A 1 525 ? 24.566 46.061 -12.159 1.00 79.88 525 GLY A CA 1
ATOM 4337 C C . GLY A 1 525 ? 25.447 45.710 -10.953 1.00 79.88 525 GLY A C 1
ATOM 4338 O O . GLY A 1 525 ? 26.600 45.321 -11.133 1.00 79.88 525 GLY A O 1
ATOM 4339 N N . LEU A 1 526 ? 24.926 45.838 -9.730 1.00 80.94 526 LEU A N 1
ATOM 4340 C CA . LEU A 1 526 ? 25.614 45.479 -8.493 1.00 80.94 526 LEU A CA 1
ATOM 4341 C C . LEU A 1 526 ? 25.341 44.018 -8.108 1.00 80.94 526 LEU A C 1
ATOM 4343 O O . LEU A 1 526 ? 24.371 43.386 -8.527 1.00 80.94 526 LEU A O 1
ATOM 4347 N N . THR A 1 527 ? 26.197 43.480 -7.245 1.00 79.50 527 THR A N 1
ATOM 4348 C CA . THR A 1 527 ? 26.015 42.165 -6.618 1.00 79.50 527 THR A CA 1
ATOM 4349 C C . THR A 1 527 ? 24.672 42.087 -5.870 1.00 79.50 527 THR A C 1
ATOM 4351 O O . THR A 1 527 ? 24.354 43.010 -5.113 1.00 79.50 527 THR A O 1
ATOM 4354 N N . PRO A 1 528 ? 23.887 40.995 -6.006 1.00 80.56 528 PRO A N 1
ATOM 4355 C CA . PRO A 1 528 ? 22.558 40.901 -5.391 1.00 80.56 528 PRO A CA 1
ATOM 4356 C C . PRO A 1 528 ? 22.551 41.018 -3.861 1.00 80.56 528 PRO A C 1
ATOM 4358 O O . PRO A 1 528 ? 21.635 41.600 -3.294 1.00 80.56 528 PRO A O 1
ATOM 4361 N N . SER A 1 529 ? 23.566 40.482 -3.181 1.00 82.12 529 SER A N 1
ATOM 4362 C CA . SER A 1 529 ? 23.710 40.550 -1.722 1.00 82.12 529 SER A CA 1
ATOM 4363 C C . SER A 1 529 ? 25.130 40.964 -1.350 1.00 82.12 529 SER A C 1
ATOM 4365 O O . SER A 1 529 ? 26.090 40.614 -2.039 1.00 82.12 529 SER A O 1
ATOM 4367 N N . GLU A 1 530 ? 25.262 41.676 -0.235 1.00 79.62 530 GLU A N 1
ATOM 4368 C CA . GLU A 1 530 ? 26.547 42.073 0.338 1.00 79.62 530 GLU A CA 1
ATOM 4369 C C . GLU A 1 530 ? 27.376 40.855 0.789 1.00 79.62 530 GLU A C 1
ATOM 4371 O O . GLU A 1 530 ? 28.595 40.853 0.649 1.00 79.62 530 GLU A O 1
ATOM 4376 N N . GLU A 1 531 ? 26.739 39.758 1.214 1.00 81.62 531 GLU A N 1
ATOM 4377 C CA . GLU A 1 531 ? 27.443 38.500 1.510 1.00 81.62 531 GLU A CA 1
ATOM 4378 C C . GLU A 1 531 ? 28.090 37.900 0.252 1.00 81.62 531 GLU A C 1
ATOM 4380 O O . GLU A 1 531 ? 29.233 37.436 0.294 1.00 81.62 531 GLU A O 1
ATOM 4385 N N . MET A 1 532 ? 27.377 37.955 -0.881 1.00 79.12 532 MET A N 1
ATOM 4386 C CA . MET A 1 532 ? 27.883 37.526 -2.190 1.00 79.12 532 MET A CA 1
ATOM 4387 C C . MET A 1 532 ? 28.982 38.464 -2.695 1.00 79.12 532 MET A C 1
ATOM 4389 O O . MET A 1 532 ? 29.956 38.006 -3.285 1.00 79.12 532 MET A O 1
ATOM 4393 N N . GLU A 1 533 ? 28.871 39.764 -2.418 1.00 80.88 533 GLU A N 1
ATOM 4394 C CA . GLU A 1 533 ? 29.918 40.746 -2.701 1.00 80.88 533 GLU A CA 1
ATOM 4395 C C . GLU A 1 533 ? 31.195 40.446 -1.913 1.00 80.88 533 GLU A C 1
ATOM 4397 O O . GLU A 1 533 ? 32.271 40.323 -2.494 1.00 80.88 533 GLU A O 1
ATOM 4402 N N . GLN A 1 534 ? 31.080 40.225 -0.603 1.00 83.25 534 GLN A N 1
ATOM 4403 C CA . GLN A 1 534 ? 32.202 39.846 0.252 1.00 83.25 534 GLN A CA 1
ATOM 4404 C C . GLN A 1 534 ? 32.785 38.475 -0.126 1.00 83.25 534 GLN A C 1
ATOM 4406 O O . GLN A 1 534 ? 33.981 38.253 0.067 1.00 83.25 534 GLN A O 1
ATOM 4411 N N . ALA A 1 535 ? 31.972 37.538 -0.626 1.00 82.44 535 ALA A N 1
ATOM 4412 C CA . ALA A 1 535 ? 32.435 36.244 -1.128 1.00 82.44 535 ALA A CA 1
ATOM 4413 C C . ALA A 1 535 ? 33.199 36.390 -2.454 1.00 82.44 535 ALA A C 1
ATOM 4415 O O . ALA A 1 535 ? 34.286 35.831 -2.591 1.00 82.44 535 ALA A O 1
ATOM 4416 N N . TRP A 1 536 ? 32.698 37.204 -3.387 1.00 80.69 536 TRP A N 1
ATOM 4417 C CA . TRP A 1 536 ? 33.382 37.526 -4.640 1.00 80.69 536 TRP A CA 1
ATOM 4418 C C . TRP A 1 536 ? 34.695 38.285 -4.397 1.00 80.69 536 TRP A C 1
ATOM 4420 O O . TRP A 1 536 ? 35.733 37.895 -4.920 1.00 80.69 536 TRP A O 1
ATOM 4430 N N . GLN A 1 537 ? 34.700 39.285 -3.509 1.00 83.00 537 GLN A N 1
ATOM 4431 C CA . GLN A 1 537 ? 35.922 39.980 -3.090 1.00 83.00 537 GLN A CA 1
ATOM 4432 C C . GLN A 1 537 ? 36.938 39.039 -2.415 1.00 83.00 537 GLN A C 1
ATOM 4434 O O . GLN A 1 537 ? 38.142 39.268 -2.524 1.00 83.00 537 GLN A O 1
ATOM 4439 N N . ARG A 1 538 ? 36.486 37.992 -1.707 1.00 83.81 538 ARG A N 1
ATOM 4440 C CA . ARG A 1 538 ? 37.363 36.942 -1.153 1.00 83.81 538 ARG A CA 1
ATOM 4441 C C . ARG A 1 538 ? 37.930 36.038 -2.249 1.00 83.81 538 ARG A C 1
ATOM 4443 O O . ARG A 1 538 ? 39.123 35.761 -2.212 1.00 83.81 538 ARG A O 1
ATOM 4450 N N . ALA A 1 539 ? 37.116 35.633 -3.224 1.00 83.19 539 ALA A N 1
ATOM 4451 C CA . ALA A 1 539 ? 37.565 34.845 -4.370 1.00 83.19 539 ALA A CA 1
ATOM 4452 C C . ALA A 1 539 ? 38.602 35.608 -5.211 1.00 83.19 539 ALA A C 1
ATOM 4454 O O . ALA A 1 539 ? 39.682 35.083 -5.450 1.00 83.19 539 ALA A O 1
ATOM 4455 N N . LEU A 1 540 ? 38.334 36.875 -5.547 1.00 83.56 540 LEU A N 1
ATOM 4456 C CA . LEU A 1 540 ? 39.251 37.735 -6.303 1.00 83.56 540 LEU A CA 1
ATOM 4457 C C . LEU A 1 540 ? 40.595 37.935 -5.578 1.00 83.56 540 LEU A C 1
ATOM 4459 O O . LEU A 1 540 ? 41.648 37.925 -6.207 1.00 83.56 540 LEU A O 1
ATOM 4463 N N . LYS A 1 541 ? 40.580 38.075 -4.244 1.00 82.44 541 LYS A N 1
ATOM 4464 C CA . LYS A 1 541 ? 41.810 38.149 -3.433 1.00 82.44 541 LYS A CA 1
ATOM 4465 C C . LYS A 1 541 ? 42.580 36.827 -3.427 1.00 82.44 541 LYS A C 1
ATOM 4467 O O . LYS A 1 541 ? 43.802 36.861 -3.506 1.00 82.44 541 LYS A O 1
ATOM 4472 N N . ALA A 1 542 ? 41.891 35.687 -3.368 1.00 82.44 542 ALA A N 1
ATOM 4473 C CA . ALA A 1 542 ? 42.525 34.371 -3.445 1.00 82.44 542 ALA A CA 1
ATOM 4474 C C . ALA A 1 542 ? 43.113 34.089 -4.842 1.00 82.44 542 ALA A C 1
ATOM 4476 O O . ALA A 1 542 ? 44.201 33.536 -4.942 1.00 82.44 542 ALA A O 1
ATOM 4477 N N . GLU A 1 543 ? 42.438 34.518 -5.910 1.00 83.00 543 GLU A N 1
ATOM 4478 C CA . GLU A 1 543 ? 42.928 34.446 -7.292 1.00 83.00 543 GLU A CA 1
ATOM 4479 C C . GLU A 1 543 ? 44.173 35.327 -7.488 1.00 83.00 543 GLU A C 1
ATOM 4481 O O . GLU A 1 543 ? 45.190 34.855 -7.988 1.00 83.00 543 GLU A O 1
ATOM 4486 N N . GLN A 1 544 ? 44.150 36.571 -6.993 1.00 81.94 544 GLN A N 1
ATOM 4487 C CA . GLN A 1 544 ? 45.320 37.462 -6.980 1.00 81.94 544 GLN A CA 1
ATOM 4488 C C . GLN A 1 544 ? 46.489 36.895 -6.161 1.00 81.94 544 GLN A C 1
ATOM 4490 O O . GLN A 1 544 ? 47.640 37.047 -6.565 1.00 81.94 544 GLN A O 1
ATOM 4495 N N . GLN A 1 545 ? 46.211 36.223 -5.039 1.00 78.06 545 GLN A N 1
ATOM 4496 C CA . GLN A 1 545 ? 47.229 35.521 -4.253 1.00 78.06 545 GLN A CA 1
ATOM 4497 C C . GLN A 1 545 ? 47.815 34.333 -5.020 1.00 78.06 545 GLN A C 1
ATOM 4499 O O . GLN A 1 545 ? 49.029 34.241 -5.111 1.00 78.06 545 GLN A O 1
ATOM 4504 N N . GLN A 1 546 ? 46.995 33.494 -5.660 1.00 78.25 546 GLN A N 1
ATOM 4505 C CA . GLN A 1 546 ? 47.488 32.382 -6.484 1.00 78.25 546 GLN A CA 1
ATOM 4506 C C . GLN A 1 546 ? 48.338 32.857 -7.670 1.00 78.25 546 GLN A C 1
ATOM 4508 O O . GLN A 1 546 ? 49.336 32.218 -7.991 1.00 78.25 546 GLN A O 1
ATOM 4513 N N . LEU A 1 547 ? 47.982 33.982 -8.295 1.00 81.56 547 LEU A N 1
ATOM 4514 C CA . LEU A 1 547 ? 48.761 34.584 -9.383 1.00 81.56 547 LEU A CA 1
ATOM 4515 C C . LEU A 1 547 ? 50.107 35.141 -8.886 1.00 81.56 547 LEU A C 1
ATOM 4517 O O . LEU A 1 547 ? 51.122 34.972 -9.556 1.00 81.56 547 LEU A O 1
ATOM 4521 N N . ALA A 1 548 ? 50.136 35.745 -7.694 1.00 81.38 548 ALA A N 1
ATOM 4522 C CA . ALA A 1 548 ? 51.376 36.176 -7.049 1.00 81.38 548 ALA A CA 1
ATOM 4523 C C . ALA A 1 548 ? 52.248 34.983 -6.610 1.00 81.38 548 ALA A C 1
ATOM 4525 O O . ALA A 1 548 ? 53.446 34.981 -6.876 1.00 81.38 548 ALA A O 1
ATOM 4526 N N . ASP A 1 549 ? 51.654 33.942 -6.016 1.00 80.94 549 ASP A N 1
ATOM 4527 C CA . ASP A 1 549 ? 52.340 32.709 -5.607 1.00 80.94 549 ASP A CA 1
ATOM 4528 C C . ASP A 1 549 ? 52.932 31.957 -6.814 1.00 80.94 549 ASP A C 1
ATOM 4530 O O . ASP A 1 549 ? 53.986 31.332 -6.689 1.00 80.94 549 ASP A O 1
ATOM 4534 N N . GLN A 1 550 ? 52.264 32.001 -7.976 1.00 77.62 550 GLN A N 1
ATOM 4535 C CA . GLN A 1 550 ? 52.769 31.460 -9.244 1.00 77.62 550 GLN A CA 1
ATOM 4536 C C . GLN A 1 550 ? 53.951 32.281 -9.763 1.00 77.62 550 GLN A C 1
ATOM 4538 O O . GLN A 1 550 ? 55.001 31.707 -10.028 1.00 77.62 550 GLN A O 1
ATOM 4543 N N . GLN A 1 551 ? 53.829 33.611 -9.823 1.00 78.56 551 GLN A N 1
ATOM 4544 C CA . GLN A 1 551 ? 54.931 34.489 -10.236 1.00 78.56 551 GLN A CA 1
ATOM 4545 C C . GLN A 1 551 ? 56.145 34.372 -9.302 1.00 78.56 551 GLN A C 1
ATOM 4547 O O . GLN A 1 551 ? 57.282 34.377 -9.768 1.00 78.56 551 GLN A O 1
ATOM 4552 N N . GLU A 1 552 ? 55.941 34.207 -7.991 1.00 78.06 552 GLU A N 1
ATOM 4553 C CA . GLU A 1 552 ? 57.048 33.974 -7.059 1.00 78.06 552 GLU A CA 1
ATOM 4554 C C . GLU A 1 552 ? 57.675 32.581 -7.247 1.00 78.06 552 GLU A C 1
ATOM 4556 O O . GLU A 1 552 ? 58.884 32.432 -7.092 1.00 78.06 552 GLU A O 1
ATOM 4561 N N . GLN A 1 553 ? 56.899 31.560 -7.629 1.00 74.81 553 GLN A N 1
ATOM 4562 C CA . GLN A 1 553 ? 57.435 30.242 -7.993 1.00 74.81 553 GLN A CA 1
ATOM 4563 C C . GLN A 1 553 ? 58.215 30.267 -9.314 1.00 74.81 553 GLN A C 1
ATOM 4565 O O . GLN A 1 553 ? 59.279 29.658 -9.379 1.00 74.81 553 GLN A O 1
ATOM 4570 N N . GLU A 1 554 ? 57.746 30.993 -10.331 1.00 76.94 554 GLU A N 1
ATOM 4571 C CA . GLU A 1 554 ? 58.471 31.199 -11.594 1.00 76.94 554 GLU A CA 1
ATOM 4572 C C . GLU A 1 554 ? 59.789 31.952 -11.356 1.00 76.94 554 GLU A C 1
ATOM 4574 O O . GLU A 1 554 ? 60.846 31.495 -11.787 1.00 76.94 554 GLU A O 1
ATOM 4579 N N . MET A 1 555 ? 59.761 33.036 -10.570 1.00 72.62 555 MET A N 1
ATOM 4580 C CA . MET A 1 555 ? 60.967 33.775 -10.174 1.00 72.62 555 MET A CA 1
ATOM 4581 C C . MET A 1 555 ? 61.957 32.907 -9.385 1.00 72.62 555 MET A C 1
ATOM 4583 O O . MET A 1 555 ? 63.153 32.937 -9.674 1.00 72.62 555 MET A O 1
ATOM 4587 N N . ARG A 1 556 ? 61.487 32.094 -8.425 1.00 70.44 556 ARG A N 1
ATOM 4588 C CA . ARG A 1 556 ? 62.352 31.146 -7.698 1.00 70.44 556 ARG A CA 1
ATOM 4589 C C . ARG A 1 556 ? 62.915 30.057 -8.617 1.00 70.44 556 ARG A C 1
ATOM 4591 O O . ARG A 1 556 ? 64.068 29.681 -8.443 1.00 70.44 556 ARG A O 1
ATOM 4598 N N . ALA A 1 557 ? 62.154 29.577 -9.602 1.00 71.75 557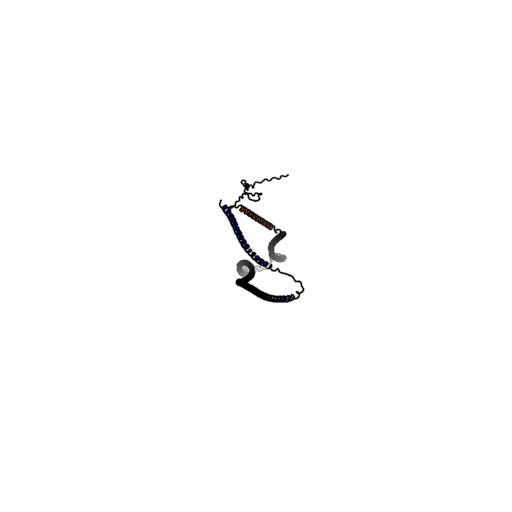 ALA A N 1
ATOM 4599 C CA . ALA A 1 557 ? 62.641 28.605 -10.581 1.00 71.75 557 ALA A CA 1
ATOM 4600 C C . ALA A 1 557 ? 63.727 29.205 -11.496 1.00 71.75 557 ALA A C 1
ATOM 4602 O O . ALA A 1 557 ? 64.747 28.557 -11.729 1.00 71.75 557 ALA A O 1
ATOM 4603 N N . GLU A 1 558 ? 63.572 30.457 -11.946 1.00 71.38 558 GLU A N 1
ATOM 4604 C CA . GLU A 1 558 ? 64.638 31.179 -12.656 1.00 71.38 558 GLU A CA 1
ATOM 4605 C C . GLU A 1 558 ? 65.884 31.391 -11.777 1.00 71.38 558 GLU A C 1
ATOM 4607 O O . GLU A 1 558 ? 67.011 31.259 -12.260 1.00 71.38 558 GLU A O 1
ATOM 4612 N N . GLU A 1 559 ? 65.724 31.708 -10.488 1.00 65.31 559 GLU A N 1
ATOM 4613 C CA . GLU A 1 559 ? 66.854 31.836 -9.558 1.00 65.31 559 GLU A CA 1
ATOM 4614 C C . GLU A 1 559 ? 67.549 30.492 -9.285 1.00 65.31 559 GLU A C 1
ATOM 4616 O O . GLU A 1 559 ? 68.782 30.445 -9.245 1.00 65.31 559 GLU A O 1
ATOM 4621 N N . GLU A 1 560 ? 66.800 29.393 -9.154 1.00 65.38 560 GLU A N 1
ATOM 4622 C CA . GLU A 1 560 ? 67.347 28.038 -9.023 1.00 65.38 560 GLU A CA 1
ATOM 4623 C C . GLU A 1 560 ? 68.074 27.582 -10.297 1.00 65.38 560 GLU A C 1
ATOM 4625 O O . GLU A 1 560 ? 69.148 26.989 -10.194 1.00 65.38 560 GLU A O 1
ATOM 4630 N N . GLU A 1 561 ? 67.564 27.891 -11.495 1.00 66.38 561 GLU A N 1
ATOM 4631 C CA . GLU A 1 561 ? 68.248 27.593 -12.764 1.00 66.38 561 GLU A CA 1
ATOM 4632 C C . GLU A 1 561 ? 69.545 28.408 -12.911 1.00 66.38 561 GLU A C 1
ATOM 4634 O O . GLU A 1 561 ? 70.596 27.853 -13.235 1.00 66.38 561 GLU A O 1
ATOM 4639 N N . ARG A 1 562 ? 69.529 29.702 -12.555 1.00 62.84 562 ARG A N 1
ATOM 4640 C CA . ARG A 1 562 ? 70.740 30.549 -12.499 1.00 62.84 562 ARG A CA 1
ATOM 4641 C C . ARG A 1 562 ? 71.739 30.108 -11.418 1.00 62.84 562 ARG A C 1
ATOM 4643 O O . ARG A 1 562 ? 72.927 30.412 -11.535 1.00 62.84 562 ARG A O 1
ATOM 4650 N N . SER A 1 563 ? 71.276 29.406 -10.383 1.00 61.72 563 SER A N 1
ATOM 4651 C CA . SER A 1 563 ? 72.089 28.904 -9.261 1.00 61.72 563 SER A CA 1
ATOM 4652 C C . SER A 1 563 ? 72.602 27.471 -9.447 1.00 61.72 563 SER A C 1
ATOM 4654 O O . SER A 1 563 ? 73.318 26.965 -8.576 1.00 61.72 563 SER A O 1
ATOM 4656 N N . GLN A 1 564 ? 72.269 26.800 -10.554 1.00 60.47 564 GLN A N 1
ATOM 4657 C CA . GLN A 1 564 ? 72.785 25.469 -10.875 1.00 60.47 564 GLN A CA 1
ATOM 4658 C C . GLN A 1 564 ? 74.194 25.547 -11.474 1.00 60.47 564 GLN A C 1
ATOM 4660 O O . GLN A 1 564 ? 74.424 26.089 -12.554 1.00 60.47 564 GLN A O 1
ATOM 4665 N N . LEU A 1 565 ? 75.163 24.951 -10.778 1.00 62.12 565 LEU A N 1
ATOM 4666 C CA . LEU A 1 565 ? 76.527 24.809 -11.283 1.00 62.12 565 LEU A CA 1
ATOM 4667 C C . LEU A 1 565 ? 76.617 23.655 -12.310 1.00 62.12 565 LEU A C 1
ATOM 4669 O O . LEU A 1 565 ? 75.888 22.670 -12.173 1.00 62.12 565 LEU A O 1
ATOM 4673 N N . PRO A 1 566 ? 77.557 23.683 -13.283 1.00 58.97 566 PRO A N 1
ATOM 4674 C CA . PRO A 1 566 ? 77.684 22.653 -14.334 1.00 58.97 566 PRO A CA 1
ATOM 4675 C C . PRO A 1 566 ? 77.944 21.212 -13.856 1.00 58.97 566 PRO A C 1
ATOM 4677 O O . PRO A 1 566 ? 77.965 20.283 -14.659 1.00 58.97 566 PRO A O 1
ATOM 4680 N N . ASN A 1 567 ? 78.182 21.021 -12.559 1.00 56.50 567 ASN A N 1
ATOM 4681 C CA . ASN A 1 567 ? 78.347 19.743 -11.873 1.00 56.50 567 ASN A CA 1
ATOM 4682 C C . ASN A 1 567 ? 77.119 19.338 -11.022 1.00 56.50 567 ASN A C 1
ATOM 4684 O O . ASN A 1 567 ? 77.235 18.451 -10.180 1.00 56.50 567 ASN A O 1
ATOM 4688 N N . GLY A 1 568 ? 75.954 19.965 -11.233 1.00 63.09 568 GLY A N 1
ATOM 4689 C CA . GLY A 1 568 ? 74.665 19.568 -10.644 1.00 63.09 568 GLY A CA 1
ATOM 4690 C C . GLY A 1 568 ? 74.432 20.011 -9.194 1.00 63.09 568 GLY A C 1
ATOM 4691 O O . GLY A 1 568 ? 73.478 19.560 -8.566 1.00 63.09 568 GLY A O 1
ATOM 4692 N N . GLY A 1 569 ? 75.293 20.871 -8.645 1.00 63.38 569 GLY A N 1
ATOM 4693 C CA . GLY A 1 569 ? 75.107 21.468 -7.321 1.00 63.38 569 GLY A CA 1
ATOM 4694 C C . GLY A 1 569 ? 74.398 22.819 -7.406 1.00 63.38 569 GLY A C 1
ATOM 4695 O O . GLY A 1 569 ? 74.877 23.712 -8.103 1.00 63.38 569 GLY A 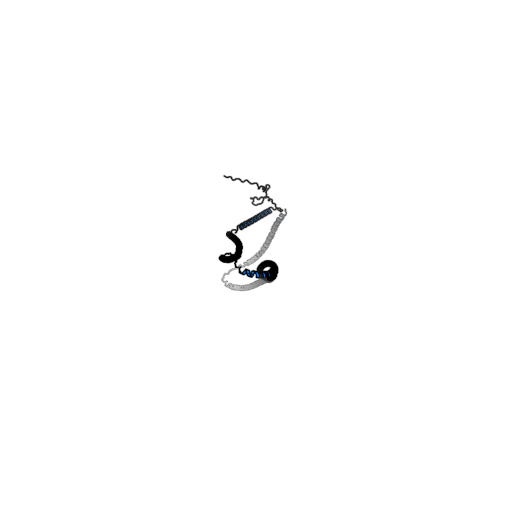O 1
ATOM 4696 N N . ILE A 1 570 ? 73.299 22.983 -6.667 1.00 60.28 570 ILE A N 1
ATOM 4697 C CA . ILE A 1 570 ? 72.637 24.281 -6.461 1.00 60.28 570 ILE A CA 1
ATOM 4698 C C . ILE A 1 570 ? 73.423 25.067 -5.401 1.00 60.28 570 ILE A C 1
ATOM 4700 O O . ILE A 1 570 ? 73.744 24.520 -4.343 1.00 60.28 570 ILE A O 1
ATOM 4704 N N . THR A 1 571 ? 73.732 26.341 -5.659 1.00 62.25 571 THR A N 1
ATOM 4705 C CA . THR A 1 571 ? 74.426 27.224 -4.702 1.00 62.25 571 THR A CA 1
ATOM 4706 C C . THR A 1 571 ? 73.620 28.482 -4.387 1.00 62.25 571 THR A C 1
ATOM 4708 O O . THR A 1 571 ? 73.270 29.242 -5.276 1.00 62.25 571 THR A O 1
ATOM 4711 N N . THR A 1 572 ? 73.387 28.762 -3.103 1.00 61.66 572 THR A N 1
ATOM 4712 C CA . THR A 1 572 ? 72.698 29.982 -2.633 1.00 61.66 572 THR A CA 1
ATOM 4713 C C . THR A 1 572 ? 73.625 31.198 -2.489 1.00 61.66 572 THR A C 1
ATOM 4715 O O . THR A 1 572 ? 73.253 32.209 -1.894 1.00 61.66 572 THR A O 1
ATOM 4718 N N . ALA A 1 573 ? 74.856 31.114 -3.001 1.00 60.53 573 ALA A N 1
ATOM 4719 C CA . ALA A 1 573 ? 75.800 32.225 -3.033 1.00 60.53 573 ALA A CA 1
ATOM 4720 C C . ALA A 1 573 ? 75.733 32.948 -4.386 1.00 60.53 573 ALA A C 1
ATOM 4722 O O . ALA A 1 573 ? 76.040 32.341 -5.411 1.00 60.53 573 ALA A O 1
ATOM 4723 N N . GLU A 1 574 ? 75.402 34.247 -4.370 1.00 58.75 574 GLU A N 1
ATOM 4724 C CA . GLU A 1 574 ? 75.406 35.112 -5.559 1.00 58.75 574 GLU A CA 1
ATOM 4725 C C . GLU A 1 574 ? 76.693 34.933 -6.386 1.00 58.75 574 GLU A C 1
ATOM 4727 O O . GLU A 1 574 ? 77.812 35.112 -5.884 1.00 58.75 574 GLU A O 1
ATOM 4732 N N . ALA A 1 575 ? 76.542 34.641 -7.679 1.00 57.12 575 ALA A N 1
ATOM 4733 C CA . ALA A 1 575 ? 77.662 34.617 -8.607 1.00 57.12 575 ALA A CA 1
ATOM 4734 C C . ALA A 1 575 ? 78.282 36.022 -8.701 1.00 57.12 575 ALA A C 1
ATOM 4736 O O . ALA A 1 575 ? 77.667 36.958 -9.212 1.00 57.12 575 ALA A O 1
ATOM 4737 N N . ARG A 1 576 ? 79.511 36.183 -8.192 1.00 62.59 576 ARG A N 1
ATOM 4738 C CA . ARG A 1 576 ? 80.213 37.476 -8.210 1.00 62.59 576 ARG A CA 1
ATOM 4739 C C . ARG A 1 576 ? 80.349 37.983 -9.653 1.00 62.59 576 ARG A C 1
ATOM 4741 O O . ARG A 1 576 ? 80.934 37.252 -10.457 1.00 62.59 576 ARG A O 1
ATOM 4748 N N . PRO A 1 577 ? 79.917 39.221 -9.971 1.00 59.16 577 PRO A N 1
ATOM 4749 C CA . PRO A 1 577 ? 80.161 39.833 -11.273 1.00 59.16 577 PRO A CA 1
ATOM 4750 C C . PRO A 1 577 ? 81.659 39.822 -11.590 1.00 59.16 577 PRO A C 1
ATOM 4752 O O . PRO A 1 577 ? 82.457 40.515 -10.962 1.00 59.16 577 PRO A O 1
ATOM 4755 N N . ASN A 1 578 ? 82.049 38.964 -12.527 1.00 60.00 578 ASN A N 1
ATOM 4756 C CA . ASN A 1 578 ? 83.441 38.691 -12.883 1.00 60.00 578 ASN A CA 1
ATOM 4757 C C . ASN A 1 578 ? 83.917 39.541 -14.073 1.00 60.00 578 ASN A C 1
ATOM 4759 O O . ASN A 1 578 ? 85.122 39.704 -14.267 1.00 60.00 578 ASN A O 1
ATOM 4763 N N . ALA A 1 579 ? 82.982 40.142 -14.808 1.00 67.44 579 ALA A N 1
ATOM 4764 C CA . ALA A 1 579 ? 83.217 41.090 -15.884 1.00 67.44 579 ALA A CA 1
ATOM 4765 C C . ALA A 1 579 ? 82.226 42.263 -15.825 1.00 67.44 579 ALA A C 1
ATOM 4767 O O . ALA A 1 579 ? 81.144 42.142 -15.251 1.00 67.44 579 ALA A O 1
ATOM 4768 N N . TYR A 1 580 ? 82.589 43.375 -16.464 1.00 68.88 580 TYR A N 1
ATOM 4769 C CA . TYR A 1 580 ? 81.704 44.510 -16.729 1.00 68.88 580 TYR A CA 1
ATOM 4770 C C . TYR A 1 580 ? 81.605 44.774 -18.234 1.00 68.88 580 TYR A C 1
ATOM 4772 O O . TYR A 1 580 ? 82.505 44.425 -19.001 1.00 68.88 580 TYR A O 1
ATOM 4780 N N . VAL A 1 581 ? 80.514 45.411 -18.657 1.00 64.88 581 VAL A N 1
ATOM 4781 C CA . VAL A 1 581 ? 80.341 45.910 -20.027 1.00 64.88 581 VAL A CA 1
ATOM 4782 C C . VAL A 1 581 ? 80.558 47.428 -20.001 1.00 64.88 581 VAL A C 1
ATOM 4784 O O . VAL A 1 581 ? 79.837 48.113 -19.276 1.00 64.88 581 VAL A O 1
ATOM 4787 N N . PRO A 1 582 ? 81.546 47.985 -20.726 1.00 64.62 582 PRO A N 1
ATOM 4788 C CA . PRO A 1 582 ? 81.707 49.433 -20.834 1.00 64.62 582 PRO A CA 1
ATOM 4789 C C . PRO A 1 582 ? 80.603 50.029 -21.721 1.00 64.62 582 PRO A C 1
ATOM 4791 O O . PRO A 1 582 ? 80.503 49.678 -22.892 1.00 64.62 582 PRO A O 1
ATOM 4794 N N . GLU A 1 583 ? 79.824 50.978 -21.201 1.00 63.69 583 GLU A N 1
ATOM 4795 C CA . GLU A 1 583 ? 78.674 51.585 -21.908 1.00 63.69 583 GLU A CA 1
ATOM 4796 C C . GLU A 1 583 ? 79.048 52.420 -23.154 1.00 63.69 583 GLU A C 1
ATOM 4798 O O . GLU A 1 583 ? 78.172 52.831 -23.907 1.00 63.69 583 GLU A O 1
ATOM 4803 N N . ASN A 1 584 ? 80.344 52.673 -23.380 1.00 59.78 584 ASN A N 1
ATOM 4804 C CA . ASN A 1 584 ? 80.863 53.546 -24.442 1.00 59.78 584 ASN A CA 1
ATOM 4805 C C . ASN A 1 584 ? 81.645 52.804 -25.552 1.00 59.78 584 ASN A C 1
ATOM 4807 O O . ASN A 1 584 ? 82.282 53.455 -26.378 1.00 59.78 584 ASN A O 1
ATOM 4811 N N . ASP A 1 585 ? 81.626 51.465 -25.580 1.00 56.03 585 ASP A N 1
ATOM 4812 C CA . ASP A 1 585 ? 82.189 50.650 -26.674 1.00 56.03 585 ASP A CA 1
ATOM 4813 C C . ASP A 1 585 ? 81.055 50.187 -27.621 1.00 56.03 585 ASP A C 1
ATOM 4815 O O . ASP A 1 585 ? 80.025 49.714 -27.138 1.00 56.03 585 ASP A O 1
ATOM 4819 N N . PRO A 1 586 ? 81.204 50.246 -28.961 1.00 60.47 586 PRO A N 1
ATOM 4820 C CA . PRO A 1 586 ? 80.112 49.962 -29.906 1.00 60.47 586 PRO A CA 1
ATOM 4821 C C . PRO A 1 586 ? 79.730 48.472 -30.045 1.00 60.47 586 PRO A C 1
ATOM 4823 O O . PRO A 1 586 ? 78.870 48.137 -30.859 1.00 60.47 586 PRO A O 1
ATOM 4826 N N . LEU A 1 587 ? 80.357 47.571 -29.280 1.00 59.62 587 LEU A N 1
ATOM 4827 C CA . LEU A 1 587 ? 80.006 46.150 -29.181 1.00 59.62 587 LEU A CA 1
ATOM 4828 C C . LEU A 1 587 ? 80.105 45.695 -27.710 1.00 59.62 587 LEU A C 1
ATOM 4830 O O . LEU A 1 587 ? 81.179 45.828 -27.118 1.00 59.62 587 LEU A O 1
ATOM 4834 N N . PRO A 1 588 ? 79.039 45.124 -27.113 1.00 61.72 588 PRO A N 1
ATOM 4835 C CA . PRO A 1 588 ? 78.990 44.804 -25.685 1.00 61.72 588 PRO A CA 1
ATOM 4836 C C . PRO A 1 588 ? 79.727 43.493 -25.360 1.00 61.72 588 PRO A C 1
ATOM 4838 O O . PRO A 1 588 ? 79.116 42.465 -25.075 1.00 61.72 588 PRO A O 1
ATOM 4841 N N . ILE A 1 589 ? 81.061 43.519 -25.408 1.00 63.72 589 ILE A N 1
ATOM 4842 C CA . ILE A 1 589 ? 81.916 42.389 -25.014 1.00 63.72 589 ILE A CA 1
ATOM 4843 C C . ILE A 1 589 ? 82.284 42.541 -23.525 1.00 63.72 589 ILE A C 1
ATOM 4845 O O . ILE A 1 589 ? 82.955 43.518 -23.177 1.00 63.72 589 ILE A O 1
ATOM 4849 N N . PRO A 1 590 ? 81.900 41.602 -22.634 1.00 67.75 590 PRO A N 1
ATOM 4850 C CA . PRO A 1 590 ? 82.251 41.679 -21.217 1.00 67.75 590 PRO A CA 1
ATOM 4851 C C . PRO A 1 590 ? 83.769 41.627 -21.003 1.00 67.75 590 PRO A C 1
ATOM 4853 O O . PRO A 1 590 ? 84.443 40.707 -21.472 1.00 67.75 590 PRO A O 1
ATOM 4856 N N . ARG A 1 591 ? 84.317 42.598 -20.265 1.00 66.69 591 ARG A N 1
ATOM 4857 C CA . ARG A 1 591 ? 85.742 42.662 -19.904 1.00 66.69 591 ARG A CA 1
ATOM 4858 C C . ARG A 1 591 ? 85.922 42.281 -18.428 1.00 66.69 591 ARG A C 1
ATOM 4860 O O . ARG A 1 591 ? 85.210 42.836 -17.590 1.00 66.69 591 ARG A O 1
ATOM 4867 N N . PRO A 1 592 ? 86.844 41.365 -18.076 1.00 67.38 592 PRO A N 1
ATOM 4868 C CA . PRO A 1 592 ? 87.018 40.929 -16.693 1.00 67.38 592 PRO A CA 1
ATOM 4869 C C . PRO A 1 592 ? 87.503 42.071 -15.793 1.00 67.38 592 PRO A C 1
ATOM 4871 O O . PRO A 1 592 ? 88.324 42.893 -16.210 1.00 67.38 592 PRO A O 1
ATOM 4874 N N . TYR A 1 593 ? 87.044 42.098 -14.541 1.00 62.50 593 TYR A N 1
ATOM 4875 C CA . TYR A 1 593 ? 87.627 42.993 -13.540 1.00 62.50 593 TYR A CA 1
ATOM 4876 C C . TYR A 1 593 ? 89.081 42.579 -13.263 1.00 62.50 593 TYR A C 1
ATOM 4878 O O . TYR A 1 593 ? 89.367 41.413 -12.990 1.00 62.50 593 TYR A O 1
ATOM 4886 N N . GLY A 1 594 ? 90.008 43.538 -13.343 1.00 65.12 594 GLY A N 1
ATOM 4887 C CA . GLY A 1 594 ? 91.424 43.311 -13.042 1.00 65.12 594 GLY A CA 1
ATOM 4888 C C . GLY A 1 594 ? 91.703 43.135 -11.543 1.00 65.12 594 GLY A C 1
ATOM 4889 O O . GLY A 1 594 ? 90.794 43.008 -10.727 1.00 65.12 594 GLY A O 1
ATOM 4890 N N . ALA A 1 595 ? 92.980 43.212 -11.153 1.00 62.66 595 ALA A N 1
ATOM 4891 C CA . ALA A 1 595 ? 93.432 43.017 -9.765 1.00 62.66 595 ALA A CA 1
ATOM 4892 C C . ALA A 1 595 ? 92.838 43.998 -8.721 1.00 62.66 595 ALA A C 1
ATOM 4894 O O . ALA A 1 595 ? 93.024 43.801 -7.524 1.00 62.66 595 ALA A O 1
ATOM 4895 N N . LEU A 1 596 ? 92.116 45.035 -9.162 1.00 59.00 596 LEU A N 1
ATOM 4896 C CA . LEU A 1 596 ? 91.368 45.991 -8.339 1.00 59.00 596 LEU A CA 1
ATOM 4897 C C . LEU A 1 596 ? 89.849 45.781 -8.501 1.00 59.00 596 LEU A C 1
ATOM 4899 O O . LEU A 1 596 ? 89.110 46.713 -8.813 1.00 59.00 596 LEU A O 1
ATOM 4903 N N . ALA A 1 597 ? 89.383 44.540 -8.346 1.00 60.53 597 ALA A N 1
ATOM 4904 C CA . ALA A 1 597 ? 87.961 44.211 -8.429 1.00 60.53 597 ALA A CA 1
ATOM 4905 C C . ALA A 1 597 ? 87.165 44.849 -7.265 1.00 60.53 597 ALA A C 1
ATOM 4907 O O . ALA A 1 597 ? 87.614 44.786 -6.116 1.00 60.53 597 ALA A O 1
ATOM 4908 N N . PRO A 1 598 ? 85.983 45.444 -7.520 1.00 60.12 598 PRO A N 1
ATOM 4909 C CA . PRO A 1 598 ? 85.183 46.083 -6.479 1.00 60.12 598 PRO A CA 1
ATOM 4910 C C . PRO A 1 598 ? 84.612 45.048 -5.498 1.00 60.12 598 PRO A C 1
ATOM 4912 O O . PRO A 1 598 ? 83.930 44.098 -5.882 1.00 60.12 598 PRO A O 1
ATOM 4915 N N . PHE A 1 599 ? 84.868 45.244 -4.206 1.00 61.00 599 PHE A N 1
ATOM 4916 C CA . PHE A 1 599 ? 84.354 44.386 -3.139 1.00 61.00 599 PHE A CA 1
ATOM 4917 C C . PHE A 1 599 ? 82.919 44.797 -2.766 1.00 61.00 599 PHE A C 1
ATOM 4919 O O . PHE A 1 599 ? 82.727 45.864 -2.181 1.00 61.00 599 PHE A O 1
ATOM 4926 N N . LYS A 1 600 ? 81.912 43.957 -3.070 1.00 58.69 600 LYS A N 1
ATOM 4927 C CA . LYS A 1 600 ? 80.540 44.123 -2.543 1.00 58.69 600 LYS A CA 1
ATOM 4928 C C . LYS A 1 600 ? 80.606 44.007 -1.008 1.00 58.69 600 LYS A C 1
ATOM 4930 O O . LYS A 1 600 ? 81.038 42.957 -0.527 1.00 58.69 600 LYS A O 1
ATOM 4935 N N . PRO A 1 601 ? 80.227 45.042 -0.231 1.00 59.94 601 PRO A N 1
ATOM 4936 C CA . PRO A 1 601 ? 80.232 44.955 1.226 1.00 59.94 601 PRO A CA 1
ATOM 4937 C C . PRO A 1 601 ? 79.284 43.852 1.700 1.00 59.94 601 PRO A C 1
ATOM 4939 O O . PRO A 1 601 ? 78.171 43.741 1.189 1.00 59.94 601 PRO A O 1
ATOM 4942 N N . THR A 1 602 ? 79.701 43.057 2.686 1.00 61.06 602 THR A N 1
ATOM 4943 C CA . THR A 1 602 ? 78.819 42.063 3.311 1.00 61.06 602 THR A CA 1
ATOM 4944 C C . THR A 1 602 ? 77.625 42.769 3.944 1.00 61.06 602 THR A C 1
ATOM 4946 O O . THR A 1 602 ? 77.806 43.660 4.778 1.00 61.06 602 THR A O 1
ATOM 4949 N N . GLU A 1 603 ? 76.410 42.377 3.568 1.00 60.75 603 GLU A N 1
ATOM 4950 C CA . GLU A 1 603 ? 75.201 42.985 4.119 1.00 60.75 603 GLU A CA 1
ATOM 4951 C C . GLU A 1 603 ? 75.070 42.711 5.623 1.00 60.75 603 GLU A C 1
ATOM 4953 O O . GLU A 1 603 ? 75.426 41.645 6.134 1.00 60.75 603 GLU A O 1
ATOM 4958 N N . LEU A 1 604 ? 74.584 43.714 6.356 1.00 63.12 604 LEU A N 1
ATOM 4959 C CA . LEU A 1 604 ? 74.477 43.655 7.809 1.00 63.12 604 LEU A CA 1
ATOM 4960 C C . LEU A 1 604 ? 73.376 42.670 8.217 1.00 63.12 604 LEU A C 1
ATOM 4962 O O . LEU A 1 604 ? 72.200 42.884 7.929 1.00 63.12 604 LEU A O 1
ATOM 4966 N N . GLY A 1 605 ? 73.771 41.605 8.921 1.00 56.62 605 GLY A N 1
ATOM 4967 C CA . GLY A 1 605 ? 72.881 40.515 9.317 1.00 56.62 605 GLY A CA 1
ATOM 4968 C C . GLY A 1 605 ? 71.613 40.973 10.053 1.00 56.62 605 GLY A C 1
ATOM 4969 O O . GLY A 1 605 ? 71.611 41.939 10.820 1.00 56.62 605 GLY A O 1
ATOM 4970 N N . SER A 1 606 ? 70.530 40.219 9.856 1.00 60.66 606 SER A N 1
ATOM 4971 C CA . SER A 1 606 ? 69.146 40.547 10.242 1.00 60.66 606 SER A CA 1
ATOM 4972 C C . SER A 1 606 ? 68.893 40.849 11.732 1.00 60.66 606 SER A C 1
ATOM 4974 O O . SER A 1 606 ? 67.830 41.374 12.068 1.00 60.66 606 SER A O 1
ATOM 4976 N N . ASN A 1 607 ? 69.861 40.600 12.618 1.00 59.19 607 ASN A N 1
ATOM 4977 C CA . ASN A 1 607 ? 69.779 40.858 14.061 1.00 59.19 607 ASN A CA 1
ATOM 4978 C C . ASN A 1 607 ? 69.851 42.351 14.460 1.00 59.19 607 ASN A C 1
ATOM 4980 O O . ASN A 1 607 ? 69.611 42.679 15.619 1.00 59.19 607 ASN A O 1
ATOM 4984 N N . ILE A 1 608 ? 70.129 43.283 13.535 1.00 57.50 608 ILE A N 1
ATOM 4985 C CA . ILE A 1 608 ? 70.245 44.732 13.840 1.00 57.50 608 ILE A CA 1
ATOM 4986 C C . ILE A 1 608 ? 68.872 45.464 13.822 1.00 57.50 608 ILE A C 1
ATOM 4988 O O . ILE A 1 608 ? 68.785 46.679 14.000 1.00 57.50 608 ILE A O 1
ATOM 4992 N N . ARG A 1 609 ? 67.749 44.734 13.717 1.00 55.47 609 ARG A N 1
ATOM 4993 C CA . ARG A 1 609 ? 66.367 45.280 13.667 1.00 55.47 609 ARG A CA 1
ATOM 4994 C C . ARG A 1 609 ? 65.888 46.057 14.915 1.00 55.47 609 ARG A C 1
ATOM 4996 O O . ARG A 1 609 ? 64.756 46.535 14.923 1.00 55.47 609 ARG A O 1
ATOM 5003 N N . HIS A 1 610 ? 66.726 46.236 15.938 1.00 55.78 610 HIS A N 1
ATOM 5004 C CA . HIS A 1 610 ? 66.391 46.957 17.176 1.00 55.78 610 HIS A CA 1
ATOM 5005 C C . HIS A 1 610 ? 66.998 48.369 17.307 1.00 55.78 610 HIS A C 1
ATOM 5007 O O . HIS A 1 610 ? 66.739 49.043 18.304 1.00 55.78 610 HIS A O 1
ATOM 5013 N N . ILE A 1 611 ? 67.736 48.874 16.309 1.00 57.75 611 ILE A N 1
ATOM 5014 C CA . ILE A 1 611 ? 68.212 50.271 16.307 1.00 57.75 611 ILE A CA 1
ATOM 5015 C C . ILE A 1 611 ? 67.158 51.187 15.660 1.00 57.75 611 ILE A C 1
ATOM 5017 O O . ILE A 1 611 ? 67.107 51.341 14.439 1.00 57.75 611 ILE A O 1
ATOM 5021 N N . ARG A 1 612 ? 66.321 51.837 16.480 1.00 62.03 612 ARG A N 1
ATOM 5022 C CA . ARG A 1 612 ? 65.453 52.934 16.013 1.00 62.03 612 ARG A CA 1
ATOM 5023 C C . ARG A 1 612 ? 66.304 54.170 15.701 1.00 62.03 612 ARG A C 1
ATOM 5025 O O . ARG A 1 612 ? 66.963 54.700 16.592 1.00 62.03 612 ARG A O 1
ATOM 5032 N N . LYS A 1 613 ? 66.245 54.667 14.461 1.00 64.44 613 LYS A N 1
ATOM 5033 C CA . LYS A 1 613 ? 66.760 56.006 14.124 1.00 64.44 613 LYS A CA 1
ATOM 5034 C C . LYS A 1 613 ? 65.901 57.064 14.843 1.00 64.44 613 LYS A C 1
ATOM 5036 O O . LYS A 1 613 ? 64.676 56.922 14.821 1.00 64.44 613 LYS A O 1
ATOM 5041 N N . PRO A 1 614 ? 66.487 58.099 15.471 1.00 69.31 614 PRO A N 1
ATOM 5042 C CA . PRO A 1 614 ? 65.710 59.166 16.093 1.00 69.31 614 PRO A CA 1
ATOM 5043 C C . PRO A 1 614 ? 64.953 59.966 15.026 1.00 69.31 614 PRO A C 1
ATOM 5045 O O . PRO A 1 614 ? 65.508 60.286 13.974 1.00 69.31 614 PRO A O 1
ATOM 5048 N N . GLN A 1 615 ? 63.689 60.295 15.297 1.00 59.53 615 GLN A N 1
ATOM 5049 C CA . GLN A 1 615 ? 62.941 61.249 14.479 1.00 59.53 615 GLN A CA 1
ATOM 5050 C C . GLN A 1 615 ? 63.370 62.677 14.863 1.00 59.53 615 GLN A C 1
ATOM 5052 O O . GLN A 1 615 ? 63.393 62.981 16.059 1.00 59.53 615 GLN A O 1
ATOM 5057 N N . PRO A 1 616 ? 63.712 63.555 13.903 1.00 67.50 616 PRO A N 1
ATOM 5058 C CA . PRO A 1 616 ? 63.925 64.968 14.196 1.00 67.50 616 PRO A CA 1
ATOM 5059 C C . PRO A 1 616 ? 62.594 65.616 14.598 1.00 67.50 616 PRO A C 1
ATOM 5061 O O . PRO A 1 616 ? 61.565 65.374 13.964 1.00 67.50 616 PRO A O 1
ATOM 5064 N N . GLN A 1 617 ? 62.612 66.446 15.641 1.00 57.00 617 GLN A N 1
ATOM 5065 C CA . GLN A 1 617 ? 61.460 67.273 15.997 1.00 57.00 617 GLN A CA 1
ATOM 5066 C C . GLN A 1 617 ? 61.287 68.385 14.946 1.00 57.00 617 GLN A C 1
ATOM 5068 O O . GLN A 1 617 ? 62.265 69.081 14.659 1.00 57.00 617 GLN A O 1
ATOM 5073 N N . PRO A 1 618 ? 60.085 68.584 14.375 1.00 62.44 618 PRO A N 1
ATOM 5074 C CA . PRO A 1 618 ? 59.772 69.831 13.690 1.00 62.44 618 PRO A CA 1
ATOM 5075 C C . PRO A 1 618 ? 59.711 70.965 14.723 1.00 62.44 618 PRO A C 1
ATOM 5077 O O . PRO A 1 618 ? 59.194 70.780 15.824 1.00 62.44 618 PRO A O 1
ATOM 5080 N N . VAL A 1 619 ? 60.258 72.128 14.371 1.00 54.25 619 VAL A N 1
ATOM 5081 C CA . VAL A 1 619 ? 60.210 73.335 15.208 1.00 54.25 619 VAL A CA 1
ATOM 5082 C C . VAL A 1 619 ? 58.853 74.016 15.027 1.00 54.25 619 VAL A C 1
ATOM 5084 O O . VAL A 1 619 ? 58.395 74.178 13.896 1.00 54.25 619 VAL A O 1
ATOM 5087 N N . GLU A 1 620 ? 58.224 74.431 16.126 1.00 51.91 620 GLU A N 1
ATOM 5088 C CA . GLU A 1 620 ? 57.083 75.347 16.088 1.00 51.91 620 GLU A CA 1
ATOM 5089 C C . GLU A 1 620 ? 57.588 76.799 16.094 1.00 51.91 620 GLU A C 1
ATOM 5091 O O . GLU A 1 620 ? 58.039 77.281 17.130 1.00 51.91 620 GLU A O 1
ATOM 5096 N N . ILE A 1 621 ? 57.447 77.463 14.935 1.00 48.09 621 ILE A N 1
ATOM 5097 C CA . ILE A 1 621 ? 57.707 78.896 14.652 1.00 48.09 621 ILE A CA 1
ATOM 5098 C C . ILE A 1 621 ? 59.191 79.309 14.712 1.00 48.09 621 ILE A C 1
ATOM 5100 O O . ILE A 1 621 ? 59.693 79.683 15.792 1.00 48.09 621 ILE A O 1
#

Secondary structure (DSSP, 8-state):
--SHHHHHHHHHHHHTTTTTTTGGGTGGGGGSSGGGTGGGGGGSGGGGSGGGSGGGGSSS-----------SSTTSSTTTTHHHHTTGGGTGGGTHHHHHHHHHHHHHHHHHHHHHHHHHHHHHHHHHHHHHHHHHHHHHHHHHHHHHHHHHHHHHHHHHHHHHHHHHHHHHHHHHHHHHHHHHHHHHHHHHHHHHHHHHHHHHHHHHHHHHHHHHHHHHHHHHHHHHHHHHHHHHHHHHHHHHHHHHHHHHHHHHHHHHHHHHHHHHHHHHHHHHHHHHHHHHHHHHHHHHHHHHHHHHHHHHHHHHHHHHHHHHHHHHHHHHHHHHHHHHHHHHHHHHHHHHHHHHHHHHHHHHHHHHHHHHHHHTHHHHHHHHHHHHHHHHHHHHSTTTTTS---------------------SHHHHHHHHHHHHHHHHHHHHHHHHHHHHHHHHHHHHHHHHHHHHHHHHHHHHHHHHHHHHHHHHHHHHHHHHHHHHHHHHHHHHHHHHHHHHHHHHHHHHHHHHHHTTS-S-HHHHHHHHHHHHHHHHHHHHHHHHHHHHHHHHHTB-TTS-B--S-----EE--TTSSS---EE--SS---PPPPPPGGGTT-PPPPPPPP--

Radius of gyration: 130.31 Å; chains: 1; bounding box: 261×115×396 Å

pLDDT: mean 79.82, std 17.18, range [32.88, 98.44]

Foldseek 3Di:
DPPPVVPPVVPVVVPPPVPPVPVVPPPPVVPPPPPPPPPPPPPPPPPPPPPPPPPPPPPPPDDDDYDDDDDDPPPPPVPPPVVPVVPPVPPPVVVVVPVVVVVVVVVVVVVVVVVVVVVVVVVVVVVVVVVVVVVVVVVVVVVVVVVVVVVVVVVVVVVVVVVVVVVVVVVVVVVVVVVVVVVVVVVVVVVVVVVVVVVVVVVVVVVVVVVVVVVVVVVVVVVVVVVVVVVVVVVVVVVVVVVVVVVVVVVVVVVVVVVVVVVVVVVVVVVVVVVVVVVVVVVVVVVVVVVVVVVVVVVVVVVVVVVVVVVVVVVVVVVVVVVVVVVVVVVVVVVVVVVVVVVVVVVVVVVVVVVVVVVVVVVVVVVCVVVVVVVVVVCVVVVVVCVVCVVVCPPPDYDDDDYYDYDDDDDDDDDDDPVPVVVVVVVVVVVVVVVVVVVVVVVVVVVVVVVVVVVVVVVVVVVVVVVVVVVVVVVVVVVVVVVVVVVVVVVVVVVVVVVVVVVVVVVVVVVVVLQVQLVVCVVVVHHSDVVVVVVVVVVVVVVVVVVVVVVVVVVVVVQQVVQQDPVGDGDPDDDPCQFDFDPPDPDGDTDGDPPPDDDDDDDDDPVVVPDDDDDDDDDDD

Organism: Conger conger (NCBI:txid82655)